Protein AF-0000000077859158 (afdb_homodimer)

Radius of gyration: 26.86 Å; Cα contacts (8 Å, |Δi|>4): 654; chains: 2; bounding box: 73×71×52 Å

Nearest PDB structures (foldseek):
  1o5h-assembly1_B  TM=2.920E-01  e=1.720E+00  Thermotoga maritima
  7pru-assembly1_B  TM=1.601E-01  e=2.212E+00  Thermochaetoides thermophila DSM 1495
  4ayx-assembly1_A  TM=2.121E-01  e=9.199E+00  Homo sapiens
  1o5h-assembly1_B  TM=2.923E-01  e=1.020E+00  Thermotoga maritima
  7pru-assembly1_B  TM=1.600E-01  e=1.614E+00  Thermochaetoides thermophila DSM 1495

Sequence (574 aa):
MGLIQRHIHHGLQNLPQEPISKLAPFSALIISIVLVILFLTRFFLLEGYLIQRLYGKTYLDLSELNKRGFINHHIAGFTKIVILITAAYPFIAIIAGRGTYQTPYAHGSVVRLGDILIVAAQMLVAMYVFELIYRSKLSPIAVMHHIGTIIIGQTAIAINIGHGREPDANIEFILCCVWGAFDIVSEFLPHVAIILYRVFPSRHHFLSGVFLIACITTATGTTCETIVAMWLFGGLWNRWRLAFKIVTPILHVAFSATQIHGSIVFWKMYQRQRRLMLRKREEQMGLMGLIQRHIHHGLQNLPQEPISKLAPFSALIISIVLVILFLTRFFLLEGYLIQRLYGKTYLDLSELNKRGFINHHIAGFTKIVILITAAYPFIAIIAGRGTYQTPYAHGSVVRLGDILIVAAQMLVAMYVFELIYRSKLSPIAVMHHIGTIIIGQTAIAINIGHGREPDANIEFILCCVWGAFDIVSEFLPHVAIILYRVFPSRHHFLSGVFLIACITTATGTTCETIVAMWLFGGLWNRWRLAFKIVTPILHVAFSATQIHGSIVFWKMYQRQRRLMLRKREEQMGL

Secondary structure (DSSP, 8-state):
-HHHHHHHHHHHHT-----S-TTGGGHHHHHHHHHHHHHHIIIIIIIIIIHHHHHTHHHHTS-HHHHHHHHHHHHHHHHHHHHHHHHHHHHHHHHTTS--TTSBSSTT-S-BHHHHHHHHHHHHHHHHHHHHHH-S---HHHHHHHHHHHHHHHHHHHTTSSTTS-TTHHHHHHHHHHHHHHHHHHHHHHHHHHHHHHH-TT-HHHHHHHHHHHHHHHHHHHHHHHHHHHHHHHHTTTTS-HHHHHHHHHHHHHHHHHHHHHHHHHHHHHHHHHHHHHHHHHHHHT-/-HHHHHHHHHHHHT-----S-TTGGGHHHHHHHHHHHHHHIIIIIIIIIIHHHHHTHHHHTS-HHHHHHHHHHHHHHHHHHHHHHHHHHHHHHHHTTS--TTSBSSTT-S-BHHHHHHHHHHHHHHHHHHHHHH-S---HHHHHHHHHHHHHHHHHHHTTSSTTS-TTHHHHHHHHHHHHHHHHHHHHHHHHHHHHHHH-TT-HHHHHHHHHHHHHHHHHHHHHHHHHHHHHHHHTTTTS-HHHHHHHHHHHHHHHHHHHHHHHHHHHHHHHHHHHHHHHHHHHHT-

Organism: Aspergillus terreus (NCBI:txid33178)

Structure (mmCIF, N/CA/C/O backbone):
data_AF-0000000077859158-model_v1
#
loop_
_entity.id
_entity.type
_entity.pdbx_description
1 polymer 'Uncharacterized protein'
#
loop_
_atom_site.group_PDB
_atom_site.id
_atom_site.type_symbol
_atom_site.label_atom_id
_atom_site.label_alt_id
_atom_site.label_comp_id
_atom_site.label_asym_id
_atom_site.label_entity_id
_atom_site.label_seq_id
_atom_site.pdbx_PDB_ins_code
_atom_site.Cartn_x
_atom_site.Cartn_y
_atom_site.Cartn_z
_atom_site.occupancy
_atom_site.B_iso_or_equiv
_atom_site.auth_seq_id
_atom_site.auth_comp_id
_atom_site.auth_asym_id
_atom_site.auth_atom_id
_atom_site.pdbx_PDB_model_num
ATOM 1 N N . MET A 1 1 ? -15.727 32.625 21 1 45.44 1 MET A N 1
ATOM 2 C CA . MET A 1 1 ? -15.188 31.281 21.25 1 45.44 1 MET A CA 1
ATOM 3 C C . MET A 1 1 ? -16.266 30.359 21.828 1 45.44 1 MET A C 1
ATOM 5 O O . MET A 1 1 ? -16.406 29.219 21.375 1 45.44 1 MET A O 1
ATOM 9 N N . GLY A 1 2 ? -17.016 30.969 22.672 1 51.81 2 GLY A N 1
ATOM 10 C CA . GLY A 1 2 ? -18.078 30.203 23.312 1 51.81 2 GLY A CA 1
ATOM 11 C C . GLY A 1 2 ? -19.203 29.812 22.375 1 51.81 2 GLY A C 1
ATOM 12 O O . GLY A 1 2 ? -19.719 28.703 22.438 1 51.81 2 GLY A O 1
ATOM 13 N N . LEU A 1 3 ? -19.5 30.703 21.484 1 50.5 3 LEU A N 1
ATOM 14 C CA . LEU A 1 3 ? -20.609 30.453 20.562 1 50.5 3 LEU A CA 1
ATOM 15 C C . LEU A 1 3 ? -20.234 29.391 19.531 1 50.5 3 LEU A C 1
ATOM 17 O O . LEU A 1 3 ? -21.031 28.5 19.234 1 50.5 3 LEU A O 1
ATOM 21 N N . ILE A 1 4 ? -19.078 29.531 18.984 1 54.22 4 ILE A N 1
ATOM 22 C CA . ILE A 1 4 ? -18.609 28.547 18.016 1 54.22 4 ILE A CA 1
ATOM 23 C C . ILE A 1 4 ? -18.5 27.172 18.672 1 54.22 4 ILE A C 1
ATOM 25 O O . ILE A 1 4 ? -18.875 26.172 18.062 1 54.22 4 ILE A O 1
ATOM 29 N N . GLN A 1 5 ? -18.141 27.297 19.828 1 64 5 GLN A N 1
ATOM 30 C CA . GLN A 1 5 ? -18.016 26.062 20.609 1 64 5 GLN A CA 1
ATOM 31 C C . GLN A 1 5 ? -19.375 25.391 20.797 1 64 5 GLN A C 1
ATOM 33 O O . GLN A 1 5 ? -19.484 24.172 20.641 1 64 5 GLN A O 1
ATOM 38 N N . ARG A 1 6 ? -20.328 26.281 21.141 1 63.28 6 ARG A N 1
ATOM 39 C CA . ARG A 1 6 ? -21.688 25.75 21.344 1 63.28 6 ARG A CA 1
ATOM 40 C C . ARG A 1 6 ? -22.266 25.219 20.031 1 63.28 6 ARG A C 1
ATOM 42 O O . ARG A 1 6 ? -22.938 24.188 20.031 1 63.28 6 ARG A O 1
ATOM 49 N N . HIS A 1 7 ? -21.906 25.875 19.031 1 65.44 7 HIS A N 1
ATOM 50 C CA . HIS A 1 7 ? -22.438 25.484 17.734 1 65.44 7 HIS A CA 1
ATOM 51 C C . HIS A 1 7 ? -21.828 24.172 17.25 1 65.44 7 HIS A C 1
ATOM 53 O O . HIS A 1 7 ? -22.531 23.297 16.75 1 65.44 7 HIS A O 1
ATOM 59 N N . ILE A 1 8 ? -20.547 24.078 17.484 1 68.69 8 ILE A N 1
ATOM 60 C CA . ILE A 1 8 ? -19.844 22.859 17.078 1 68.69 8 ILE A CA 1
ATOM 61 C C . ILE A 1 8 ? -20.344 21.688 17.922 1 68.69 8 ILE A C 1
ATOM 63 O O . ILE A 1 8 ? -20.672 20.625 17.391 1 68.69 8 ILE A O 1
ATOM 67 N N . HIS A 1 9 ? -20.391 22.016 19.125 1 70.81 9 HIS A N 1
ATOM 68 C CA . HIS A 1 9 ? -20.859 20.969 20.031 1 70.81 9 HIS A CA 1
ATOM 69 C C . HIS A 1 9 ? -22.281 20.531 19.703 1 70.81 9 HIS A C 1
ATOM 71 O O . HIS A 1 9 ? -22.562 19.328 19.641 1 70.81 9 HIS A O 1
ATOM 77 N N . HIS A 1 10 ? -23.062 21.547 19.484 1 69.56 10 HIS A N 1
ATOM 78 C CA . HIS A 1 10 ? -24.453 21.234 19.188 1 69.56 10 HIS A CA 1
ATOM 79 C C . HIS A 1 10 ? -24.578 20.547 17.828 1 69.56 10 HIS A C 1
ATOM 81 O O . HIS A 1 10 ? -25.375 19.609 17.672 1 69.56 10 HIS A O 1
ATOM 87 N N . GLY A 1 11 ? -23.844 20.969 16.922 1 69.44 11 GLY A N 1
ATOM 88 C CA . GLY A 1 11 ? -23.859 20.359 15.594 1 69.44 11 GLY A CA 1
ATOM 89 C C . GLY A 1 11 ? -23.438 18.906 15.586 1 69.44 11 GLY A C 1
ATOM 90 O O . GLY A 1 11 ? -24.094 18.062 14.992 1 69.44 11 GLY A O 1
ATOM 91 N N . LEU A 1 12 ? -22.453 18.656 16.312 1 73.38 12 LEU A N 1
ATOM 92 C CA . LEU A 1 12 ? -21.922 17.297 16.344 1 73.38 12 LEU A CA 1
ATOM 93 C C . LEU A 1 12 ? -22.812 16.406 17.203 1 73.38 12 LEU A C 1
ATOM 95 O O . LEU A 1 12 ? -22.969 15.211 16.906 1 73.38 12 LEU A O 1
ATOM 99 N N . GLN A 1 13 ? -23.312 16.969 18.219 1 71 13 GLN A N 1
ATOM 100 C CA . GLN A 1 13 ? -24.234 16.203 19.078 1 71 13 GLN A CA 1
ATOM 101 C C . GLN A 1 13 ? -25.484 15.805 18.312 1 71 13 GLN A C 1
ATOM 103 O O . GLN A 1 13 ? -26.062 14.75 18.578 1 71 13 GLN A O 1
ATOM 108 N N . ASN A 1 14 ? -25.781 16.641 17.344 1 71.19 14 ASN A N 1
ATOM 109 C CA . ASN A 1 14 ? -27.016 16.375 16.609 1 71.19 14 ASN A CA 1
ATOM 110 C C . ASN A 1 14 ? -26.75 15.805 15.227 1 71.19 14 ASN A C 1
ATOM 112 O O . ASN A 1 14 ? -27.609 15.867 14.344 1 71.19 14 ASN A O 1
ATOM 116 N N . LEU A 1 15 ? -25.562 15.422 15.102 1 74.5 15 LEU A N 1
ATOM 117 C CA . LEU A 1 15 ? -25.281 14.789 13.82 1 74.5 15 LEU A CA 1
ATOM 118 C C . LEU A 1 15 ? -26.141 13.562 13.609 1 74.5 15 LEU A C 1
ATOM 120 O O . LEU A 1 15 ? -26.156 12.648 14.438 1 74.5 15 LEU A O 1
ATOM 124 N N . PRO A 1 16 ? -26.922 13.664 12.539 1 74.88 16 PRO A N 1
ATOM 125 C CA . PRO A 1 16 ? -27.812 12.516 12.312 1 74.88 16 PRO A CA 1
ATOM 126 C C . PRO A 1 16 ? -27.031 11.219 12.094 1 74.88 16 PRO A C 1
ATOM 128 O O . PRO A 1 16 ? -25.922 11.234 11.57 1 74.88 16 PRO A O 1
ATOM 131 N N . GLN A 1 17 ? -27.641 10.148 12.578 1 79.19 17 GLN A N 1
ATOM 132 C CA . GLN A 1 17 ? -27.062 8.828 12.336 1 79.19 17 GLN A CA 1
ATOM 133 C C . GLN A 1 17 ? -27.328 8.375 10.906 1 79.19 17 GLN A C 1
ATOM 135 O O . GLN A 1 17 ? -28.375 7.801 10.609 1 79.19 17 GLN A O 1
ATOM 140 N N . GLU A 1 18 ? -26.453 8.758 10.055 1 84.62 18 GLU A N 1
ATOM 141 C CA . GLU A 1 18 ? -26.531 8.414 8.641 1 84.62 18 GLU A CA 1
ATOM 142 C C . GLU A 1 18 ? -25.203 7.836 8.148 1 84.62 18 GLU A C 1
ATOM 144 O O . GLU A 1 18 ? -24.156 8.055 8.75 1 84.62 18 GLU A O 1
ATOM 149 N N . PRO A 1 19 ? -25.328 7.098 7.109 1 87.94 19 PRO A N 1
ATOM 150 C CA . PRO A 1 19 ? -24.078 6.609 6.535 1 87.94 19 PRO A CA 1
ATOM 151 C C . PRO A 1 19 ? -23.156 7.738 6.078 1 87.94 19 PRO A C 1
ATOM 153 O O . PRO A 1 19 ? -23.641 8.758 5.574 1 87.94 19 PRO A O 1
ATOM 156 N N . ILE A 1 20 ? -21.906 7.543 6.25 1 93.06 20 ILE A N 1
ATOM 157 C CA . ILE A 1 20 ? -20.938 8.555 5.871 1 93.06 20 ILE A CA 1
ATOM 158 C C . ILE A 1 20 ? -20.953 8.758 4.355 1 93.06 20 ILE A C 1
ATOM 160 O O . ILE A 1 20 ? -20.859 9.883 3.873 1 93.06 20 ILE A O 1
ATOM 164 N N . SER A 1 21 ? -20.969 7.621 3.65 1 94.69 21 SER A N 1
ATOM 165 C CA . SER A 1 21 ? -20.906 7.676 2.193 1 94.69 21 SER A CA 1
ATOM 166 C C . SER A 1 21 ? -21.25 6.328 1.572 1 94.69 21 SER A C 1
ATOM 168 O O . SER A 1 21 ? -20.953 5.277 2.141 1 94.69 21 SER A O 1
ATOM 170 N N . LYS A 1 22 ? -21.859 6.387 0.446 1 93.31 22 LYS A N 1
ATOM 171 C CA . LYS A 1 22 ? -22.094 5.172 -0.327 1 93.31 22 LYS A CA 1
ATOM 172 C C . LYS A 1 22 ? -20.781 4.582 -0.843 1 93.31 22 LYS A C 1
ATOM 174 O O . LYS A 1 22 ? -20.75 3.424 -1.269 1 93.31 22 LYS A O 1
ATOM 179 N N . LEU A 1 23 ? -19.688 5.32 -0.762 1 96 23 LEU A N 1
ATOM 180 C CA . LEU A 1 23 ? -18.391 4.887 -1.253 1 96 23 LEU A CA 1
ATOM 181 C C . LEU A 1 23 ? -17.641 4.086 -0.189 1 96 23 LEU A C 1
ATOM 183 O O . LEU A 1 23 ? -16.641 3.424 -0.488 1 96 23 LEU A O 1
ATOM 187 N N . ALA A 1 24 ? -18.156 4.105 0.995 1 96.25 24 ALA A N 1
ATOM 188 C CA . ALA A 1 24 ? -17.438 3.521 2.125 1 96.25 24 ALA A CA 1
ATOM 189 C C . ALA A 1 24 ? -17.109 2.051 1.872 1 96.25 24 ALA A C 1
ATOM 191 O O . ALA A 1 24 ? -15.977 1.616 2.053 1 96.25 24 ALA A O 1
ATOM 192 N N . PRO A 1 25 ? -18.062 1.291 1.32 1 95.81 25 PRO A N 1
ATOM 193 C CA . PRO A 1 25 ? -17.766 -0.122 1.085 1 95.81 25 PRO A CA 1
ATOM 194 C C . PRO A 1 25 ? -16.766 -0.329 -0.05 1 95.81 25 PRO A C 1
ATOM 196 O O . PRO A 1 25 ? -16.203 -1.419 -0.195 1 95.81 25 PRO A O 1
ATOM 199 N N . PHE A 1 26 ? -16.453 0.63 -0.855 1 97.19 26 PHE A N 1
ATOM 200 C CA . PHE A 1 26 ? -15.57 0.524 -2.016 1 97.19 26 PHE A CA 1
ATOM 201 C C . PHE A 1 26 ? -14.188 1.087 -1.701 1 97.19 26 PHE A C 1
ATOM 203 O O . PHE A 1 26 ? -13.406 1.366 -2.609 1 97.19 26 PHE A O 1
ATOM 210 N N . SER A 1 27 ? -13.883 1.205 -0.428 1 98.25 27 SER A N 1
ATOM 211 C CA . SER A 1 27 ? -12.664 1.858 0.025 1 98.25 27 SER A CA 1
ATOM 212 C C . SER A 1 27 ? -11.422 1.078 -0.408 1 98.25 27 SER A C 1
ATOM 214 O O . SER A 1 27 ? -10.352 1.658 -0.598 1 98.25 27 SER A O 1
ATOM 216 N N . ALA A 1 28 ? -11.57 -0.203 -0.586 1 98.62 28 ALA A N 1
ATOM 217 C CA . ALA A 1 28 ? -10.406 -0.981 -1.021 1 98.62 28 ALA A CA 1
ATOM 218 C C . ALA A 1 28 ? -9.992 -0.601 -2.439 1 98.62 28 ALA A C 1
ATOM 220 O O . ALA A 1 28 ? -8.805 -0.488 -2.732 1 98.62 28 ALA A O 1
ATOM 221 N N . LEU A 1 29 ? -10.969 -0.488 -3.285 1 98.5 29 LEU A N 1
ATOM 222 C CA . LEU A 1 29 ? -10.68 -0.031 -4.641 1 98.5 29 LEU A CA 1
ATOM 223 C C . LEU A 1 29 ? -10.094 1.379 -4.625 1 98.5 29 LEU A C 1
ATOM 225 O O . LEU A 1 29 ? -9.125 1.66 -5.328 1 98.5 29 LEU A O 1
ATOM 229 N N . ILE A 1 30 ? -10.594 2.242 -3.807 1 98.75 30 ILE A N 1
ATOM 230 C CA . ILE A 1 30 ? -10.164 3.633 -3.732 1 98.75 30 ILE A CA 1
ATOM 231 C C . ILE A 1 30 ? -8.711 3.701 -3.254 1 98.75 30 ILE A C 1
ATOM 233 O O . ILE A 1 30 ? -7.875 4.352 -3.883 1 98.75 30 ILE A O 1
ATOM 237 N N . ILE A 1 31 ? -8.422 3.029 -2.17 1 98.88 31 ILE A N 1
ATOM 238 C CA . ILE A 1 31 ? -7.074 3.125 -1.633 1 98.88 31 ILE A CA 1
ATOM 239 C C . ILE A 1 31 ? -6.082 2.494 -2.609 1 98.88 31 ILE A C 1
ATOM 241 O O . ILE A 1 31 ? -4.949 2.963 -2.742 1 98.88 31 ILE A O 1
ATOM 245 N N . SER A 1 32 ? -6.461 1.45 -3.348 1 98.81 32 SER A N 1
ATOM 246 C CA . SER A 1 32 ? -5.582 0.829 -4.332 1 98.81 32 SER A CA 1
ATOM 247 C C . SER A 1 32 ? -5.273 1.784 -5.48 1 98.81 32 SER A C 1
ATOM 249 O O . SER A 1 32 ? -4.129 1.878 -5.926 1 98.81 32 SER A O 1
ATOM 251 N N . ILE A 1 33 ? -6.27 2.441 -5.914 1 98.75 33 ILE A N 1
ATOM 252 C CA . ILE A 1 33 ? -6.07 3.418 -6.98 1 98.75 33 ILE A CA 1
ATOM 253 C C . ILE A 1 33 ? -5.129 4.52 -6.5 1 98.75 33 ILE A C 1
ATOM 255 O O . ILE A 1 33 ? -4.219 4.926 -7.227 1 98.75 33 ILE A O 1
ATOM 259 N N . VAL A 1 34 ? -5.336 4.988 -5.293 1 98.81 34 VAL A N 1
ATOM 260 C CA . VAL A 1 34 ? -4.488 6.039 -4.738 1 98.81 34 VAL A CA 1
ATOM 261 C C . VAL A 1 34 ? -3.047 5.543 -4.645 1 98.81 34 VAL A C 1
ATOM 263 O O . VAL A 1 34 ? -2.111 6.266 -5 1 98.81 34 VAL A O 1
ATOM 266 N N . LEU A 1 35 ? -2.84 4.336 -4.203 1 98.88 35 LEU A N 1
ATOM 267 C CA . LEU A 1 35 ? -1.496 3.783 -4.082 1 98.88 35 LEU A CA 1
ATOM 268 C C . LEU A 1 35 ? -0.831 3.666 -5.449 1 98.88 35 LEU A C 1
ATOM 270 O O . LEU A 1 35 ? 0.366 3.928 -5.586 1 98.88 35 LEU A O 1
ATOM 274 N N . VAL A 1 36 ? -1.6 3.289 -6.449 1 98.69 36 VAL A N 1
ATOM 275 C CA . VAL A 1 36 ? -1.074 3.203 -7.809 1 98.69 36 VAL A CA 1
ATOM 276 C C . VAL A 1 36 ? -0.675 4.594 -8.297 1 98.69 36 VAL A C 1
ATOM 278 O O . VAL A 1 36 ? 0.381 4.766 -8.914 1 98.69 36 VAL A O 1
ATOM 281 N N . ILE A 1 37 ? -1.453 5.57 -8.016 1 98.69 37 ILE A N 1
ATOM 282 C CA . ILE A 1 37 ? -1.154 6.941 -8.414 1 98.69 37 ILE A CA 1
ATOM 283 C C . ILE A 1 37 ? 0.114 7.418 -7.715 1 98.69 37 ILE A C 1
ATOM 285 O O . ILE A 1 37 ? 0.968 8.062 -8.328 1 98.69 37 ILE A O 1
ATOM 289 N N . LEU A 1 38 ? 0.225 7.125 -6.422 1 98.75 38 LEU A N 1
ATOM 290 C CA . LEU A 1 38 ? 1.432 7.504 -5.695 1 98.75 38 LEU A CA 1
ATOM 291 C C . LEU A 1 38 ? 2.662 6.832 -6.297 1 98.75 38 LEU A C 1
ATOM 293 O O . LEU A 1 38 ? 3.713 7.461 -6.438 1 98.75 38 LEU A O 1
ATOM 297 N N . PHE A 1 39 ? 2.553 5.582 -6.684 1 98.56 39 PHE A N 1
ATOM 298 C CA . PHE A 1 39 ? 3.65 4.879 -7.336 1 98.56 39 PHE A CA 1
ATOM 299 C C . PHE A 1 39 ? 4.008 5.543 -8.656 1 98.56 39 PHE A C 1
ATOM 301 O O . PHE A 1 39 ? 5.184 5.781 -8.938 1 98.56 39 PHE A O 1
ATOM 308 N N . LEU A 1 40 ? 2.951 5.832 -9.438 1 98.12 40 LEU A N 1
ATOM 309 C CA . LEU A 1 40 ? 3.199 6.438 -10.742 1 98.12 40 LEU A CA 1
ATOM 310 C C . LEU A 1 40 ? 3.85 7.809 -10.586 1 98.12 40 LEU A C 1
ATOM 312 O O . LEU A 1 40 ? 4.723 8.18 -11.375 1 98.12 40 LEU A O 1
ATOM 316 N N . THR A 1 41 ? 3.436 8.547 -9.602 1 97.75 41 THR A N 1
ATOM 317 C CA . THR A 1 41 ? 4.016 9.852 -9.312 1 97.75 41 THR A CA 1
ATOM 318 C C . THR A 1 41 ? 5.48 9.719 -8.906 1 97.75 41 THR A C 1
ATOM 320 O O . THR A 1 41 ? 6.344 10.43 -9.422 1 97.75 41 THR A O 1
ATOM 323 N N . ARG A 1 42 ? 5.754 8.781 -8.07 1 97.25 42 ARG A N 1
ATOM 324 C CA . ARG A 1 42 ? 7.121 8.555 -7.613 1 97.25 42 ARG A CA 1
ATOM 325 C C . ARG A 1 42 ? 8.008 8.07 -8.758 1 97.25 42 ARG A C 1
ATOM 327 O O . ARG A 1 42 ? 9.07 8.641 -9.008 1 97.25 42 ARG A O 1
ATOM 334 N N . PHE A 1 43 ? 7.555 7.074 -9.469 1 96.5 43 PHE A N 1
ATOM 335 C CA . PHE A 1 43 ? 8.359 6.301 -10.406 1 96.5 43 PHE A CA 1
ATOM 336 C C . PHE A 1 43 ? 8.562 7.062 -11.711 1 96.5 43 PHE A C 1
ATOM 338 O O . PHE A 1 43 ? 9.688 7.238 -12.164 1 96.5 43 PHE A O 1
ATOM 345 N N . PHE A 1 44 ? 7.574 7.633 -12.25 1 95.56 44 PHE A N 1
ATOM 346 C CA . PHE A 1 44 ? 7.664 8.227 -13.578 1 95.56 44 PHE A CA 1
ATOM 347 C C . PHE A 1 44 ? 7.793 9.742 -13.484 1 95.56 44 PHE A C 1
ATOM 349 O O . PHE A 1 44 ? 8.57 10.352 -14.219 1 95.56 44 PHE A O 1
ATOM 356 N N . LEU A 1 45 ? 7.125 10.336 -12.578 1 95.75 45 LEU A N 1
ATOM 357 C CA . LEU A 1 45 ? 7.094 11.789 -12.539 1 95.75 45 LEU A CA 1
ATOM 358 C C . LEU A 1 45 ? 8.273 12.336 -11.742 1 95.75 45 LEU A C 1
ATOM 360 O O . LEU A 1 45 ? 9.055 13.141 -12.25 1 95.75 45 LEU A O 1
ATOM 364 N N . LEU A 1 46 ? 8.438 11.883 -10.523 1 96.25 46 LEU A N 1
ATOM 365 C CA . LEU A 1 46 ? 9.477 12.453 -9.664 1 96.25 46 LEU A CA 1
ATOM 366 C C . LEU A 1 46 ? 10.844 11.891 -10.016 1 96.25 46 LEU A C 1
ATOM 368 O O . LEU A 1 46 ? 11.711 12.609 -10.516 1 96.25 46 LEU A O 1
ATOM 372 N N . GLU A 1 47 ? 11.039 10.625 -9.875 1 94 47 GLU A N 1
ATOM 373 C CA . GLU A 1 47 ? 12.336 10 -10.109 1 94 47 GLU A CA 1
ATOM 374 C C . GLU A 1 47 ? 12.695 10.008 -11.594 1 94 47 GLU A C 1
ATOM 376 O O . GLU A 1 47 ? 13.867 10.164 -11.961 1 94 47 GLU A O 1
ATOM 381 N N . GLY A 1 48 ? 11.719 9.867 -12.414 1 90.75 48 GLY A N 1
ATOM 382 C CA . GLY A 1 48 ? 11.977 9.734 -13.844 1 90.75 48 GLY A CA 1
ATOM 383 C C . GLY A 1 48 ? 12.172 11.07 -14.539 1 90.75 48 GLY A C 1
ATOM 384 O O . GLY A 1 48 ? 12.789 11.133 -15.602 1 90.75 48 GLY A O 1
ATOM 385 N N . TYR A 1 49 ? 11.633 12.133 -13.891 1 93.19 49 TYR A N 1
ATOM 386 C CA . TYR A 1 49 ? 11.625 13.352 -14.695 1 93.19 49 TYR A CA 1
ATOM 387 C C . TYR A 1 49 ? 11.898 14.57 -13.828 1 93.19 49 TYR A C 1
ATOM 389 O O . TYR A 1 49 ? 12.945 15.219 -13.969 1 93.19 49 TYR A O 1
ATOM 397 N N . LEU A 1 50 ? 11.195 14.906 -12.82 1 94.25 50 LEU A N 1
ATOM 398 C CA . LEU A 1 50 ? 11.094 16.219 -12.188 1 94.25 50 LEU A CA 1
ATOM 399 C C . LEU A 1 50 ? 12.25 16.438 -11.219 1 94.25 50 LEU A C 1
ATOM 401 O O . LEU A 1 50 ? 12.812 17.547 -11.156 1 94.25 50 LEU A O 1
ATOM 405 N N . ILE A 1 51 ? 12.617 15.469 -10.453 1 94.81 51 ILE A N 1
ATOM 406 C CA . ILE A 1 51 ? 13.547 15.672 -9.344 1 94.81 51 ILE A CA 1
ATOM 407 C C . ILE A 1 51 ? 14.93 16.016 -9.898 1 94.81 51 ILE A C 1
ATOM 409 O O . ILE A 1 51 ? 15.594 16.922 -9.398 1 94.81 51 ILE A O 1
ATOM 413 N N . GLN A 1 52 ? 15.344 15.297 -10.875 1 92.62 52 GLN A N 1
ATOM 414 C CA . GLN A 1 52 ? 16.656 15.578 -11.453 1 92.62 52 GLN A CA 1
ATOM 415 C C . GLN A 1 52 ? 16.656 16.922 -12.172 1 92.62 52 GLN A C 1
ATOM 417 O O . GLN A 1 52 ? 17.672 17.625 -12.18 1 92.62 52 GLN A O 1
ATOM 422 N N . ARG A 1 53 ? 15.586 17.328 -12.805 1 95.12 53 ARG A N 1
ATOM 423 C CA . ARG A 1 53 ? 15.477 18.594 -13.508 1 95.12 53 ARG A CA 1
ATOM 424 C C . ARG A 1 53 ? 15.484 19.766 -12.516 1 95.12 53 ARG A C 1
ATOM 426 O O . ARG A 1 53 ? 16.078 20.797 -12.781 1 95.12 53 ARG A O 1
ATOM 433 N N . LEU A 1 54 ? 14.867 19.547 -11.43 1 95 54 LEU A N 1
ATOM 434 C CA . LEU A 1 54 ? 14.695 20.625 -10.461 1 95 54 LEU A CA 1
ATOM 435 C C . LEU A 1 54 ? 15.945 20.766 -9.586 1 95 54 LEU A C 1
ATOM 437 O O . LEU A 1 54 ? 16.312 21.875 -9.211 1 95 54 LEU A O 1
ATOM 441 N N . TYR A 1 55 ? 16.562 19.609 -9.25 1 95.5 55 TYR A N 1
ATOM 442 C CA . TYR A 1 55 ? 17.609 19.688 -8.234 1 95.5 55 TYR A CA 1
ATOM 443 C C . TYR A 1 55 ? 18.953 19.266 -8.805 1 95.5 55 TYR A C 1
ATOM 445 O O . TYR A 1 55 ? 20 19.484 -8.172 1 95.5 55 TYR A O 1
ATOM 453 N N . GLY A 1 56 ? 19.062 18.562 -9.961 1 93.56 56 GLY A N 1
ATOM 454 C CA . GLY A 1 56 ? 20.281 18.203 -10.664 1 93.56 56 GLY A CA 1
ATOM 455 C C . GLY A 1 56 ? 21.281 17.484 -9.789 1 93.56 56 GLY A C 1
ATOM 456 O O . GLY A 1 56 ? 20.953 16.453 -9.18 1 93.56 56 GLY A O 1
ATOM 457 N N . LYS A 1 57 ? 22.406 18.094 -9.586 1 92.31 57 LYS A N 1
ATOM 458 C CA . LYS A 1 57 ? 23.531 17.484 -8.898 1 92.31 57 LYS A CA 1
ATOM 459 C C . LYS A 1 57 ? 23.266 17.328 -7.41 1 92.31 57 LYS A C 1
ATOM 461 O O . LYS A 1 57 ? 23.734 16.375 -6.781 1 92.31 57 LYS A O 1
ATOM 466 N N . THR A 1 58 ? 22.5 18.188 -6.891 1 93.88 58 THR A N 1
ATOM 467 C CA . THR A 1 58 ? 22.156 18.125 -5.477 1 93.88 58 THR A CA 1
ATOM 468 C C . THR A 1 58 ? 21.484 16.781 -5.152 1 93.88 58 THR A C 1
ATOM 470 O O . THR A 1 58 ? 21.797 16.156 -4.137 1 93.88 58 THR A O 1
ATOM 473 N N . TYR A 1 59 ? 20.625 16.344 -5.992 1 93.62 59 TYR A N 1
ATOM 474 C CA . TYR A 1 59 ? 19.938 15.078 -5.809 1 93.62 59 TYR A CA 1
ATOM 475 C C . TYR A 1 59 ? 20.844 13.906 -6.105 1 93.62 59 TYR A C 1
ATOM 477 O O . TYR A 1 59 ? 20.859 12.922 -5.363 1 93.62 59 TYR A O 1
ATOM 485 N N . LEU A 1 60 ? 21.609 14.016 -7.148 1 92.88 60 LEU A N 1
ATOM 486 C CA . LEU A 1 60 ? 22.469 12.914 -7.594 1 92.88 60 LEU A CA 1
ATOM 487 C C . LEU A 1 60 ? 23.547 12.609 -6.57 1 92.88 60 LEU A C 1
ATOM 489 O O . LEU A 1 60 ? 24.031 11.477 -6.477 1 92.88 60 LEU A O 1
ATOM 493 N N . ASP A 1 61 ? 23.859 13.578 -5.719 1 93.88 61 ASP A N 1
ATOM 494 C CA . ASP A 1 61 ? 24.938 13.43 -4.742 1 93.88 61 ASP A CA 1
ATOM 495 C C . ASP A 1 61 ? 24.406 12.82 -3.439 1 93.88 61 ASP A C 1
ATOM 497 O O . ASP A 1 61 ? 25.203 12.461 -2.561 1 93.88 61 ASP A O 1
ATOM 501 N N . LEU A 1 62 ? 23.156 12.688 -3.385 1 93.88 62 LEU A N 1
ATOM 502 C CA . LEU A 1 62 ? 22.578 12.102 -2.178 1 93.88 62 LEU A CA 1
ATOM 503 C C . LEU A 1 62 ? 22.828 10.594 -2.141 1 93.88 62 LEU A C 1
ATOM 505 O O . LEU A 1 62 ? 22.922 9.953 -3.188 1 93.88 62 LEU A O 1
ATOM 509 N N . SER A 1 63 ? 22.984 10.109 -0.928 1 92.5 63 SER A N 1
ATOM 510 C CA . SER A 1 63 ? 23 8.656 -0.757 1 92.5 63 SER A CA 1
ATOM 511 C C . SER A 1 63 ? 21.656 8.039 -1.145 1 92.5 63 SER A C 1
ATOM 513 O O . SER A 1 63 ? 20.641 8.727 -1.179 1 92.5 63 SER A O 1
ATOM 515 N N . GLU A 1 64 ? 21.594 6.777 -1.419 1 90.56 64 GLU A N 1
ATOM 516 C CA . GLU A 1 64 ? 20.359 6.098 -1.778 1 90.56 64 GLU A CA 1
ATOM 517 C C . GLU A 1 64 ? 19.312 6.219 -0.666 1 90.56 64 GLU A C 1
ATOM 519 O O . GLU A 1 64 ? 18.125 6.387 -0.936 1 90.56 64 GLU A O 1
ATOM 524 N N . LEU A 1 65 ? 19.797 6.133 0.519 1 91.31 65 LEU A N 1
ATOM 525 C CA . LEU A 1 65 ? 18.922 6.301 1.674 1 91.31 65 LEU A CA 1
ATOM 526 C C . LEU A 1 65 ? 18.281 7.684 1.67 1 91.31 65 LEU A C 1
ATOM 528 O O . LEU A 1 65 ? 17.062 7.809 1.828 1 91.31 65 LEU A O 1
ATOM 532 N N . ASN A 1 66 ? 19.062 8.68 1.415 1 93.69 66 ASN A N 1
ATOM 533 C CA . ASN A 1 66 ? 18.578 10.055 1.448 1 93.69 66 ASN A CA 1
ATOM 534 C C . ASN A 1 66 ? 17.734 10.383 0.214 1 93.69 66 ASN A C 1
ATOM 536 O O . ASN A 1 66 ? 16.828 11.203 0.281 1 93.69 66 ASN A O 1
ATOM 540 N N . LYS A 1 67 ? 18.047 9.711 -0.86 1 95 67 LYS A N 1
ATOM 541 C CA . LYS A 1 67 ? 17.234 9.898 -2.051 1 95 67 LYS A CA 1
ATOM 542 C C . LYS A 1 67 ? 15.789 9.453 -1.801 1 95 67 LYS A C 1
ATOM 544 O O . LYS A 1 67 ? 14.852 10.172 -2.139 1 95 67 LYS A O 1
ATOM 549 N N . ARG A 1 68 ? 15.617 8.375 -1.216 1 95.69 68 ARG A N 1
ATOM 550 C CA . ARG A 1 68 ? 14.281 7.852 -0.952 1 95.69 68 ARG A CA 1
ATOM 551 C C . ARG A 1 68 ? 13.539 8.727 0.051 1 95.69 68 ARG A C 1
ATOM 553 O O . ARG A 1 68 ? 12.336 8.961 -0.091 1 95.69 68 ARG A O 1
ATOM 560 N N . GLY A 1 69 ? 14.297 9.164 1.064 1 95.94 69 GLY A N 1
ATOM 561 C CA . GLY A 1 69 ? 13.688 10.109 1.983 1 95.94 69 GLY A CA 1
ATOM 562 C C . GLY A 1 69 ? 13.266 11.406 1.312 1 95.94 69 GLY A C 1
ATOM 563 O O . GLY A 1 69 ? 12.164 11.906 1.565 1 95.94 69 GLY A O 1
ATOM 564 N N . PHE A 1 70 ? 14.18 11.836 0.476 1 96.75 70 PHE A N 1
ATOM 565 C CA . PHE A 1 70 ? 13.945 13.078 -0.253 1 96.75 70 PHE A CA 1
ATOM 566 C C . PHE A 1 70 ? 12.703 12.969 -1.128 1 96.75 70 PHE A C 1
ATOM 568 O O . PHE A 1 70 ? 11.852 13.859 -1.11 1 96.75 70 PHE A O 1
ATOM 575 N N . ILE A 1 71 ? 12.555 11.93 -1.816 1 97.25 71 ILE A N 1
ATOM 576 C CA . ILE A 1 71 ? 11.414 11.688 -2.691 1 97.25 71 ILE A CA 1
ATOM 577 C C . ILE A 1 71 ? 10.148 11.531 -1.855 1 97.25 71 ILE A C 1
ATOM 579 O O . ILE A 1 71 ? 9.102 12.102 -2.189 1 97.25 71 ILE A O 1
ATOM 583 N N . ASN A 1 72 ? 10.211 10.828 -0.772 1 97.5 72 ASN A N 1
ATOM 584 C CA . ASN A 1 72 ? 9.062 10.617 0.103 1 97.5 72 ASN A CA 1
ATOM 585 C C . ASN A 1 72 ? 8.508 11.938 0.628 1 97.5 72 ASN A C 1
ATOM 587 O O . ASN A 1 72 ? 7.293 12.109 0.721 1 97.5 72 ASN A O 1
ATOM 591 N N . HIS A 1 73 ? 9.406 12.828 1.005 1 97.38 73 HIS A N 1
ATOM 592 C CA . HIS A 1 73 ? 8.953 14.109 1.525 1 97.38 73 HIS A CA 1
ATOM 593 C C . HIS A 1 73 ? 8.195 14.898 0.464 1 97.38 73 HIS A C 1
ATOM 595 O O . HIS A 1 73 ? 7.254 15.633 0.783 1 97.38 73 HIS A O 1
ATOM 601 N N . HIS A 1 74 ? 8.586 14.781 -0.801 1 97.56 74 HIS A N 1
ATOM 602 C CA . HIS A 1 74 ? 7.832 15.414 -1.883 1 97.56 74 HIS A CA 1
ATOM 603 C C . HIS A 1 74 ? 6.453 14.789 -2.035 1 97.56 74 HIS A C 1
ATOM 605 O O . HIS A 1 74 ? 5.453 15.492 -2.178 1 97.56 74 HIS A O 1
ATOM 611 N N . ILE A 1 75 ? 6.387 13.508 -1.982 1 97.94 75 ILE A N 1
ATOM 612 C CA . ILE A 1 75 ? 5.129 12.781 -2.141 1 97.94 75 ILE A CA 1
ATOM 613 C C . ILE A 1 75 ? 4.199 13.109 -0.973 1 97.94 75 ILE A C 1
ATOM 615 O O . ILE A 1 75 ? 3.029 13.445 -1.178 1 97.94 75 ILE A O 1
ATOM 619 N N . ALA A 1 76 ? 4.695 12.992 0.215 1 97.69 76 ALA A N 1
ATOM 620 C CA . ALA A 1 76 ? 3.902 13.242 1.415 1 97.69 76 ALA A CA 1
ATOM 621 C C . ALA A 1 76 ? 3.418 14.688 1.458 1 97.69 76 ALA A C 1
ATOM 623 O O . ALA A 1 76 ? 2.236 14.945 1.699 1 97.69 76 ALA A O 1
ATOM 624 N N . GLY A 1 77 ? 4.367 15.641 1.192 1 96.31 77 GLY A N 1
ATOM 625 C CA . GLY A 1 77 ? 3.988 17.047 1.178 1 96.31 77 GLY A CA 1
ATOM 626 C C . GLY A 1 77 ? 2.918 17.359 0.152 1 96.31 77 GLY A C 1
ATOM 627 O O . GLY A 1 77 ? 1.924 18.031 0.468 1 96.31 77 GLY A O 1
ATOM 628 N N . PHE A 1 78 ? 3.105 16.875 -1.028 1 96.44 78 PHE A N 1
ATOM 629 C CA . PHE A 1 78 ? 2.162 17.141 -2.105 1 96.44 78 PHE A CA 1
ATOM 630 C C . PHE A 1 78 ? 0.811 16.5 -1.816 1 96.44 78 PHE A C 1
ATOM 632 O O . PHE A 1 78 ? -0.235 17.109 -2.059 1 96.44 78 PHE A O 1
ATOM 639 N N . THR A 1 79 ? 0.791 15.312 -1.37 1 98.12 79 THR A N 1
ATOM 640 C CA . THR A 1 79 ? -0.447 14.625 -1.032 1 98.12 79 THR A CA 1
ATOM 641 C C . THR A 1 79 ? -1.224 15.391 0.033 1 98.12 79 THR A C 1
ATOM 643 O O . THR A 1 79 ? -2.443 15.547 -0.067 1 98.12 79 THR A O 1
ATOM 646 N N . LYS A 1 80 ? -0.562 15.914 1.018 1 97.38 80 LYS A N 1
ATOM 647 C CA . LYS A 1 80 ? -1.19 16.688 2.088 1 97.38 80 LYS A CA 1
ATOM 648 C C . LYS A 1 80 ? -1.822 17.969 1.546 1 97.38 80 LYS A C 1
ATOM 650 O O . LYS A 1 80 ? -2.914 18.344 1.97 1 97.38 80 LYS A O 1
ATOM 655 N N . ILE A 1 81 ? -1.142 18.594 0.623 1 97 81 ILE A N 1
ATOM 656 C CA . ILE A 1 81 ? -1.689 19.781 0.002 1 97 81 ILE A CA 1
ATOM 657 C C . ILE A 1 81 ? -2.982 19.438 -0.735 1 97 81 ILE A C 1
ATOM 659 O O . ILE A 1 81 ? -3.986 20.156 -0.604 1 97 81 ILE A O 1
ATOM 663 N N . VAL A 1 82 ? -2.965 18.375 -1.475 1 98 82 VAL A N 1
ATOM 664 C CA . VAL A 1 82 ? -4.141 17.953 -2.232 1 98 82 VAL A CA 1
ATOM 665 C C . VAL A 1 82 ? -5.297 17.656 -1.278 1 98 82 VAL A C 1
ATOM 667 O O . VAL A 1 82 ? -6.434 18.062 -1.527 1 98 82 VAL A O 1
ATOM 670 N N . ILE A 1 83 ? -5.043 17 -0.208 1 98.12 83 ILE A N 1
ATOM 671 C CA . ILE A 1 83 ? -6.074 16.672 0.77 1 98.12 83 ILE A CA 1
ATOM 672 C C . ILE A 1 83 ? -6.641 17.953 1.378 1 98.12 83 ILE A C 1
ATOM 674 O O . ILE A 1 83 ? -7.859 18.094 1.503 1 98.12 83 ILE A O 1
ATOM 678 N N . LEU A 1 84 ? -5.754 18.875 1.754 1 95.5 84 LEU A N 1
ATOM 679 C CA . LEU A 1 84 ? -6.195 20.109 2.371 1 95.5 84 LEU A CA 1
ATOM 680 C C . LEU A 1 84 ? -7.086 20.906 1.422 1 95.5 84 LEU A C 1
ATOM 682 O O . LEU A 1 84 ? -8.125 21.422 1.831 1 95.5 84 LEU A O 1
ATOM 686 N N . ILE A 1 85 ? -6.758 20.922 0.189 1 96.06 85 ILE A N 1
ATOM 687 C CA . ILE A 1 85 ? -7.508 21.688 -0.8 1 96.06 85 ILE A CA 1
ATOM 688 C C . ILE A 1 85 ? -8.867 21.047 -1.036 1 96.06 85 ILE A C 1
ATOM 690 O O . ILE A 1 85 ? -9.891 21.734 -1.12 1 96.06 85 ILE A O 1
ATOM 694 N N . THR A 1 86 ? -8.938 19.781 -1.066 1 96.75 86 THR A N 1
ATOM 695 C CA . THR A 1 86 ? -10.156 19.094 -1.479 1 96.75 86 THR A CA 1
ATOM 696 C C . THR A 1 86 ? -11.078 18.844 -0.285 1 96.75 86 THR A C 1
ATOM 698 O O . THR A 1 86 ? -12.297 18.875 -0.422 1 96.75 86 THR A O 1
ATOM 701 N N . ALA A 1 87 ? -10.508 18.672 0.893 1 97.38 87 ALA A N 1
ATOM 702 C CA . ALA A 1 87 ? -11.312 18.172 2.004 1 97.38 87 ALA A CA 1
ATOM 703 C C . ALA A 1 87 ? -11.586 19.281 3.023 1 97.38 87 ALA A C 1
ATOM 705 O O . ALA A 1 87 ? -12.375 19.094 3.953 1 97.38 87 ALA A O 1
ATOM 706 N N . ALA A 1 88 ? -10.984 20.469 2.893 1 96.12 88 ALA A N 1
ATOM 707 C CA . ALA A 1 88 ? -11.172 21.547 3.863 1 96.12 88 ALA A CA 1
ATOM 708 C C . ALA A 1 88 ? -12.641 21.953 3.965 1 96.12 88 ALA A C 1
ATOM 710 O O . ALA A 1 88 ? -13.195 22.016 5.062 1 96.12 88 ALA A O 1
ATOM 711 N N . TYR A 1 89 ? -13.281 22.141 2.875 1 96.25 89 TYR A N 1
ATOM 712 C CA . TYR A 1 89 ? -14.664 22.609 2.881 1 96.25 89 TYR A CA 1
ATOM 713 C C . TYR A 1 89 ? -15.586 21.562 3.484 1 96.25 89 TYR A C 1
ATOM 715 O O . TYR A 1 89 ? -16.328 21.844 4.438 1 96.25 89 TYR A O 1
ATOM 723 N N . PRO A 1 90 ? -15.586 20.344 2.922 1 96.94 90 PRO A N 1
ATOM 724 C CA . PRO A 1 90 ? -16.453 19.328 3.535 1 96.94 90 PRO A CA 1
ATOM 725 C C . PRO A 1 90 ? -16.219 19.188 5.039 1 96.94 90 PRO A C 1
ATOM 727 O O . PRO A 1 90 ? -17.172 19.062 5.809 1 96.94 90 PRO A O 1
ATOM 730 N N . PHE A 1 91 ? -15 19.234 5.441 1 95 91 PHE A N 1
ATOM 731 C CA . PHE A 1 91 ? -14.625 19.078 6.84 1 95 91 PHE A CA 1
ATOM 732 C C . PHE A 1 91 ? -15.195 20.203 7.691 1 95 91 PHE A C 1
ATOM 734 O O . PHE A 1 91 ? -15.883 19.953 8.68 1 95 91 PHE A O 1
ATOM 741 N N . ILE A 1 92 ? -14.984 21.406 7.32 1 93.5 92 ILE A N 1
ATOM 742 C CA . ILE A 1 92 ? -15.422 22.578 8.07 1 93.5 92 ILE A CA 1
ATOM 743 C C . ILE A 1 92 ? -16.938 22.641 8.07 1 93.5 92 ILE A C 1
ATOM 745 O O . ILE A 1 92 ? -17.562 22.969 9.094 1 93.5 92 ILE A O 1
ATOM 749 N N . ALA A 1 93 ? -17.562 22.328 6.965 1 94 93 ALA A N 1
ATOM 750 C CA . ALA A 1 93 ? -19.031 22.375 6.859 1 94 93 ALA A CA 1
ATOM 751 C C . ALA A 1 93 ? -19.672 21.422 7.844 1 94 93 ALA A C 1
ATOM 753 O O . ALA A 1 93 ? -20.672 21.766 8.492 1 94 93 ALA A O 1
ATOM 754 N N . ILE A 1 94 ? -19.109 20.297 8 1 92.06 94 ILE A N 1
ATOM 755 C CA . ILE A 1 94 ? -19.703 19.281 8.852 1 92.06 94 ILE A CA 1
ATOM 756 C C . ILE A 1 94 ? -19.438 19.625 10.32 1 92.06 94 ILE A C 1
ATOM 758 O O . ILE A 1 94 ? -20.344 19.578 11.148 1 92.06 94 ILE A O 1
ATOM 762 N N . ILE A 1 95 ? -18.234 19.984 10.672 1 87.12 95 ILE A N 1
ATOM 763 C CA . ILE A 1 95 ? -17.891 20.234 12.062 1 87.12 95 ILE A CA 1
ATOM 764 C C . ILE A 1 95 ? -18.594 21.484 12.562 1 87.12 95 ILE A C 1
ATOM 766 O O . ILE A 1 95 ? -18.953 21.578 13.742 1 87.12 95 ILE A O 1
ATOM 770 N N . ALA A 1 96 ? -18.906 22.406 11.633 1 87.12 96 ALA A N 1
ATOM 771 C CA . ALA A 1 96 ? -19.594 23.641 11.992 1 87.12 96 ALA A CA 1
ATOM 772 C C . ALA A 1 96 ? -21.094 23.438 12.039 1 87.12 96 ALA A C 1
ATOM 774 O O . ALA A 1 96 ? -21.844 24.344 12.398 1 87.12 96 ALA A O 1
ATOM 775 N N . GLY A 1 97 ? -21.594 22.297 11.586 1 87.56 97 GLY A N 1
ATOM 776 C CA . GLY A 1 97 ? -23.016 22.031 11.617 1 87.56 97 GLY A CA 1
ATOM 777 C C . GLY A 1 97 ? -23.766 22.641 10.453 1 87.56 97 GLY A C 1
ATOM 778 O O . GLY A 1 97 ? -24.984 22.828 10.523 1 87.56 97 GLY A O 1
ATOM 779 N N . ARG A 1 98 ? -23.156 23.016 9.445 1 91.38 98 ARG A N 1
ATOM 780 C CA . ARG A 1 98 ? -23.781 23.641 8.289 1 91.38 98 ARG A CA 1
ATOM 781 C C . ARG A 1 98 ? -24.094 22.609 7.207 1 91.38 98 ARG A C 1
ATOM 783 O O . ARG A 1 98 ? -24.734 22.938 6.207 1 91.38 98 ARG A O 1
ATOM 790 N N . GLY A 1 99 ? -23.547 21.469 7.438 1 92.44 99 GLY A N 1
ATOM 791 C CA . GLY A 1 99 ? -23.781 20.375 6.508 1 92.44 99 GLY A CA 1
ATOM 792 C C . GLY A 1 99 ? -23.672 19.016 7.156 1 92.44 99 GLY A C 1
ATOM 793 O O . GLY A 1 99 ? -23.234 18.891 8.297 1 92.44 99 GLY A O 1
ATOM 794 N N . THR A 1 100 ? -24.188 18.078 6.484 1 93.38 100 THR A N 1
ATOM 795 C CA . THR A 1 100 ? -24.078 16.672 6.891 1 93.38 100 THR A CA 1
ATOM 796 C C . THR A 1 100 ? -23.281 15.875 5.863 1 93.38 100 THR A C 1
ATOM 798 O O . THR A 1 100 ? -22.859 16.422 4.836 1 93.38 100 THR A O 1
ATOM 801 N N . TYR A 1 101 ? -23.078 14.617 6.129 1 94.81 101 TYR A N 1
ATOM 802 C CA . TYR A 1 101 ? -22.344 13.758 5.203 1 94.81 101 TYR A CA 1
ATOM 803 C C . TYR A 1 101 ? -23.078 13.641 3.871 1 94.81 101 TYR A C 1
ATOM 805 O O . TYR A 1 101 ? -22.453 13.438 2.828 1 94.81 101 TYR A O 1
ATOM 813 N N . GLN A 1 102 ? -24.438 13.844 3.91 1 95 102 GLN A N 1
ATOM 814 C CA . GLN A 1 102 ? -25.266 13.633 2.727 1 95 102 GLN A CA 1
ATOM 815 C C . GLN A 1 102 ? -25.5 14.938 1.971 1 95 102 GLN A C 1
ATOM 817 O O . GLN A 1 102 ? -26.125 14.945 0.911 1 95 102 GLN A O 1
ATOM 822 N N . THR A 1 103 ? -24.938 16.031 2.49 1 96 103 THR A N 1
ATOM 823 C CA . THR A 1 103 ? -25.047 17.312 1.809 1 96 103 THR A CA 1
ATOM 824 C C . THR A 1 103 ? -24.266 17.297 0.502 1 96 103 THR A C 1
ATOM 826 O O . THR A 1 103 ? -23.125 16.844 0.462 1 96 103 THR A O 1
ATOM 829 N N . PRO A 1 104 ? -24.906 17.797 -0.6 1 97 104 PRO A N 1
ATOM 830 C CA . PRO A 1 104 ? -24.172 17.859 -1.869 1 97 104 PRO A CA 1
ATOM 831 C C . PRO A 1 104 ? -22.922 18.734 -1.791 1 97 104 PRO A C 1
ATOM 833 O O . PRO A 1 104 ? -22.938 19.781 -1.13 1 97 104 PRO A O 1
ATOM 836 N N . TYR A 1 105 ? -21.891 18.266 -2.379 1 96.75 105 TYR A N 1
ATOM 837 C CA . TYR A 1 105 ? -20.625 18.984 -2.387 1 96.75 105 TYR A CA 1
ATOM 838 C C . TYR A 1 105 ? -20.75 20.328 -3.09 1 96.75 105 TYR A C 1
ATOM 840 O O . TYR A 1 105 ? -20.125 21.312 -2.689 1 96.75 105 TYR A O 1
ATOM 848 N N . ALA A 1 106 ? -21.484 20.359 -4.176 1 94.44 106 ALA A N 1
ATOM 849 C CA . ALA A 1 106 ? -21.844 21.547 -4.938 1 94.44 106 ALA A CA 1
ATOM 850 C C . ALA A 1 106 ? -23.297 21.516 -5.375 1 94.44 106 ALA A C 1
ATOM 852 O O . ALA A 1 106 ? -23.953 20.469 -5.312 1 94.44 106 ALA A O 1
ATOM 853 N N . HIS A 1 107 ? -23.812 22.656 -5.707 1 92.31 107 HIS A N 1
ATOM 854 C CA . HIS A 1 107 ? -25.203 22.719 -6.129 1 92.31 107 HIS A CA 1
ATOM 855 C C . HIS A 1 107 ? -25.469 21.766 -7.289 1 92.31 107 HIS A C 1
ATOM 857 O O . HIS A 1 107 ? -24.781 21.812 -8.312 1 92.31 107 HIS A O 1
ATOM 863 N N . GLY A 1 108 ? -26.375 20.859 -7.043 1 93.56 108 GLY A N 1
ATOM 864 C CA . GLY A 1 108 ? -26.781 19.938 -8.094 1 93.56 108 GLY A CA 1
ATOM 865 C C . GLY A 1 108 ? -25.859 18.734 -8.227 1 93.56 108 GLY A C 1
ATOM 866 O O . GLY A 1 108 ? -26.062 17.875 -9.07 1 93.56 108 GLY A O 1
ATOM 867 N N . SER A 1 109 ? -24.875 18.688 -7.379 1 95.12 109 SER A N 1
ATOM 868 C CA . SER A 1 109 ? -23.875 17.625 -7.496 1 95.12 109 SER A CA 1
ATOM 869 C C . SER A 1 109 ? -24.391 16.328 -6.879 1 95.12 109 SER A C 1
ATOM 871 O O . SER A 1 109 ? -25.062 16.344 -5.852 1 95.12 109 SER A O 1
ATOM 873 N N . VAL A 1 110 ? -24.031 15.227 -7.48 1 96.75 110 VAL A N 1
ATOM 874 C CA . VAL A 1 110 ? -24.328 13.914 -6.93 1 96.75 110 VAL A CA 1
ATOM 875 C C . VAL A 1 110 ? -23.297 13.547 -5.867 1 96.75 110 VAL A C 1
ATOM 877 O O . VAL A 1 110 ? -23.531 12.656 -5.047 1 96.75 110 VAL A O 1
ATOM 880 N N . VAL A 1 111 ? -22.125 14.148 -5.973 1 97.56 111 VAL A N 1
ATOM 881 C CA . VAL A 1 111 ? -21.062 13.938 -4.988 1 97.56 111 VAL A CA 1
ATOM 882 C C . VAL A 1 111 ? -21.438 14.625 -3.678 1 97.56 111 VAL A C 1
ATOM 884 O O . VAL A 1 111 ? -21.844 15.781 -3.672 1 97.56 111 VAL A O 1
ATOM 887 N N . ARG A 1 112 ? -21.312 13.922 -2.576 1 97.94 112 ARG A N 1
ATOM 888 C CA . ARG A 1 112 ? -21.672 14.438 -1.258 1 97.94 112 ARG A CA 1
ATOM 889 C C . ARG A 1 112 ? -20.422 14.766 -0.445 1 97.94 112 ARG A C 1
ATOM 891 O O . ARG A 1 112 ? -19.312 14.344 -0.801 1 97.94 112 ARG A O 1
ATOM 898 N N . LEU A 1 113 ? -20.594 15.484 0.656 1 97.75 113 LEU A N 1
ATOM 899 C CA . LEU A 1 113 ? -19.484 15.859 1.508 1 97.75 113 LEU A CA 1
ATOM 900 C C . LEU A 1 113 ? -18.781 14.625 2.074 1 97.75 113 LEU A C 1
ATOM 902 O O . LEU A 1 113 ? -17.547 14.57 2.117 1 97.75 113 LEU A O 1
ATOM 906 N N . GLY A 1 114 ? -19.562 13.633 2.438 1 97.25 114 GLY A N 1
ATOM 907 C CA . GLY A 1 114 ? -19.016 12.398 2.969 1 97.25 114 GLY A CA 1
ATOM 908 C C . GLY A 1 114 ? -18.156 11.641 1.962 1 97.25 114 GLY A C 1
ATOM 909 O O . GLY A 1 114 ? -17.203 10.977 2.332 1 97.25 114 GLY A O 1
ATOM 910 N N . ASP A 1 115 ? -18.516 11.719 0.674 1 98.25 115 ASP A N 1
ATOM 911 C CA . ASP A 1 115 ? -17.75 11.07 -0.381 1 98.25 115 ASP A CA 1
ATOM 912 C C . ASP A 1 115 ? -16.328 11.625 -0.444 1 98.25 115 ASP A C 1
ATOM 914 O O . ASP A 1 115 ? -15.359 10.867 -0.54 1 98.25 115 ASP A O 1
ATOM 918 N N . ILE A 1 116 ? -16.234 12.906 -0.342 1 98.5 116 ILE A N 1
ATOM 919 C CA . ILE A 1 116 ? -14.945 13.578 -0.424 1 98.5 116 ILE A CA 1
ATOM 920 C C . ILE A 1 116 ? -14.094 13.203 0.789 1 98.5 116 ILE A C 1
ATOM 922 O O . ILE A 1 116 ? -12.891 12.969 0.66 1 98.5 116 ILE A O 1
ATOM 926 N N . LEU A 1 117 ? -14.695 13.125 1.882 1 98.19 117 LEU A N 1
ATOM 927 C CA . LEU A 1 117 ? -13.953 12.82 3.1 1 98.19 117 LEU A CA 1
ATOM 928 C C . LEU A 1 117 ? -13.453 11.383 3.082 1 98.19 117 LEU A C 1
ATOM 930 O O . LEU A 1 117 ? -12.367 11.094 3.59 1 98.19 117 LEU A O 1
ATOM 934 N N . ILE A 1 118 ? -14.195 10.508 2.486 1 98.25 118 ILE A N 1
ATOM 935 C CA . ILE A 1 118 ? -13.758 9.117 2.365 1 98.25 118 ILE A CA 1
ATOM 936 C C . ILE A 1 118 ? -12.523 9.047 1.463 1 98.25 118 ILE A C 1
ATOM 938 O O . ILE A 1 118 ? -11.539 8.383 1.798 1 98.25 118 ILE A O 1
ATOM 942 N N . VAL A 1 119 ? -12.57 9.695 0.387 1 98.62 119 VAL A N 1
ATOM 943 C CA . VAL A 1 119 ? -11.445 9.688 -0.545 1 98.62 119 VAL A CA 1
ATOM 944 C C . VAL A 1 119 ? -10.227 10.328 0.111 1 98.62 119 VAL A C 1
ATOM 946 O O . VAL A 1 119 ? -9.109 9.805 0.003 1 98.62 119 VAL A O 1
ATOM 949 N N . ALA A 1 120 ? -10.469 11.414 0.805 1 98.44 120 ALA A N 1
ATOM 950 C CA . ALA A 1 120 ? -9.375 12.086 1.499 1 98.44 120 ALA A CA 1
ATOM 951 C C . ALA A 1 120 ? -8.766 11.188 2.57 1 98.44 120 ALA A C 1
ATOM 953 O O . ALA A 1 120 ? -7.543 11.156 2.738 1 98.44 120 ALA A O 1
ATOM 954 N N . ALA A 1 121 ? -9.609 10.523 3.287 1 98.12 121 ALA A N 1
ATOM 955 C CA . ALA A 1 121 ? -9.125 9.602 4.305 1 98.12 121 ALA A CA 1
ATOM 956 C C . ALA A 1 121 ? -8.273 8.492 3.682 1 98.12 121 ALA A C 1
ATOM 958 O O . ALA A 1 121 ? -7.227 8.133 4.219 1 98.12 121 ALA A O 1
ATOM 959 N N . GLN A 1 122 ? -8.688 7.984 2.574 1 98.75 122 GLN A N 1
ATOM 960 C CA . GLN A 1 122 ? -7.922 6.945 1.893 1 98.75 122 GLN A CA 1
ATOM 961 C C . GLN A 1 122 ? -6.602 7.496 1.367 1 98.75 122 GLN A C 1
ATOM 963 O O . GLN A 1 122 ? -5.594 6.785 1.337 1 98.75 122 GLN A O 1
ATOM 968 N N . MET A 1 123 ? -6.609 8.719 0.915 1 98.75 123 MET A N 1
ATOM 969 C CA . MET A 1 123 ? -5.367 9.352 0.477 1 98.75 123 MET A CA 1
ATOM 970 C C . MET A 1 123 ? -4.367 9.438 1.625 1 98.75 123 MET A C 1
ATOM 972 O O . MET A 1 123 ? -3.18 9.156 1.443 1 98.75 123 MET A O 1
ATOM 976 N N . LEU A 1 124 ? -4.836 9.828 2.748 1 98.31 124 LEU A N 1
ATOM 977 C CA . LEU A 1 124 ? -3.955 9.945 3.904 1 98.31 124 LEU A CA 1
ATOM 978 C C . LEU A 1 124 ? -3.408 8.586 4.316 1 98.31 124 LEU A C 1
ATOM 980 O O . LEU A 1 124 ? -2.205 8.438 4.535 1 98.31 124 LEU A O 1
ATOM 984 N N . VAL A 1 125 ? -4.289 7.633 4.406 1 98.5 125 VAL A N 1
ATOM 985 C CA . VAL A 1 125 ? -3.881 6.281 4.781 1 98.5 125 VAL A CA 1
ATOM 986 C C . VAL A 1 125 ? -2.891 5.738 3.756 1 98.5 125 VAL A C 1
ATOM 988 O O . VAL A 1 125 ? -1.858 5.172 4.121 1 98.5 125 VAL A O 1
ATOM 991 N N . ALA A 1 126 ? -3.223 5.914 2.486 1 98.81 126 ALA A N 1
ATOM 992 C CA . ALA A 1 126 ? -2.342 5.449 1.417 1 98.81 126 ALA A CA 1
ATOM 993 C C . ALA A 1 126 ? -0.966 6.102 1.517 1 98.81 126 ALA A C 1
ATOM 995 O O . ALA A 1 126 ? 0.054 5.453 1.269 1 98.81 126 ALA A O 1
ATOM 996 N N . MET A 1 127 ? -0.921 7.344 1.823 1 98.5 127 MET A N 1
ATOM 997 C CA . MET A 1 127 ? 0.338 8.07 1.964 1 98.5 127 MET A CA 1
ATOM 998 C C . MET A 1 127 ? 1.199 7.457 3.062 1 98.5 127 MET A C 1
ATOM 1000 O O . MET A 1 127 ? 2.406 7.285 2.889 1 98.5 127 MET A O 1
ATOM 1004 N N . TYR A 1 128 ? 0.609 7.094 4.156 1 97.75 128 TYR A N 1
ATOM 1005 C CA . TYR A 1 128 ? 1.355 6.5 5.262 1 97.75 128 TYR A CA 1
ATOM 1006 C C . TYR A 1 128 ? 1.805 5.086 4.914 1 97.75 128 TYR A C 1
ATOM 1008 O O . TYR A 1 128 ? 2.902 4.664 5.289 1 97.75 128 TYR A O 1
ATOM 1016 N N . VAL A 1 129 ? 0.932 4.375 4.246 1 98.69 129 VAL A N 1
ATOM 1017 C CA . VAL A 1 129 ? 1.323 3.053 3.77 1 98.69 129 VAL A CA 1
ATOM 1018 C C . VAL A 1 129 ? 2.52 3.176 2.828 1 98.69 129 VAL A C 1
ATOM 1020 O O . VAL A 1 129 ? 3.488 2.42 2.943 1 98.69 129 VAL A O 1
ATOM 1023 N N . PHE A 1 130 ? 2.439 4.098 1.907 1 98.75 130 PHE A N 1
ATOM 1024 C CA . PHE A 1 130 ? 3.506 4.348 0.945 1 98.75 130 PHE A CA 1
ATOM 1025 C C . PHE A 1 130 ? 4.82 4.641 1.658 1 98.75 130 PHE A C 1
ATOM 1027 O O . PHE A 1 130 ? 5.863 4.078 1.311 1 98.75 130 PHE A O 1
ATOM 1034 N N . GLU A 1 131 ? 4.75 5.441 2.631 1 97.94 131 GLU A N 1
ATOM 1035 C CA . GLU A 1 131 ? 5.945 5.82 3.375 1 97.94 131 GLU A CA 1
ATOM 1036 C C . GLU A 1 131 ? 6.543 4.621 4.105 1 97.94 131 GLU A C 1
ATOM 1038 O O . GLU A 1 131 ? 7.762 4.426 4.094 1 97.94 131 GLU A O 1
ATOM 1043 N N . LEU A 1 132 ? 5.73 3.828 4.727 1 98 132 LEU A N 1
ATOM 1044 C CA . LEU A 1 132 ? 6.199 2.641 5.43 1 98 132 LEU A CA 1
ATOM 1045 C C . LEU A 1 132 ? 6.977 1.723 4.492 1 98 132 LEU A C 1
ATOM 1047 O O . LEU A 1 132 ? 8.039 1.216 4.855 1 98 132 LEU A O 1
ATOM 1051 N N . ILE A 1 133 ? 6.484 1.595 3.311 1 98.38 133 ILE A N 1
ATOM 1052 C CA . ILE A 1 133 ? 7.031 0.604 2.389 1 98.38 133 ILE A CA 1
ATOM 1053 C C . ILE A 1 133 ? 8.227 1.195 1.646 1 98.38 133 ILE A C 1
ATOM 1055 O O . ILE A 1 133 ? 9.227 0.506 1.415 1 98.38 133 ILE A O 1
ATOM 1059 N N . TYR A 1 134 ? 8.172 2.445 1.306 1 97.69 134 TYR A N 1
ATOM 1060 C CA . TYR A 1 134 ? 9.125 3.068 0.389 1 97.69 134 TYR A CA 1
ATOM 1061 C C . TYR A 1 134 ? 10.406 3.453 1.112 1 97.69 134 TYR A C 1
ATOM 1063 O O . TYR A 1 134 ? 11.5 3.277 0.578 1 97.69 134 TYR A O 1
ATOM 1071 N N . ARG A 1 135 ? 10.266 3.941 2.328 1 96.31 135 ARG A N 1
ATOM 1072 C CA . ARG A 1 135 ? 11.445 4.43 3.039 1 96.31 135 ARG A CA 1
ATOM 1073 C C . ARG A 1 135 ? 12.305 3.273 3.535 1 96.31 135 ARG A C 1
ATOM 1075 O O . ARG A 1 135 ? 11.781 2.219 3.9 1 96.31 135 ARG A O 1
ATOM 1082 N N . SER A 1 136 ? 13.586 3.566 3.586 1 93.56 136 SER A N 1
ATOM 1083 C CA . SER A 1 136 ? 14.539 2.531 3.977 1 93.56 136 SER A CA 1
ATOM 1084 C C . SER A 1 136 ? 14.703 2.471 5.492 1 93.56 136 SER A C 1
ATOM 1086 O O . SER A 1 136 ? 14.922 1.396 6.055 1 93.56 136 SER A O 1
ATOM 1088 N N . LYS A 1 137 ? 14.641 3.617 6.086 1 92.38 137 LYS A N 1
ATOM 1089 C CA . LYS A 1 137 ? 14.797 3.699 7.535 1 92.38 137 LYS A CA 1
ATOM 1090 C C . LYS A 1 137 ? 13.68 4.527 8.164 1 92.38 137 LYS A C 1
ATOM 1092 O O . LYS A 1 137 ? 13.32 5.586 7.648 1 92.38 137 LYS A O 1
ATOM 1097 N N . LEU A 1 138 ? 13.172 4.012 9.219 1 93.62 138 LEU A N 1
ATOM 1098 C CA . LEU A 1 138 ? 12.133 4.672 10 1 93.62 138 LEU A CA 1
ATOM 1099 C C . LEU A 1 138 ? 12.375 4.488 11.5 1 93.62 138 LEU A C 1
ATOM 1101 O O . LEU A 1 138 ? 12.773 3.406 11.938 1 93.62 138 LEU A O 1
ATOM 1105 N N . SER A 1 139 ? 12.195 5.582 12.25 1 90.12 139 SER A N 1
ATOM 1106 C CA . SER A 1 139 ? 12.266 5.445 13.703 1 90.12 139 SER A CA 1
ATOM 1107 C C . SER A 1 139 ? 11.102 4.613 14.234 1 90.12 139 SER A C 1
ATOM 1109 O O . SER A 1 139 ? 10.031 4.582 13.641 1 90.12 139 SER A O 1
ATOM 1111 N N . PRO A 1 140 ? 11.289 3.9 15.383 1 90.25 140 PRO A N 1
ATOM 1112 C CA . PRO A 1 140 ? 10.195 3.121 15.969 1 90.25 140 PRO A CA 1
ATOM 1113 C C . PRO A 1 140 ? 8.953 3.967 16.266 1 90.25 140 PRO A C 1
ATOM 1115 O O . PRO A 1 140 ? 7.828 3.492 16.109 1 90.25 140 PRO A O 1
ATOM 1118 N N . ILE A 1 141 ? 9.203 5.191 16.594 1 89.56 141 ILE A N 1
ATOM 1119 C CA . ILE A 1 141 ? 8.094 6.09 16.906 1 89.56 141 ILE A CA 1
ATOM 1120 C C . ILE A 1 141 ? 7.324 6.414 15.633 1 89.56 141 ILE A C 1
ATOM 1122 O O . ILE A 1 141 ? 6.09 6.445 15.641 1 89.56 141 ILE A O 1
ATOM 1126 N N . ALA A 1 142 ? 8.008 6.621 14.594 1 89.75 142 ALA A N 1
ATOM 1127 C CA . ALA A 1 142 ? 7.371 6.895 13.312 1 89.75 142 ALA A CA 1
ATOM 1128 C C . ALA A 1 142 ? 6.582 5.684 12.82 1 89.75 142 ALA A C 1
ATOM 1130 O O . ALA A 1 142 ? 5.465 5.824 12.32 1 89.75 142 ALA A O 1
ATOM 1131 N N . VAL A 1 143 ? 7.152 4.504 12.992 1 94 143 VAL A N 1
ATOM 1132 C CA . VAL A 1 143 ? 6.492 3.266 12.594 1 94 143 VAL A CA 1
ATOM 1133 C C . VAL A 1 143 ? 5.172 3.113 13.344 1 94 143 VAL A C 1
ATOM 1135 O O . VAL A 1 143 ? 4.129 2.852 12.742 1 94 143 VAL A O 1
ATOM 1138 N N . MET A 1 144 ? 5.223 3.328 14.633 1 91.56 144 MET A N 1
ATOM 1139 C CA . MET A 1 144 ? 4.027 3.195 15.461 1 91.56 144 MET A CA 1
ATOM 1140 C C . MET A 1 144 ? 2.969 4.219 15.055 1 91.56 144 MET A C 1
ATOM 1142 O O . MET A 1 144 ? 1.782 3.895 14.977 1 91.56 144 MET A O 1
ATOM 1146 N N . HIS A 1 145 ? 3.406 5.406 14.812 1 90.31 145 HIS A N 1
ATOM 1147 C CA . HIS A 1 145 ? 2.494 6.469 14.398 1 90.31 145 HIS A CA 1
ATOM 1148 C C . HIS A 1 145 ? 1.813 6.125 13.078 1 90.31 145 HIS A C 1
ATOM 1150 O O . HIS A 1 145 ? 0.596 6.27 12.945 1 90.31 145 HIS A O 1
ATOM 1156 N N . HIS A 1 146 ? 2.586 5.641 12.109 1 94.69 146 HIS A N 1
ATOM 1157 C CA . HIS A 1 146 ? 2.037 5.305 10.797 1 94.69 146 HIS A CA 1
ATOM 1158 C C . HIS A 1 146 ? 1.068 4.129 10.891 1 94.69 146 HIS A C 1
ATOM 1160 O O . HIS A 1 146 ? -0.046 4.195 10.367 1 94.69 146 HIS A O 1
ATOM 1166 N N . ILE A 1 147 ? 1.442 3.086 11.555 1 95.12 147 ILE A N 1
ATOM 1167 C CA . ILE A 1 147 ? 0.588 1.911 11.695 1 95.12 147 ILE A CA 1
ATOM 1168 C C . ILE A 1 147 ? -0.692 2.287 12.438 1 95.12 147 ILE A C 1
ATOM 1170 O O . ILE A 1 147 ? -1.789 1.893 12.031 1 95.12 147 ILE A O 1
ATOM 1174 N N . GLY A 1 148 ? -0.507 3.055 13.539 1 92.12 148 GLY A N 1
ATOM 1175 C CA . GLY A 1 148 ? -1.673 3.518 14.273 1 92.12 148 GLY A CA 1
ATOM 1176 C C . GLY A 1 148 ? -2.639 4.316 13.414 1 92.12 148 GLY A C 1
ATOM 1177 O O . GLY A 1 148 ? -3.85 4.086 13.461 1 92.12 148 GLY A O 1
ATOM 1178 N N . THR A 1 149 ? -2.143 5.211 12.641 1 93.62 149 THR A N 1
ATOM 1179 C CA . THR A 1 149 ? -2.971 6.047 11.773 1 93.62 149 THR A CA 1
ATOM 1180 C C . THR A 1 149 ? -3.688 5.199 10.727 1 93.62 149 THR A C 1
ATOM 1182 O O . THR A 1 149 ? -4.879 5.395 10.477 1 93.62 149 THR A O 1
ATOM 1185 N N . ILE A 1 150 ? -3.018 4.246 10.148 1 96.88 150 ILE A N 1
ATOM 1186 C CA . ILE A 1 150 ? -3.57 3.379 9.117 1 96.88 150 ILE A CA 1
ATOM 1187 C C . ILE A 1 150 ? -4.723 2.561 9.695 1 96.88 150 ILE A C 1
ATOM 1189 O O . ILE A 1 150 ? -5.82 2.535 9.125 1 96.88 150 ILE A O 1
ATOM 1193 N N . ILE A 1 151 ? -4.504 1.984 10.836 1 94.81 151 ILE A N 1
ATOM 1194 C CA . ILE A 1 151 ? -5.477 1.07 11.422 1 94.81 151 ILE A CA 1
ATOM 1195 C C . ILE A 1 151 ? -6.684 1.857 11.93 1 94.81 151 ILE A C 1
ATOM 1197 O O . ILE A 1 151 ? -7.832 1.479 11.68 1 94.81 151 ILE A O 1
ATOM 1201 N N . ILE A 1 152 ? -6.422 2.951 12.562 1 92.44 152 ILE A N 1
ATOM 1202 C CA . ILE A 1 152 ? -7.516 3.74 13.117 1 92.44 152 ILE A CA 1
ATOM 1203 C C . ILE A 1 152 ? -8.336 4.355 11.984 1 92.44 152 ILE A C 1
ATOM 1205 O O . ILE A 1 152 ? -9.562 4.395 12.047 1 92.44 152 ILE A O 1
ATOM 1209 N N . GLY A 1 153 ? -7.66 4.863 10.992 1 94.31 153 GLY A N 1
ATOM 1210 C CA . GLY A 1 153 ? -8.359 5.434 9.852 1 94.31 153 GLY A CA 1
ATOM 1211 C C . GLY A 1 153 ? -9.273 4.441 9.156 1 94.31 153 GLY A C 1
ATOM 1212 O O . GLY A 1 153 ? -10.438 4.738 8.906 1 94.31 153 GLY A O 1
ATOM 1213 N N . GLN A 1 154 ? -8.789 3.268 8.914 1 97.5 154 GLN A N 1
ATOM 1214 C CA . GLN A 1 154 ? -9.586 2.248 8.234 1 97.5 154 GLN A CA 1
ATOM 1215 C C . GLN A 1 154 ? -10.695 1.732 9.141 1 97.5 154 GLN A C 1
ATOM 1217 O O . GLN A 1 154 ? -11.805 1.449 8.68 1 97.5 154 GLN A O 1
ATOM 1222 N N . THR A 1 155 ? -10.438 1.61 10.406 1 94.12 155 THR A N 1
ATOM 1223 C CA . THR A 1 155 ? -11.445 1.13 11.344 1 94.12 155 THR A CA 1
ATOM 1224 C C . THR A 1 155 ? -12.594 2.121 11.453 1 94.12 155 THR A C 1
ATOM 1226 O O . THR A 1 155 ? -13.758 1.723 11.523 1 94.12 155 THR A O 1
ATOM 1229 N N . ALA A 1 156 ? -12.266 3.389 11.492 1 93.06 156 ALA A N 1
ATOM 1230 C CA . ALA A 1 156 ? -13.297 4.418 11.57 1 93.06 156 ALA A CA 1
ATOM 1231 C C . ALA A 1 156 ? -14.25 4.32 10.383 1 93.06 156 ALA A C 1
ATOM 1233 O O . ALA A 1 156 ? -15.453 4.586 10.523 1 93.06 156 ALA A O 1
ATOM 1234 N N . ILE A 1 157 ? -13.727 3.973 9.234 1 95.56 157 ILE A N 1
ATOM 1235 C CA . ILE A 1 157 ? -14.562 3.807 8.055 1 95.56 157 ILE A CA 1
ATOM 1236 C C . ILE A 1 157 ? -15.328 2.484 8.141 1 95.56 157 ILE A C 1
ATOM 1238 O O . ILE A 1 157 ? -16.531 2.434 7.875 1 95.56 157 ILE A O 1
ATOM 1242 N N . ALA A 1 158 ? -14.68 1.473 8.602 1 94.5 158 ALA A N 1
ATOM 1243 C CA . ALA A 1 158 ? -15.242 0.127 8.648 1 94.5 158 ALA A CA 1
ATOM 1244 C C . ALA A 1 158 ? -16.453 0.077 9.578 1 94.5 158 ALA A C 1
ATOM 1246 O O . ALA A 1 158 ? -17.469 -0.551 9.258 1 94.5 158 ALA A O 1
ATOM 1247 N N . ILE A 1 159 ? -16.391 0.717 10.68 1 91.31 159 ILE A N 1
ATOM 1248 C CA . ILE A 1 159 ? -17.469 0.618 11.656 1 91.31 159 ILE A CA 1
ATOM 1249 C C . ILE A 1 159 ? -18.688 1.393 11.156 1 91.31 159 ILE A C 1
ATOM 1251 O O . ILE A 1 159 ? -19.781 1.25 11.703 1 91.31 159 ILE A O 1
ATOM 1255 N N . ASN A 1 160 ? -18.5 2.158 10.172 1 91.31 160 ASN A N 1
ATOM 1256 C CA . ASN A 1 160 ? -19.609 2.914 9.586 1 91.31 160 ASN A CA 1
ATOM 1257 C C . ASN A 1 160 ? -20.297 2.131 8.477 1 91.31 160 ASN A C 1
ATOM 1259 O O . ASN A 1 160 ? -21.328 2.561 7.957 1 91.31 160 ASN A O 1
ATOM 1263 N N . ILE A 1 161 ? -19.594 0.91 8.188 1 89.38 161 ILE A N 1
ATOM 1264 C CA . ILE A 1 161 ? -20.188 0.083 7.141 1 89.38 161 ILE A CA 1
ATOM 1265 C C . ILE A 1 161 ? -21.344 -0.73 7.715 1 89.38 161 ILE A C 1
ATOM 1267 O O . ILE A 1 161 ? -21.172 -1.463 8.695 1 89.38 161 ILE A O 1
ATOM 1271 N N . GLY A 1 162 ? -22.578 -0.714 7.207 1 73.12 162 GLY A N 1
ATOM 1272 C CA . GLY A 1 162 ? -23.766 -1.409 7.648 1 73.12 162 GLY A CA 1
ATOM 1273 C C . GLY A 1 162 ? -24.594 -0.605 8.633 1 73.12 162 GLY A C 1
ATOM 1274 O O . GLY A 1 162 ? -24.516 -0.814 9.844 1 73.12 162 GLY A O 1
ATOM 1275 N N . HIS A 1 163 ? -25.078 0.411 8.383 1 61.97 163 HIS A N 1
ATOM 1276 C CA . HIS A 1 163 ? -25.859 1.422 9.086 1 61.97 163 HIS A CA 1
ATOM 1277 C C . HIS A 1 163 ? -26.641 0.809 10.242 1 61.97 163 HIS A C 1
ATOM 1279 O O . HIS A 1 163 ? -27.203 -0.282 10.117 1 61.97 163 HIS A O 1
ATOM 1285 N N . GLY A 1 164 ? -26.531 1.374 11.547 1 59.66 164 GLY A N 1
ATOM 1286 C CA . GLY A 1 164 ? -27.469 1.159 12.633 1 59.66 164 GLY A CA 1
ATOM 1287 C C . GLY A 1 164 ? -26.891 0.379 13.789 1 59.66 164 GLY A C 1
ATOM 1288 O O . GLY A 1 164 ? -27.484 0.335 14.875 1 59.66 164 GLY A O 1
ATOM 1289 N N . ARG A 1 165 ? -25.609 -0.069 13.539 1 61.59 165 ARG A N 1
ATOM 1290 C CA . ARG A 1 165 ? -25.172 -0.928 14.633 1 61.59 165 ARG A CA 1
ATOM 1291 C C . ARG A 1 165 ? -24.344 -0.145 15.648 1 61.59 165 ARG A C 1
ATOM 1293 O O . ARG A 1 165 ? -24.359 -0.455 16.844 1 61.59 165 ARG A O 1
ATOM 1300 N N . GLU A 1 166 ? -23.734 0.927 15.109 1 72.62 166 GLU A N 1
ATOM 1301 C CA . GLU A 1 166 ? -22.875 1.677 16.016 1 72.62 166 GLU A CA 1
ATOM 1302 C C . GLU A 1 166 ? -23.281 3.148 16.062 1 72.62 166 GLU A C 1
ATOM 1304 O O . GLU A 1 166 ? -22.906 3.924 15.18 1 72.62 166 GLU A O 1
ATOM 1309 N N . PRO A 1 167 ? -23.953 3.512 17.109 1 71.69 167 PRO A N 1
ATOM 1310 C CA . PRO A 1 167 ? -24.469 4.879 17.188 1 71.69 167 PRO A CA 1
ATOM 1311 C C . PRO A 1 167 ? -23.359 5.93 17.141 1 71.69 167 PRO A C 1
ATOM 1313 O O . PRO A 1 167 ? -23.594 7.062 16.703 1 71.69 167 PRO A O 1
ATOM 1316 N N . ASP A 1 168 ? -22.141 5.527 17.469 1 81.75 168 ASP A N 1
ATOM 1317 C CA . ASP A 1 168 ? -21.062 6.504 17.594 1 81.75 168 ASP A CA 1
ATOM 1318 C C . ASP A 1 168 ? -20.156 6.469 16.375 1 81.75 168 ASP A C 1
ATOM 1320 O O . ASP A 1 168 ? -19.141 7.168 16.328 1 81.75 168 ASP A O 1
ATOM 1324 N N . ALA A 1 169 ? -20.562 5.781 15.391 1 86.31 169 ALA A N 1
ATOM 1325 C CA . ALA A 1 169 ? -19.672 5.582 14.25 1 86.31 169 ALA A CA 1
ATOM 1326 C C . ALA A 1 169 ? -19.438 6.891 13.5 1 86.31 169 ALA A C 1
ATOM 1328 O O . ALA A 1 169 ? -18.312 7.207 13.117 1 86.31 169 ALA A O 1
ATOM 1329 N N . ASN A 1 170 ? -20.469 7.652 13.438 1 87.56 170 ASN A N 1
ATOM 1330 C CA . ASN A 1 170 ? -20.375 8.914 12.703 1 87.56 170 ASN A CA 1
ATOM 1331 C C . ASN A 1 170 ? -19.484 9.922 13.43 1 87.56 170 ASN A C 1
ATOM 1333 O O . ASN A 1 170 ? -18.688 10.625 12.797 1 87.56 170 ASN A O 1
ATOM 1337 N N . ILE A 1 171 ? -19.578 9.938 14.633 1 86.5 171 ILE A N 1
ATOM 1338 C CA . ILE A 1 171 ? -18.812 10.906 15.406 1 86.5 171 ILE A CA 1
ATOM 1339 C C . ILE A 1 171 ? -17.359 10.461 15.5 1 86.5 171 ILE A C 1
ATOM 1341 O O . ILE A 1 171 ? -16.438 11.289 15.5 1 86.5 171 ILE A O 1
ATOM 1345 N N . GLU A 1 172 ? -17.141 9.203 15.57 1 87.31 172 GLU A N 1
ATOM 1346 C CA . GLU A 1 172 ? -15.766 8.703 15.57 1 87.31 172 GLU A CA 1
ATOM 1347 C C . GLU A 1 172 ? -15.055 9.055 14.273 1 87.31 172 GLU A C 1
ATOM 1349 O O . GLU A 1 172 ? -13.867 9.398 14.281 1 87.31 172 GLU A O 1
ATOM 1354 N N . PHE A 1 173 ? -15.781 8.969 13.227 1 92.19 173 PHE A N 1
ATOM 1355 C CA . PHE A 1 173 ? -15.18 9.289 11.938 1 92.19 173 PHE A CA 1
ATOM 1356 C C . PHE A 1 173 ? -14.773 10.758 11.875 1 92.19 173 PHE A C 1
ATOM 1358 O O . PHE A 1 173 ? -13.688 11.086 11.406 1 92.19 173 PHE A O 1
ATOM 1365 N N . ILE A 1 174 ? -15.594 11.555 12.32 1 89.19 174 ILE A N 1
ATOM 1366 C CA . ILE A 1 174 ? -15.281 12.984 12.258 1 89.19 174 ILE A CA 1
ATOM 1367 C C . ILE A 1 174 ? -14.133 13.305 13.211 1 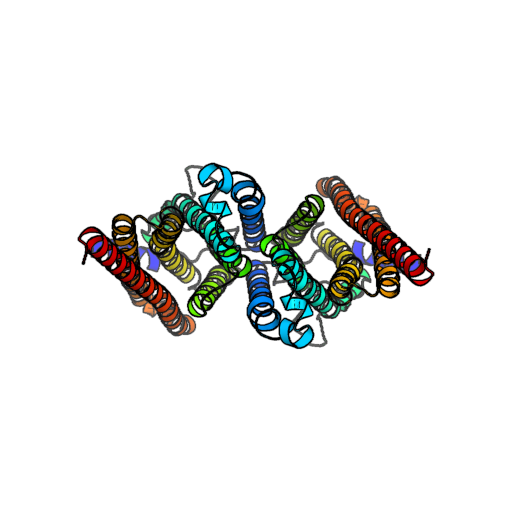89.19 174 ILE A C 1
ATOM 1369 O O . ILE A 1 174 ? -13.305 14.164 12.922 1 89.19 174 ILE A O 1
ATOM 1373 N N . LEU A 1 175 ? -14.062 12.656 14.344 1 89 175 LEU A N 1
ATOM 1374 C CA . LEU A 1 175 ? -12.93 12.836 15.25 1 89 175 LEU A CA 1
ATOM 1375 C C . LEU A 1 175 ? -11.625 12.422 14.57 1 89 175 LEU A C 1
ATOM 1377 O O . LEU A 1 175 ? -10.602 13.094 14.727 1 89 175 LEU A O 1
ATOM 1381 N N . CYS A 1 176 ? -11.625 11.383 13.852 1 90.88 176 CYS A N 1
ATOM 1382 C CA . CYS A 1 176 ? -10.461 10.938 13.094 1 90.88 176 CYS A CA 1
ATOM 1383 C C . CYS A 1 176 ? -10.07 11.977 12.039 1 90.88 176 CYS A C 1
ATOM 1385 O O . CYS A 1 176 ? -8.883 12.211 11.812 1 90.88 176 CYS A O 1
ATOM 1387 N N . CYS A 1 177 ? -11.055 12.57 11.469 1 93.19 177 CYS A N 1
ATOM 1388 C CA . CYS A 1 177 ? -10.781 13.617 10.492 1 93.19 177 CYS A CA 1
ATOM 1389 C C . CYS A 1 177 ? -10.133 14.828 11.156 1 93.19 177 CYS A C 1
ATOM 1391 O O . CYS A 1 177 ? -9.25 15.461 10.578 1 93.19 177 CYS A O 1
ATOM 1393 N N . VAL A 1 178 ? -10.562 15.133 12.32 1 90 178 VAL A N 1
ATOM 1394 C CA . VAL A 1 178 ? -9.969 16.234 13.07 1 90 178 VAL A CA 1
ATOM 1395 C C . VAL A 1 178 ? -8.5 15.938 13.344 1 90 178 VAL A C 1
ATOM 1397 O O . VAL A 1 178 ? -7.633 16.766 13.07 1 90 178 VAL A O 1
ATOM 1400 N N . TRP A 1 179 ? -8.242 14.758 13.781 1 90.44 179 TRP A N 1
ATOM 1401 C CA . TRP A 1 179 ? -6.863 14.352 14.023 1 90.44 179 TRP A CA 1
ATOM 1402 C C . TRP A 1 179 ? -6.047 14.414 12.742 1 90.44 179 TRP A C 1
ATOM 1404 O O . TRP A 1 179 ? -4.914 14.906 12.742 1 90.44 179 TRP A O 1
ATOM 1414 N N . GLY A 1 180 ? -6.625 13.891 11.703 1 91.38 180 GLY A N 1
ATOM 1415 C CA . GLY A 1 180 ? -5.953 13.898 10.414 1 91.38 180 GLY A CA 1
ATOM 1416 C C . GLY A 1 180 ? -5.648 15.297 9.906 1 91.38 180 GLY A C 1
ATOM 1417 O O . GLY A 1 180 ? -4.574 15.547 9.352 1 91.38 180 GLY A O 1
ATOM 1418 N N . ALA A 1 181 ? -6.59 16.203 10.109 1 92.31 181 ALA A N 1
ATOM 1419 C CA . ALA A 1 181 ? -6.402 17.578 9.664 1 92.31 181 ALA A CA 1
ATOM 1420 C C . ALA A 1 181 ? -5.238 18.234 10.398 1 92.31 181 ALA A C 1
ATOM 1422 O O . ALA A 1 181 ? -4.402 18.906 9.781 1 92.31 181 ALA A O 1
ATOM 1423 N N . PHE A 1 182 ? -5.121 18.062 11.609 1 89.56 182 PHE A N 1
ATOM 1424 C CA . PHE A 1 182 ? -4.035 18.641 12.391 1 89.56 182 PHE A CA 1
ATOM 1425 C C . PHE A 1 182 ? -2.703 18 12.031 1 89.56 182 PHE A C 1
ATOM 1427 O O . PHE A 1 182 ? -1.673 18.672 11.992 1 89.56 182 PHE A O 1
ATOM 1434 N N . ASP A 1 183 ? -2.744 16.688 11.789 1 89.31 183 ASP A N 1
ATOM 1435 C CA . ASP A 1 183 ? -1.541 15.977 11.359 1 89.31 183 ASP A CA 1
ATOM 1436 C C . ASP A 1 183 ? -1.01 16.547 10.047 1 89.31 183 ASP A C 1
ATOM 1438 O O . ASP A 1 183 ? 0.194 16.781 9.906 1 89.31 183 ASP A O 1
ATOM 1442 N N . ILE A 1 184 ? -1.923 16.797 9.195 1 92.69 184 ILE A N 1
ATOM 1443 C CA . ILE A 1 184 ? -1.548 17.328 7.887 1 92.69 184 ILE A CA 1
ATOM 1444 C C . ILE A 1 184 ? -0.902 18.703 8.055 1 92.69 184 ILE A C 1
ATOM 1446 O O . ILE A 1 184 ? 0.171 18.953 7.504 1 92.69 184 ILE A O 1
ATOM 1450 N N . VAL A 1 185 ? -1.432 19.516 8.836 1 88.12 185 VAL A N 1
ATOM 1451 C CA . VAL A 1 185 ? -0.952 20.891 9 1 88.12 185 VAL A CA 1
ATOM 1452 C C . VAL A 1 185 ? 0.363 20.875 9.773 1 88.12 185 VAL A C 1
ATOM 1454 O O . VAL A 1 185 ? 1.322 21.547 9.383 1 88.12 185 VAL A O 1
ATOM 1457 N N . SER A 1 186 ? 0.458 20.078 10.773 1 87 186 SER A N 1
ATOM 1458 C CA . SER A 1 186 ? 1.618 20.078 11.656 1 87 186 SER A CA 1
ATOM 1459 C C . SER A 1 186 ? 2.814 19.406 10.992 1 87 186 SER A C 1
ATOM 1461 O O . SER A 1 186 ? 3.965 19.719 11.297 1 87 186 SER A O 1
ATOM 1463 N N . GLU A 1 187 ? 2.525 18.5 10.109 1 88.69 187 GLU A N 1
ATOM 1464 C CA . GLU A 1 187 ? 3.623 17.719 9.531 1 88.69 187 GLU A CA 1
ATOM 1465 C C . GLU A 1 187 ? 4 18.25 8.148 1 88.69 187 GLU A C 1
ATOM 1467 O O . GLU A 1 187 ? 4.941 17.75 7.527 1 88.69 187 GLU A O 1
ATOM 1472 N N . PHE A 1 188 ? 3.328 19.25 7.762 1 92.12 188 PHE A N 1
ATOM 1473 C CA . PHE A 1 188 ? 3.633 19.766 6.43 1 92.12 188 PHE A CA 1
ATOM 1474 C C . PHE A 1 188 ? 4.988 20.453 6.418 1 92.12 188 PHE A C 1
ATOM 1476 O O . PHE A 1 188 ? 5.84 20.141 5.578 1 92.12 188 PHE A O 1
ATOM 1483 N N . LEU A 1 189 ? 5.254 21.359 7.316 1 91.81 189 LEU A N 1
ATOM 1484 C CA . LEU A 1 189 ? 6.484 22.141 7.332 1 91.81 189 LEU A CA 1
ATOM 1485 C C . LEU A 1 189 ? 7.695 21.25 7.57 1 91.81 189 LEU A C 1
ATOM 1487 O O . LEU A 1 189 ? 8.773 21.484 7.02 1 91.81 189 LEU A O 1
ATOM 1491 N N . PRO A 1 190 ? 7.578 20.234 8.406 1 93.31 190 PRO A N 1
ATOM 1492 C CA . PRO A 1 190 ? 8.68 19.281 8.539 1 93.31 190 PRO A CA 1
ATOM 1493 C C . PRO A 1 190 ? 9.125 18.688 7.203 1 93.31 190 PRO A C 1
ATOM 1495 O O . PRO A 1 190 ? 10.32 18.516 6.965 1 93.31 190 PRO A O 1
ATOM 1498 N N . HIS A 1 191 ? 8.227 18.406 6.336 1 95.25 191 HIS A N 1
ATOM 1499 C CA . HIS A 1 191 ? 8.594 17.906 5.012 1 95.25 191 HIS A CA 1
ATOM 1500 C C . HIS A 1 191 ? 9.375 18.953 4.23 1 95.25 191 HIS A C 1
ATOM 1502 O O . HIS A 1 191 ? 10.406 18.641 3.631 1 95.25 191 HIS A O 1
ATOM 1508 N N . VAL A 1 192 ? 8.961 20.156 4.309 1 96.12 192 VAL A N 1
ATOM 1509 C CA . VAL A 1 192 ? 9.617 21.25 3.602 1 96.12 192 VAL A CA 1
ATOM 1510 C C . VAL A 1 192 ? 11 21.5 4.203 1 96.12 192 VAL A C 1
ATOM 1512 O O . VAL A 1 192 ? 11.977 21.688 3.473 1 96.12 192 VAL A O 1
ATOM 1515 N N . ALA A 1 193 ? 11.062 21.453 5.438 1 96.62 193 ALA A N 1
ATOM 1516 C CA . ALA A 1 193 ? 12.312 21.719 6.148 1 96.62 193 ALA A CA 1
ATOM 1517 C C . ALA A 1 193 ? 13.391 20.719 5.75 1 96.62 193 ALA A C 1
ATOM 1519 O O . ALA A 1 193 ? 14.531 21.094 5.496 1 96.62 193 ALA A O 1
ATOM 1520 N N . ILE A 1 194 ? 13.039 19.469 5.637 1 94.94 194 ILE A N 1
ATOM 1521 C CA . ILE A 1 194 ? 14.023 18.453 5.316 1 94.94 194 ILE A CA 1
ATOM 1522 C C . ILE A 1 194 ? 14.43 18.562 3.85 1 94.94 194 ILE A C 1
ATOM 1524 O O . ILE A 1 194 ? 15.594 18.344 3.502 1 94.94 194 ILE A O 1
ATOM 1528 N N . ILE A 1 195 ? 13.508 18.922 3.018 1 96.75 195 ILE A N 1
ATOM 1529 C CA . ILE A 1 195 ? 13.852 19.156 1.618 1 96.75 195 ILE A CA 1
ATOM 1530 C C . ILE A 1 195 ? 14.852 20.297 1.517 1 96.75 195 ILE A C 1
ATOM 1532 O O . ILE A 1 195 ? 15.883 20.172 0.855 1 96.75 195 ILE A O 1
ATOM 1536 N N . LEU A 1 196 ? 14.609 21.359 2.211 1 96.88 196 LEU A N 1
ATOM 1537 C CA . LEU A 1 196 ? 15.484 22.531 2.176 1 96.88 196 LEU A CA 1
ATOM 1538 C C . LEU A 1 196 ? 16.844 22.203 2.809 1 96.88 196 LEU A C 1
ATOM 1540 O O . LEU A 1 196 ? 17.875 22.719 2.369 1 96.88 196 LEU A O 1
ATOM 1544 N N . TYR A 1 197 ? 16.812 21.375 3.789 1 95.88 197 TYR A N 1
ATOM 1545 C CA . TYR A 1 197 ? 18.031 20.938 4.438 1 95.88 197 TYR A CA 1
ATOM 1546 C C . TYR A 1 197 ? 18.953 20.234 3.443 1 95.88 197 TYR A C 1
ATOM 1548 O O . TYR A 1 197 ? 20.172 20.438 3.473 1 95.88 197 TYR A O 1
ATOM 1556 N N . ARG A 1 198 ? 18.359 19.469 2.518 1 95.44 198 ARG A N 1
ATOM 1557 C CA . ARG A 1 198 ? 19.141 18.719 1.539 1 95.44 198 ARG A CA 1
ATOM 1558 C C . ARG A 1 198 ? 19.562 19.609 0.374 1 95.44 198 ARG A C 1
ATOM 1560 O O . ARG A 1 198 ? 20.609 19.406 -0.227 1 95.44 198 ARG A O 1
ATOM 1567 N N . VAL A 1 199 ? 18.781 20.594 0.116 1 95.31 199 VAL A N 1
ATOM 1568 C CA . VAL A 1 199 ? 19.031 21.453 -1.031 1 95.31 199 VAL A CA 1
ATOM 1569 C C . VAL A 1 199 ? 20.078 22.516 -0.662 1 95.31 199 VAL A C 1
ATOM 1571 O O . VAL A 1 199 ? 20.938 22.859 -1.478 1 95.31 199 VAL A O 1
ATOM 1574 N N . PHE A 1 200 ? 20.016 23.031 0.591 1 94.88 200 PHE A N 1
ATOM 1575 C CA . PHE A 1 200 ? 20.891 24.109 1.029 1 94.88 200 PHE A CA 1
ATOM 1576 C C . PHE A 1 200 ? 21.656 23.703 2.287 1 94.88 200 PHE A C 1
ATOM 1578 O O . PHE A 1 200 ? 21.547 24.375 3.32 1 94.88 200 PHE A O 1
ATOM 1585 N N . PRO A 1 201 ? 22.516 22.781 2.125 1 92.25 201 PRO A N 1
ATOM 1586 C CA . PRO A 1 201 ? 23.141 22.234 3.324 1 92.25 201 PRO A CA 1
ATOM 1587 C C . PRO A 1 201 ? 24.141 23.203 3.965 1 92.25 201 PRO A C 1
ATOM 1589 O O . PRO A 1 201 ? 24.469 23.062 5.145 1 92.25 201 PRO A O 1
ATOM 1592 N N . SER A 1 202 ? 24.625 24.234 3.273 1 93.62 202 SER A N 1
ATOM 1593 C CA . SER A 1 202 ? 25.656 25.125 3.805 1 93.62 202 SER A CA 1
ATOM 1594 C C . SER A 1 202 ? 25.062 26.453 4.262 1 93.62 202 SER A C 1
ATOM 1596 O O . SER A 1 202 ? 25.766 27.297 4.801 1 93.62 202 SER A O 1
ATOM 1598 N N . ARG A 1 203 ? 23.797 26.641 4.074 1 96 203 ARG A N 1
ATOM 1599 C CA . ARG A 1 203 ? 23.156 27.875 4.496 1 96 203 ARG A CA 1
ATOM 1600 C C . ARG A 1 203 ? 22.625 27.766 5.922 1 96 203 ARG A C 1
ATOM 1602 O O . ARG A 1 203 ? 21.406 27.766 6.148 1 96 203 ARG A O 1
ATOM 1609 N N . HIS A 1 204 ? 23.516 27.828 6.793 1 96.69 204 HIS A N 1
ATOM 1610 C CA . HIS A 1 204 ? 23.234 27.5 8.188 1 96.69 204 HIS A CA 1
ATOM 1611 C C . HIS A 1 204 ? 22.281 28.516 8.812 1 96.69 204 HIS A C 1
ATOM 1613 O O . HIS A 1 204 ? 21.406 28.156 9.586 1 96.69 204 HIS A O 1
ATOM 1619 N N . HIS A 1 205 ? 22.438 29.719 8.531 1 96.25 205 HIS A N 1
ATOM 1620 C CA . HIS A 1 205 ? 21.547 30.75 9.062 1 96.25 205 HIS A CA 1
ATOM 1621 C C . HIS A 1 205 ? 20.109 30.516 8.594 1 96.25 205 HIS A C 1
ATOM 1623 O O . HIS A 1 205 ? 19.172 30.562 9.391 1 96.25 205 HIS A O 1
ATOM 1629 N N . PHE A 1 206 ? 20 30.266 7.367 1 97.38 206 PHE A N 1
ATOM 1630 C CA . PHE A 1 206 ? 18.703 30 6.77 1 97.38 206 PHE A CA 1
ATOM 1631 C C . PHE A 1 206 ? 18.078 28.734 7.379 1 97.38 206 PHE A C 1
ATOM 1633 O O . PHE A 1 206 ? 16.922 28.75 7.793 1 97.38 206 PHE A O 1
ATOM 1640 N N . LEU A 1 207 ? 18.812 27.734 7.496 1 97.94 207 LEU A N 1
ATOM 1641 C CA . LEU A 1 207 ? 18.312 26.453 7.996 1 97.94 207 LEU A CA 1
ATOM 1642 C C . LEU A 1 207 ? 17.953 26.562 9.477 1 97.94 207 LEU A C 1
ATOM 1644 O O . LEU A 1 207 ? 17.016 25.906 9.93 1 97.94 207 LEU A O 1
ATOM 1648 N N . SER A 1 208 ? 18.734 27.281 10.18 1 97.88 208 SER A N 1
ATOM 1649 C CA . SER A 1 208 ? 18.406 27.484 11.586 1 97.88 208 SER A CA 1
ATOM 1650 C C . SER A 1 208 ? 17 28.047 11.75 1 97.88 208 SER A C 1
ATOM 1652 O O . SER A 1 208 ? 16.219 27.562 12.57 1 97.88 208 SER A O 1
ATOM 1654 N N . GLY A 1 209 ? 16.688 29.016 10.969 1 97.88 209 GLY A N 1
ATOM 1655 C CA . GLY A 1 209 ? 15.352 29.578 10.992 1 97.88 209 GLY A CA 1
ATOM 1656 C C . GLY A 1 209 ? 14.281 28.578 10.586 1 97.88 209 GLY A C 1
ATOM 1657 O O . GLY A 1 209 ? 13.234 28.484 11.227 1 97.88 209 GLY A O 1
ATOM 1658 N N . VAL A 1 210 ? 14.555 27.875 9.562 1 97.62 210 VAL A N 1
ATOM 1659 C CA . VAL A 1 210 ? 13.617 26.875 9.031 1 97.62 210 VAL A CA 1
ATOM 1660 C C . VAL A 1 210 ? 13.312 25.844 10.109 1 97.62 210 VAL A C 1
ATOM 1662 O O . VAL A 1 210 ? 12.148 25.516 10.352 1 97.62 210 VAL A O 1
ATOM 1665 N N . PHE A 1 211 ? 14.281 25.328 10.766 1 98.06 211 PHE A N 1
ATOM 1666 C CA . PHE A 1 211 ? 14.102 24.281 11.773 1 98.06 211 PHE A CA 1
ATOM 1667 C C . PHE A 1 211 ? 13.383 24.844 13 1 98.06 211 PHE A C 1
ATOM 1669 O O . PHE A 1 211 ? 12.586 24.141 13.625 1 98.06 211 PHE A O 1
ATOM 1676 N N . LEU A 1 212 ? 13.688 26.047 13.328 1 97.75 212 LEU A N 1
ATOM 1677 C CA . LEU A 1 212 ? 13.008 26.656 14.461 1 97.75 212 LEU A CA 1
ATOM 1678 C C . LEU A 1 212 ? 11.516 26.812 14.18 1 97.75 212 LEU A C 1
ATOM 1680 O O . LEU A 1 212 ? 10.688 26.5 15.031 1 97.75 212 LEU A O 1
ATOM 1684 N N . ILE A 1 213 ? 11.203 27.328 13.062 1 96.88 213 ILE A N 1
ATOM 1685 C CA . ILE A 1 213 ? 9.805 27.484 12.68 1 96.88 213 ILE A CA 1
ATOM 1686 C C . ILE A 1 213 ? 9.109 26.125 12.664 1 96.88 213 ILE A C 1
ATOM 1688 O O . ILE A 1 213 ? 7.98 26 13.148 1 96.88 213 ILE A O 1
ATOM 1692 N N . ALA A 1 214 ? 9.766 25.109 12.094 1 96.19 214 ALA A N 1
ATOM 1693 C CA . ALA A 1 214 ? 9.195 23.766 12.07 1 96.19 214 ALA A CA 1
ATOM 1694 C C . ALA A 1 214 ? 8.953 23.266 13.484 1 96.19 214 ALA A C 1
ATOM 1696 O O . ALA A 1 214 ? 7.918 22.656 13.766 1 96.19 214 ALA A O 1
ATOM 1697 N N . CYS A 1 215 ? 9.93 23.484 14.336 1 96.38 215 CYS A N 1
ATOM 1698 C CA . CYS A 1 215 ? 9.797 23.078 15.734 1 96.38 215 CYS A CA 1
ATOM 1699 C C . CYS A 1 215 ? 8.594 23.734 16.391 1 96.38 215 CYS A C 1
ATOM 1701 O O . CYS A 1 215 ? 7.746 23.062 16.969 1 96.38 215 CYS A O 1
ATOM 1703 N N . ILE A 1 216 ? 8.43 25.016 16.234 1 95.19 216 ILE A N 1
ATOM 1704 C CA . ILE A 1 216 ? 7.383 25.812 16.875 1 95.19 216 ILE A CA 1
ATOM 1705 C C . ILE A 1 216 ? 6.023 25.422 16.297 1 95.19 216 ILE A C 1
ATOM 1707 O O . ILE A 1 216 ? 5.062 25.219 17.047 1 95.19 216 ILE A O 1
ATOM 1711 N N . THR A 1 217 ? 5.969 25.312 15.055 1 92.81 217 THR A N 1
ATOM 1712 C CA . THR A 1 217 ? 4.695 25 14.422 1 92.81 217 THR A CA 1
ATOM 1713 C C . THR A 1 217 ? 4.242 23.594 14.773 1 92.81 217 THR A C 1
ATOM 1715 O O . THR A 1 217 ? 3.055 23.359 15 1 92.81 217 THR A O 1
ATOM 1718 N N . THR A 1 218 ? 5.148 22.656 14.812 1 93.69 218 THR A N 1
ATOM 1719 C CA . THR A 1 218 ? 4.789 21.297 15.203 1 93.69 218 THR A CA 1
ATOM 1720 C C . THR A 1 218 ? 4.309 21.266 16.656 1 93.69 218 THR A C 1
ATOM 1722 O O . THR A 1 218 ? 3.289 20.641 16.953 1 93.69 218 THR A O 1
ATOM 1725 N N . ALA A 1 219 ? 4.992 21.938 17.516 1 93.88 219 ALA A N 1
ATOM 1726 C CA . ALA A 1 219 ? 4.621 21.969 18.922 1 93.88 219 ALA A CA 1
ATOM 1727 C C . ALA A 1 219 ? 3.273 22.656 19.109 1 93.88 219 ALA A C 1
ATOM 1729 O O . ALA A 1 219 ? 2.414 22.156 19.844 1 93.88 219 ALA A O 1
ATOM 1730 N N . THR A 1 220 ? 3.115 23.766 18.484 1 93.19 220 THR A N 1
ATOM 1731 C CA . THR A 1 220 ? 1.864 24.516 18.594 1 93.19 220 THR A CA 1
ATOM 1732 C C . THR A 1 220 ? 0.712 23.703 17.984 1 93.19 220 THR A C 1
ATOM 1734 O O . THR A 1 220 ? -0.383 23.672 18.547 1 93.19 220 THR A O 1
ATOM 1737 N N . GLY A 1 221 ? 1 23.125 16.859 1 91.31 221 GLY A N 1
ATOM 1738 C CA . GLY A 1 221 ? -0.017 22.297 16.234 1 91.31 221 GLY A CA 1
ATOM 1739 C C . GLY A 1 221 ? -0.472 21.141 17.109 1 91.31 221 GLY A C 1
ATOM 1740 O O . GLY A 1 221 ? -1.67 20.875 17.219 1 91.31 221 GLY A O 1
ATOM 1741 N N . THR A 1 222 ? 0.462 20.5 17.719 1 91.5 222 THR A N 1
ATOM 1742 C CA . THR A 1 222 ? 0.15 19.375 18.594 1 91.5 222 THR A CA 1
ATOM 1743 C C . THR A 1 222 ? -0.659 19.844 19.797 1 91.5 222 THR A C 1
ATOM 1745 O O . THR A 1 222 ? -1.609 19.188 20.219 1 91.5 222 THR A O 1
ATOM 1748 N N . THR A 1 223 ? -0.243 20.922 20.312 1 92.81 223 THR A N 1
ATOM 1749 C CA . THR A 1 223 ? -0.959 21.469 21.453 1 92.81 223 THR A CA 1
ATOM 1750 C C . THR A 1 223 ? -2.395 21.828 21.078 1 92.81 223 THR A C 1
ATOM 1752 O O . THR A 1 223 ? -3.336 21.469 21.781 1 92.81 223 THR A O 1
ATOM 1755 N N . CYS A 1 224 ? -2.561 22.484 19.969 1 91.56 224 CYS A N 1
ATOM 1756 C CA . CYS A 1 224 ? -3.891 22.828 19.484 1 91.56 224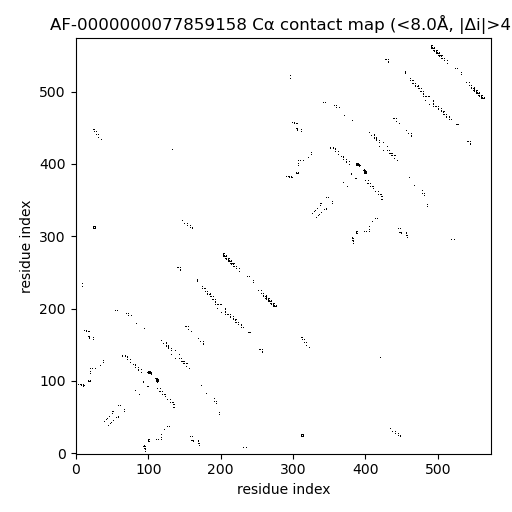 CYS A CA 1
ATOM 1757 C C . CYS A 1 224 ? -4.727 21.594 19.219 1 91.56 224 CYS A C 1
ATOM 1759 O O . CYS A 1 224 ? -5.895 21.531 19.609 1 91.56 224 CYS A O 1
ATOM 1761 N N . GLU A 1 225 ? -4.129 20.641 18.578 1 90.38 225 GLU A N 1
ATOM 1762 C CA . GLU A 1 225 ? -4.805 19.375 18.328 1 90.38 225 GLU A CA 1
ATOM 1763 C C . GLU A 1 225 ? -5.301 18.75 19.625 1 90.38 225 GLU A C 1
ATOM 1765 O O . GLU A 1 225 ? -6.449 18.297 19.703 1 90.38 225 GLU A O 1
ATOM 1770 N N . THR A 1 226 ? -4.43 18.734 20.562 1 89.88 226 THR A N 1
ATOM 1771 C CA . THR A 1 226 ? -4.777 18.125 21.844 1 89.88 226 THR A CA 1
ATOM 1772 C C . THR A 1 226 ? -5.949 18.859 22.484 1 89.88 226 THR A C 1
ATOM 1774 O O . THR A 1 226 ? -6.902 18.234 22.953 1 89.88 226 THR A O 1
ATOM 1777 N N . ILE A 1 227 ? -5.926 20.109 22.438 1 91.06 227 ILE A N 1
ATOM 1778 C CA . ILE A 1 227 ? -6.984 20.906 23.031 1 91.06 227 ILE A CA 1
ATOM 1779 C C . ILE A 1 227 ? -8.305 20.641 22.312 1 91.06 227 ILE A C 1
ATOM 1781 O O . ILE A 1 227 ? -9.312 20.344 22.969 1 91.06 227 ILE A O 1
ATOM 1785 N N . VAL A 1 228 ? -8.25 20.672 21.047 1 86.94 228 VAL A N 1
ATOM 1786 C CA . VAL A 1 228 ? -9.469 20.484 20.266 1 86.94 228 VAL A CA 1
ATOM 1787 C C . VAL A 1 228 ? -9.984 19.062 20.438 1 86.94 228 VAL A C 1
ATOM 1789 O O . VAL A 1 228 ? -11.18 18.859 20.656 1 86.94 228 VAL A O 1
ATOM 1792 N N . ALA A 1 229 ? -9.117 18.141 20.312 1 85.31 229 ALA A N 1
ATOM 1793 C CA . ALA A 1 229 ? -9.508 16.734 20.422 1 85.31 229 ALA A CA 1
ATOM 1794 C C . ALA A 1 229 ? -10.102 16.422 21.797 1 85.31 229 ALA A C 1
ATOM 1796 O O . ALA A 1 229 ? -11.125 15.758 21.906 1 85.31 229 ALA A O 1
ATOM 1797 N N . MET A 1 230 ? -9.492 16.938 22.828 1 87.5 230 MET A N 1
ATOM 1798 C CA . MET A 1 230 ? -9.977 16.672 24.188 1 87.5 230 MET A CA 1
ATOM 1799 C C . MET A 1 230 ? -11.258 17.438 24.469 1 87.5 230 MET A C 1
ATOM 1801 O O . MET A 1 230 ? -12.125 16.969 25.203 1 87.5 230 MET A O 1
ATOM 1805 N N . TRP A 1 231 ? -11.281 18.547 23.875 1 88.06 231 TRP A N 1
ATOM 1806 C CA . TRP A 1 231 ? -12.531 19.297 23.984 1 88.06 231 TRP A CA 1
ATOM 1807 C C . TRP A 1 231 ? -13.68 18.547 23.328 1 88.06 231 TRP A C 1
ATOM 1809 O O . TRP A 1 231 ? -14.758 18.391 23.922 1 88.06 231 TRP A O 1
ATOM 1819 N N . LEU A 1 232 ? -13.5 18.094 22.172 1 84.06 232 LEU A N 1
ATOM 1820 C CA . LEU A 1 232 ? -14.523 17.312 21.469 1 84.06 232 LEU A CA 1
ATOM 1821 C C . LEU A 1 232 ? -14.82 16.016 22.203 1 84.06 232 LEU A C 1
ATOM 1823 O O . LEU A 1 232 ? -15.984 15.648 22.375 1 84.06 232 LEU A O 1
ATOM 1827 N N . PHE A 1 233 ? -13.797 15.414 22.625 1 86.81 233 PHE A N 1
ATOM 1828 C CA . PHE A 1 233 ? -13.93 14.156 23.344 1 86.81 233 PHE A CA 1
ATOM 1829 C C . PHE A 1 233 ? -14.734 14.344 24.625 1 86.81 233 PHE A C 1
ATOM 1831 O O . PHE A 1 233 ? -15.664 13.578 24.906 1 86.81 233 PHE A O 1
ATOM 1838 N N . GLY A 1 234 ? -14.469 15.32 25.391 1 86.75 234 GLY A N 1
ATOM 1839 C CA . GLY A 1 234 ? -15.195 15.617 26.625 1 86.75 234 GLY A CA 1
ATOM 1840 C C . GLY A 1 234 ? -16.625 16.062 26.375 1 86.75 234 GLY A C 1
ATOM 1841 O O . GLY A 1 234 ? -17.531 15.68 27.109 1 86.75 234 GLY A O 1
ATOM 1842 N N . GLY A 1 235 ? -16.797 16.812 25.344 1 85.56 235 GLY A N 1
ATOM 1843 C CA . GLY A 1 235 ? -18.141 17.297 25.016 1 85.56 235 GLY A CA 1
ATOM 1844 C C . GLY A 1 235 ? -19.078 16.188 24.594 1 85.56 235 GLY A C 1
ATOM 1845 O O . GLY A 1 235 ? -20.297 16.328 24.734 1 85.56 235 GLY A O 1
ATOM 1846 N N . LEU A 1 236 ? -18.562 15.148 24.125 1 84.31 236 LEU A N 1
ATOM 1847 C CA . LEU A 1 236 ? -19.375 14.031 23.656 1 84.31 236 LEU A CA 1
ATOM 1848 C C . LEU A 1 236 ? -19.266 12.844 24.609 1 84.31 236 LEU A C 1
ATOM 1850 O O . LEU A 1 236 ? -19.547 11.703 24.219 1 84.31 236 LEU A O 1
ATOM 1854 N N . TRP A 1 237 ? -18.922 13.086 25.797 1 87.38 237 TRP A N 1
ATOM 1855 C CA . TRP A 1 237 ? -18.578 12.039 26.766 1 87.38 237 TRP A CA 1
ATOM 1856 C C . TRP A 1 237 ? -19.75 11.062 26.938 1 87.38 237 TRP A C 1
ATOM 1858 O O . TRP A 1 237 ? -19.547 9.852 26.969 1 87.38 237 TRP A O 1
ATOM 1868 N N . ASN A 1 238 ? -20.922 11.547 26.906 1 86.06 238 ASN A N 1
ATOM 1869 C CA . ASN A 1 238 ? -22.078 10.711 27.203 1 86.06 238 ASN A CA 1
ATOM 1870 C C . ASN A 1 238 ? -22.469 9.859 26 1 86.06 238 ASN A C 1
ATOM 1872 O O . ASN A 1 238 ? -23.188 8.859 26.141 1 86.06 238 ASN A O 1
ATOM 1876 N N . ARG A 1 239 ? -21.984 10.25 24.906 1 82.25 239 ARG A N 1
ATOM 1877 C CA . ARG A 1 239 ? -22.359 9.531 23.688 1 82.25 239 ARG A CA 1
ATOM 1878 C C . ARG A 1 239 ? -21.406 8.359 23.453 1 82.25 239 ARG A C 1
ATOM 1880 O O . ARG A 1 239 ? -21.781 7.367 22.828 1 82.25 239 ARG A O 1
ATOM 1887 N N . TRP A 1 240 ? -20.234 8.445 23.969 1 87.44 240 TRP A N 1
ATOM 1888 C CA . TRP A 1 240 ? -19.188 7.465 23.656 1 87.44 240 TRP A CA 1
ATOM 1889 C C . TRP A 1 240 ? -19.469 6.137 24.359 1 87.44 240 TRP A C 1
ATOM 1891 O O . TRP A 1 240 ? -19.828 6.113 25.547 1 87.44 240 TRP A O 1
ATOM 1901 N N . ARG A 1 241 ? -19.312 5.16 23.609 1 86.38 241 ARG A N 1
ATOM 1902 C CA . ARG A 1 241 ? -19.25 3.832 24.219 1 86.38 241 ARG A CA 1
ATOM 1903 C C . ARG A 1 241 ? -17.953 3.646 25 1 86.38 241 ARG A C 1
ATOM 1905 O O . ARG A 1 241 ? -16.969 4.34 24.766 1 86.38 241 ARG A O 1
ATOM 1912 N N . LEU A 1 242 ? -17.938 2.717 25.844 1 89.12 242 LEU A N 1
ATOM 1913 C CA . LEU A 1 242 ? -16.828 2.479 26.766 1 89.12 242 LEU A CA 1
ATOM 1914 C C . LEU A 1 242 ? -15.547 2.207 25.984 1 89.12 242 LEU A C 1
ATOM 1916 O O . LEU A 1 242 ? -14.477 2.713 26.344 1 89.12 242 LEU A O 1
ATOM 1920 N N . ALA A 1 243 ? -15.602 1.419 24.984 1 84.62 243 ALA A N 1
ATOM 1921 C CA . ALA A 1 243 ? -14.422 1.106 24.188 1 84.62 243 ALA A CA 1
ATOM 1922 C C . ALA A 1 243 ? -13.742 2.379 23.688 1 84.62 243 ALA A C 1
ATOM 1924 O O . ALA A 1 243 ? -12.516 2.506 23.75 1 84.62 243 ALA A O 1
ATOM 1925 N N . PHE A 1 244 ? -14.484 3.336 23.297 1 87 244 PHE A N 1
ATOM 1926 C CA . PHE A 1 244 ? -13.938 4.578 22.766 1 87 244 PHE A CA 1
ATOM 1927 C C . PHE A 1 244 ? -13.438 5.477 23.891 1 87 244 PHE A C 1
ATOM 1929 O O . PHE A 1 244 ? -12.469 6.223 23.703 1 87 244 PHE A O 1
ATOM 1936 N N . LYS A 1 245 ? -14.047 5.391 25.062 1 90.25 245 LYS A N 1
ATOM 1937 C CA . LYS A 1 245 ? -13.594 6.145 26.219 1 90.25 245 LYS A CA 1
ATOM 1938 C C . LYS A 1 245 ? -12.203 5.699 26.656 1 90.25 245 LYS A C 1
ATOM 1940 O O . LYS A 1 245 ? -11.438 6.496 27.203 1 90.25 245 LYS A O 1
ATOM 1945 N N . ILE A 1 246 ? -11.875 4.566 26.297 1 90.56 246 ILE A N 1
ATOM 1946 C CA . ILE A 1 246 ? -10.594 4.012 26.719 1 90.56 246 ILE A CA 1
ATOM 1947 C C . ILE A 1 246 ? -9.578 4.133 25.578 1 90.56 246 ILE A C 1
ATOM 1949 O O . ILE A 1 246 ? -8.484 4.672 25.766 1 90.56 246 ILE A O 1
ATOM 1953 N N . VAL A 1 247 ? -9.938 3.807 24.391 1 86.19 247 VAL A N 1
ATOM 1954 C CA . VAL A 1 247 ? -9.008 3.68 23.266 1 86.19 247 VAL A CA 1
ATOM 1955 C C . VAL A 1 247 ? -8.617 5.066 22.766 1 86.19 247 VAL A C 1
ATOM 1957 O O . VAL A 1 247 ? -7.457 5.297 22.406 1 86.19 247 VAL A O 1
ATOM 1960 N N . THR A 1 248 ? -9.492 5.949 22.766 1 87.69 248 THR A N 1
ATOM 1961 C CA . THR A 1 248 ? -9.25 7.254 22.156 1 87.69 248 THR A CA 1
ATOM 1962 C C . THR A 1 248 ? -8.148 8 22.906 1 87.69 248 THR A C 1
ATOM 1964 O O . THR A 1 248 ? -7.184 8.461 22.281 1 87.69 248 THR A O 1
ATOM 1967 N N . PRO A 1 249 ? -8.172 8.086 24.219 1 88.06 249 PRO A N 1
ATOM 1968 C CA . PRO A 1 249 ? -7.074 8.766 24.922 1 88.06 249 PRO A CA 1
ATOM 1969 C C . PRO A 1 249 ? -5.738 8.047 24.75 1 88.06 249 PRO A C 1
ATOM 1971 O O . PRO A 1 249 ? -4.691 8.695 24.672 1 88.06 249 PRO A O 1
ATOM 1974 N N . ILE A 1 250 ? -5.742 6.812 24.703 1 87.06 250 ILE A N 1
ATOM 1975 C CA . ILE A 1 250 ? -4.508 6.051 24.547 1 87.06 250 ILE A CA 1
ATOM 1976 C C . ILE A 1 250 ? -3.891 6.363 23.172 1 87.06 250 ILE A C 1
ATOM 1978 O O . ILE A 1 250 ? -2.693 6.645 23.078 1 87.06 250 ILE A O 1
ATOM 1982 N N . LEU A 1 251 ? -4.707 6.395 22.219 1 84.94 251 LEU A N 1
ATOM 1983 C CA . LEU A 1 251 ? -4.227 6.688 20.875 1 84.94 251 LEU A CA 1
ATOM 1984 C C . LEU A 1 251 ? -3.766 8.141 20.766 1 84.94 251 LEU A C 1
ATOM 1986 O O . LEU A 1 251 ? -2.764 8.43 20.109 1 84.94 251 LEU A O 1
ATOM 1990 N N . HIS A 1 252 ? -4.449 8.953 21.422 1 87.81 252 HIS A N 1
ATOM 1991 C CA . HIS A 1 252 ? -4.066 10.359 21.391 1 87.81 252 HIS A CA 1
ATOM 1992 C C . HIS A 1 252 ? -2.693 10.578 22.016 1 87.81 252 HIS A C 1
ATOM 1994 O O . HIS A 1 252 ? -1.883 11.344 21.5 1 87.81 252 HIS A O 1
ATOM 2000 N N . VAL A 1 253 ? -2.449 9.914 23.078 1 86.5 253 VAL A N 1
ATOM 2001 C CA . VAL A 1 253 ? -1.155 10.016 23.734 1 86.5 253 VAL A CA 1
ATOM 2002 C C . VAL A 1 253 ? -0.055 9.5 22.812 1 86.5 253 VAL A C 1
ATOM 2004 O O . VAL A 1 253 ? 1.006 10.117 22.688 1 86.5 253 VAL A O 1
ATOM 2007 N N . ALA A 1 254 ? -0.305 8.477 22.203 1 83.31 254 ALA A N 1
ATOM 2008 C CA . ALA A 1 254 ? 0.672 7.906 21.266 1 83.31 254 ALA A CA 1
ATOM 2009 C C . ALA A 1 254 ? 0.955 8.859 20.109 1 83.31 254 ALA A C 1
ATOM 2011 O O . ALA A 1 254 ? 2.113 9.07 19.75 1 83.31 254 ALA A O 1
ATOM 2012 N N . PHE A 1 255 ? -0.037 9.438 19.578 1 87.44 255 PHE A N 1
ATOM 2013 C CA . PHE A 1 255 ? 0.1 10.367 18.453 1 87.44 255 PHE A CA 1
ATOM 2014 C C . PHE A 1 255 ? 0.81 11.641 18.891 1 87.44 255 PHE A C 1
ATOM 2016 O O . PHE A 1 255 ? 1.697 12.133 18.203 1 87.44 255 PHE A O 1
ATOM 2023 N N . SER A 1 256 ? 0.462 12.086 20.062 1 88.19 256 SER A N 1
ATOM 2024 C CA . SER A 1 256 ? 1.089 13.297 20.578 1 88.19 256 SER A CA 1
ATOM 2025 C C . SER A 1 256 ? 2.568 13.07 20.875 1 88.19 256 SER A C 1
ATOM 2027 O O . SER A 1 256 ? 3.395 13.953 20.656 1 88.19 256 SER A O 1
ATOM 2029 N N . ALA A 1 257 ? 2.852 11.922 21.344 1 87.44 257 ALA A N 1
ATOM 2030 C CA . ALA A 1 257 ? 4.246 11.594 21.625 1 87.44 257 ALA A CA 1
ATOM 2031 C C . ALA A 1 257 ? 5.09 11.648 20.359 1 87.44 257 ALA A C 1
ATOM 2033 O O . ALA A 1 257 ? 6.227 12.125 20.375 1 87.44 257 ALA A O 1
ATOM 2034 N N . THR A 1 258 ? 4.551 11.211 19.266 1 88.19 258 THR A N 1
ATOM 2035 C CA . THR A 1 258 ? 5.266 11.242 18 1 88.19 258 THR A CA 1
ATOM 2036 C C . THR A 1 258 ? 5.496 12.68 17.547 1 88.19 258 THR A C 1
ATOM 2038 O O . THR A 1 258 ? 6.582 13.016 17.047 1 88.19 258 THR A O 1
ATOM 2041 N N . GLN A 1 259 ? 4.52 13.453 17.719 1 90 259 GLN A N 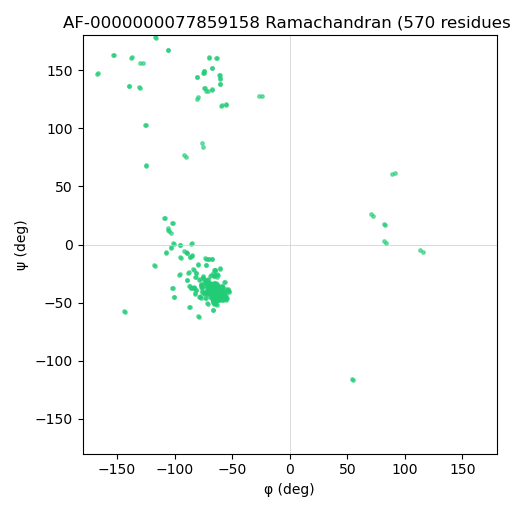1
ATOM 2042 C CA . GLN A 1 259 ? 4.641 14.844 17.297 1 90 259 GLN A CA 1
ATOM 2043 C C . GLN A 1 259 ? 5.637 15.602 18.172 1 90 259 GLN A C 1
ATOM 2045 O O . GLN A 1 259 ? 6.41 16.422 17.672 1 90 259 GLN A O 1
ATOM 2050 N N . ILE A 1 260 ? 5.586 15.281 19.422 1 90.75 260 ILE A N 1
ATOM 2051 C CA . ILE A 1 260 ? 6.531 15.906 20.344 1 90.75 260 ILE A CA 1
ATOM 2052 C C . ILE A 1 260 ? 7.953 15.461 20 1 90.75 260 ILE A C 1
ATOM 2054 O O . ILE A 1 260 ? 8.875 16.266 20 1 90.75 260 ILE A O 1
ATOM 2058 N N . HIS A 1 261 ? 8.102 14.234 19.75 1 90.94 261 HIS A N 1
ATOM 2059 C CA . HIS A 1 261 ? 9.398 13.742 19.312 1 90.94 261 HIS A CA 1
ATOM 2060 C C . HIS A 1 261 ? 9.883 14.492 18.078 1 90.94 261 HIS A C 1
ATOM 2062 O O . HIS A 1 261 ? 11.055 14.852 17.984 1 90.94 261 HIS A O 1
ATOM 2068 N N . GLY A 1 262 ? 9.031 14.688 17.188 1 90.94 262 GLY A N 1
ATOM 2069 C CA . GLY A 1 262 ? 9.375 15.469 16 1 90.94 262 GLY A CA 1
ATOM 2070 C C . GLY A 1 262 ? 9.844 16.875 16.344 1 90.94 262 GLY A C 1
ATOM 2071 O O . GLY A 1 262 ? 10.828 17.359 15.773 1 90.94 262 GLY A O 1
ATOM 2072 N N . SER A 1 263 ? 9.219 17.453 17.234 1 94.12 263 SER A N 1
ATOM 2073 C CA . SER A 1 263 ? 9.609 18.797 17.672 1 94.12 263 SER A CA 1
ATOM 2074 C C . SER A 1 263 ? 10.984 18.781 18.312 1 94.12 263 SER A C 1
ATOM 2076 O O . SER A 1 263 ? 11.789 19.688 18.094 1 94.12 263 SER A O 1
ATOM 2078 N N . ILE A 1 264 ? 11.219 17.797 19.047 1 95.25 264 ILE A N 1
ATOM 2079 C CA . ILE A 1 264 ? 12.508 17.672 19.719 1 95.25 264 ILE A CA 1
ATOM 2080 C C . ILE A 1 264 ? 13.617 17.5 18.688 1 95.25 264 ILE A C 1
ATOM 2082 O O . ILE A 1 264 ? 14.68 18.125 18.797 1 95.25 264 ILE A O 1
ATOM 2086 N N . VAL A 1 265 ? 13.344 16.734 17.719 1 94.38 265 VAL A N 1
ATOM 2087 C CA . VAL A 1 265 ? 14.312 16.516 16.656 1 94.38 265 VAL A CA 1
ATOM 2088 C C . VAL A 1 265 ? 14.609 17.844 15.945 1 94.38 265 VAL A C 1
ATOM 2090 O O . VAL A 1 265 ? 15.773 18.172 15.703 1 94.38 265 VAL A O 1
ATOM 2093 N N . PHE A 1 266 ? 13.648 18.609 15.68 1 96.75 266 PHE A N 1
ATOM 2094 C CA . PHE A 1 266 ? 13.852 19.859 14.977 1 96.75 266 PHE A CA 1
ATOM 2095 C C . PHE A 1 266 ? 14.547 20.875 15.875 1 96.75 266 PHE A C 1
ATOM 2097 O O . PHE A 1 266 ? 15.336 21.703 15.398 1 96.75 266 PHE A O 1
ATOM 2104 N N . TRP A 1 267 ? 14.273 20.812 17.094 1 97.44 267 TRP A N 1
ATOM 2105 C CA . TRP A 1 267 ? 14.992 21.656 18.047 1 97.44 267 TRP A CA 1
ATOM 2106 C C . TRP A 1 267 ? 16.484 21.328 18.031 1 97.44 267 TRP A C 1
ATOM 2108 O O . TRP A 1 267 ? 17.328 22.219 18 1 97.44 267 TRP A O 1
ATOM 2118 N N . LYS A 1 268 ? 16.797 20.078 18.016 1 97.69 268 LYS A N 1
ATOM 2119 C CA . LYS A 1 268 ? 18.188 19.641 17.984 1 97.69 268 LYS A CA 1
ATOM 2120 C C . LYS A 1 268 ? 18.859 20.062 16.672 1 97.69 268 LYS A C 1
ATOM 2122 O O . LYS A 1 268 ? 20.031 20.469 16.672 1 97.69 268 LYS A O 1
ATOM 2127 N N . MET A 1 269 ? 18.141 19.969 15.672 1 97 269 MET A N 1
ATOM 2128 C CA . MET A 1 269 ? 18.672 20.391 14.383 1 97 269 MET A CA 1
ATOM 2129 C C . MET A 1 269 ? 18.906 21.891 14.352 1 97 269 MET A C 1
ATOM 2131 O O . MET A 1 269 ? 19.891 22.359 13.781 1 97 269 MET A O 1
ATOM 2135 N N . TYR A 1 270 ? 18.016 22.594 14.953 1 97.62 270 TYR A N 1
ATOM 2136 C CA . TYR A 1 270 ? 18.172 24.031 15.102 1 97.62 270 TYR A CA 1
ATOM 2137 C C . TYR A 1 270 ? 19.453 24.359 15.867 1 97.62 270 TYR A C 1
ATOM 2139 O O . TYR A 1 270 ? 20.266 25.172 15.414 1 97.62 270 TYR A O 1
ATOM 2147 N N . GLN A 1 271 ? 19.656 23.688 16.906 1 98.12 271 GLN A N 1
ATOM 2148 C CA . GLN A 1 271 ? 20.844 23.906 17.734 1 98.12 271 GLN A CA 1
ATOM 2149 C C . GLN A 1 271 ? 22.109 23.547 16.969 1 98.12 271 GLN A C 1
ATOM 2151 O O . GLN A 1 271 ? 23.125 24.234 17.078 1 98.12 271 GLN A O 1
ATOM 2156 N N . ARG A 1 272 ? 22.031 22.531 16.266 1 97.31 272 ARG A N 1
ATOM 2157 C CA . ARG A 1 272 ? 23.188 22.094 15.477 1 97.31 272 ARG A CA 1
ATOM 2158 C C . ARG A 1 272 ? 23.562 23.156 14.445 1 97.31 272 ARG A C 1
ATOM 2160 O O . ARG A 1 272 ? 24.734 23.453 14.242 1 97.31 272 ARG A O 1
ATOM 2167 N N . GLN A 1 273 ? 22.562 23.703 13.844 1 96.88 273 GLN A N 1
ATOM 2168 C CA . GLN A 1 273 ? 22.828 24.75 12.859 1 96.88 273 GLN A CA 1
ATOM 2169 C C . GLN A 1 273 ? 23.453 25.969 13.508 1 96.88 273 GLN A C 1
ATOM 2171 O O . GLN A 1 273 ? 24.344 26.609 12.938 1 96.88 273 GLN A O 1
ATOM 2176 N N . ARG A 1 274 ? 23.047 26.25 14.641 1 96.62 274 ARG A N 1
ATOM 2177 C CA . ARG A 1 274 ? 23.594 27.391 15.375 1 96.62 274 ARG A CA 1
ATOM 2178 C C . ARG A 1 274 ? 25.062 27.172 15.719 1 96.62 274 ARG A C 1
ATOM 2180 O O . ARG A 1 274 ? 25.875 28.078 15.617 1 96.62 274 ARG A O 1
ATOM 2187 N N . ARG A 1 275 ? 25.375 26 16.062 1 96.62 275 ARG A N 1
ATOM 2188 C CA . ARG A 1 275 ? 26.75 25.656 16.375 1 96.62 275 ARG A CA 1
ATOM 2189 C C . ARG A 1 275 ? 27.641 25.734 15.133 1 96.62 275 ARG A C 1
ATOM 2191 O O . ARG A 1 275 ? 28.766 26.234 15.203 1 96.62 275 ARG A O 1
ATOM 2198 N N . LEU A 1 276 ? 27.094 25.312 14.102 1 95.69 276 LEU A N 1
ATOM 2199 C CA . LEU A 1 276 ? 27.844 25.359 12.852 1 95.69 276 LEU A CA 1
ATOM 2200 C C . LEU A 1 276 ? 28.062 26.797 12.391 1 95.69 276 LEU A C 1
ATOM 2202 O O . LEU A 1 276 ? 29.125 27.125 11.844 1 95.69 276 LEU A O 1
ATOM 2206 N N . MET A 1 277 ? 27.172 27.609 12.602 1 94.06 277 MET A N 1
ATOM 2207 C CA . MET A 1 277 ? 27.297 29.031 12.289 1 94.06 277 MET A CA 1
ATOM 2208 C C . MET A 1 277 ? 28.406 29.672 13.117 1 94.06 277 MET A C 1
ATOM 2210 O O . MET A 1 277 ? 29.203 30.453 12.594 1 94.06 277 MET A O 1
ATOM 2214 N N . LEU A 1 278 ? 28.375 29.344 14.312 1 92.69 278 LEU A N 1
ATOM 2215 C CA . LEU A 1 278 ? 29.375 29.906 15.219 1 92.69 278 LEU A CA 1
ATOM 2216 C C . LEU A 1 278 ? 30.781 29.438 14.836 1 92.69 278 LEU A C 1
ATOM 2218 O O . LEU A 1 278 ? 31.734 30.219 14.859 1 92.69 278 LEU A O 1
ATOM 2222 N N . ARG A 1 279 ? 30.906 28.25 14.516 1 92.44 279 ARG A N 1
ATOM 2223 C CA . ARG A 1 279 ? 32.188 27.703 14.109 1 92.44 279 ARG A CA 1
ATOM 2224 C C . ARG A 1 279 ? 32.688 28.391 12.828 1 92.44 279 ARG A C 1
ATOM 2226 O O . ARG A 1 279 ? 33.875 28.672 12.695 1 92.44 279 ARG A O 1
ATOM 2233 N N . LYS A 1 280 ? 31.828 28.594 11.977 1 90.69 280 LYS A N 1
ATOM 2234 C CA . LYS A 1 280 ? 32.219 29.266 10.734 1 90.69 280 LYS A CA 1
ATOM 2235 C C . LYS A 1 280 ? 32.656 30.688 10.984 1 90.69 280 LYS A C 1
ATOM 2237 O O . LYS A 1 280 ? 33.594 31.172 10.359 1 90.69 280 LYS A O 1
ATOM 2242 N N . ARG A 1 281 ? 32 31.312 11.852 1 89.12 281 ARG A N 1
ATOM 2243 C CA . ARG A 1 281 ? 32.375 32.688 12.219 1 89.12 281 ARG A CA 1
ATOM 2244 C C . ARG A 1 281 ? 33.75 32.719 12.875 1 89.12 281 ARG A C 1
ATOM 2246 O O . ARG A 1 281 ? 34.531 33.625 12.609 1 89.12 281 ARG A O 1
ATOM 2253 N N . GLU A 1 282 ? 34 31.75 13.727 1 90.44 282 GLU A N 1
ATOM 2254 C CA . GLU A 1 282 ? 35.281 31.656 14.391 1 90.44 282 GLU A CA 1
ATOM 2255 C C . GLU A 1 282 ? 36.406 31.375 13.383 1 90.44 282 GLU A C 1
ATOM 2257 O O . GLU A 1 282 ? 37.5 31.953 13.477 1 90.44 282 GLU A O 1
ATOM 2262 N N . GLU A 1 283 ? 36.156 30.547 12.508 1 89.44 283 GLU A N 1
ATOM 2263 C CA . GLU A 1 283 ? 37.125 30.25 11.469 1 89.44 283 GLU A CA 1
ATOM 2264 C C . GLU A 1 283 ? 37.406 31.484 10.602 1 89.44 283 GLU A C 1
ATOM 2266 O O . GLU A 1 283 ? 38.562 31.734 10.203 1 89.44 283 GLU A O 1
ATOM 2271 N N . GLN A 1 284 ? 36.469 32.25 10.352 1 88.81 284 GLN A N 1
ATOM 2272 C CA . GLN A 1 284 ? 36.594 33.438 9.539 1 88.81 284 GLN A CA 1
ATOM 2273 C C . GLN A 1 284 ? 37.344 34.531 10.297 1 88.81 284 GLN A C 1
ATOM 2275 O O . GLN A 1 284 ? 38.062 35.375 9.695 1 88.81 284 GLN A O 1
ATOM 2280 N N . MET A 1 285 ? 37.125 34.469 11.555 1 90 285 MET A N 1
ATOM 2281 C CA . MET A 1 285 ? 37.812 35.469 12.406 1 90 285 MET A CA 1
ATOM 2282 C C . MET A 1 285 ? 39.219 35 12.766 1 90 285 MET A C 1
ATOM 2284 O O . MET A 1 285 ? 40 35.781 13.312 1 90 285 MET A O 1
ATOM 2288 N N . GLY A 1 286 ? 39.719 33.938 12.367 1 79.56 286 GLY A N 1
ATOM 2289 C CA . GLY A 1 286 ? 41.031 33.438 12.68 1 79.56 286 GLY A CA 1
ATOM 2290 C C . GLY A 1 286 ? 41.156 32.938 14.117 1 79.56 286 GLY A C 1
ATOM 2291 O O . GLY A 1 286 ? 42.25 33.031 14.703 1 79.56 286 GLY A O 1
ATOM 2292 N N . LEU A 1 287 ? 40.125 32.562 14.703 1 76.19 287 LEU A N 1
ATOM 2293 C CA . LEU A 1 287 ? 40.188 32.062 16.062 1 76.19 287 LEU A CA 1
ATOM 2294 C C . LEU A 1 287 ? 40.219 30.547 16.078 1 76.19 287 LEU A C 1
ATOM 2296 O O . LEU A 1 287 ? 39.688 29.891 15.18 1 76.19 287 LEU A O 1
ATOM 2300 N N . MET B 1 1 ? -11.914 -36.125 -18.594 1 45.53 1 MET B N 1
ATOM 2301 C CA . MET B 1 1 ? -11.75 -34.688 -18.891 1 45.53 1 MET B CA 1
ATOM 2302 C C . MET B 1 1 ? -13.094 -34.062 -19.203 1 45.53 1 MET B C 1
ATOM 2304 O O . MET B 1 1 ? -13.406 -32.969 -18.703 1 45.53 1 MET B O 1
ATOM 2308 N N . GLY B 1 2 ? -13.859 -34.812 -19.906 1 52.06 2 GLY B N 1
ATOM 2309 C CA . GLY B 1 2 ? -15.172 -34.312 -20.297 1 52.06 2 GLY B CA 1
ATOM 2310 C C . GLY B 1 2 ? -16.125 -34.188 -19.141 1 52.06 2 GLY B C 1
ATOM 2311 O O . GLY B 1 2 ? -16.891 -33.219 -19.062 1 52.06 2 GLY B O 1
ATOM 2312 N N . LEU B 1 3 ? -16.031 -35.094 -18.234 1 50.91 3 LEU B N 1
ATOM 2313 C CA . LEU B 1 3 ? -16.969 -35.094 -17.094 1 50.91 3 LEU B CA 1
ATOM 2314 C C . LEU B 1 3 ? -16.625 -33.969 -16.141 1 50.91 3 LEU B C 1
ATOM 2316 O O . LEU B 1 3 ? -17.531 -33.25 -15.656 1 50.91 3 LEU B O 1
ATOM 2320 N N . ILE B 1 4 ? -15.398 -33.812 -15.82 1 54.25 4 ILE B N 1
ATOM 2321 C CA . ILE B 1 4 ? -14.961 -32.719 -14.938 1 54.25 4 ILE B CA 1
ATOM 2322 C C . ILE B 1 4 ? -15.305 -31.391 -15.562 1 54.25 4 ILE B C 1
ATOM 2324 O O . ILE B 1 4 ? -15.758 -30.469 -14.875 1 54.25 4 ILE B O 1
ATOM 2328 N N . GLN B 1 5 ? -15.156 -31.453 -16.781 1 64.38 5 GLN B N 1
ATOM 2329 C CA . GLN B 1 5 ? -15.469 -30.234 -17.547 1 64.38 5 GLN B CA 1
ATOM 2330 C C . GLN B 1 5 ? -16.953 -29.891 -17.422 1 64.38 5 GLN B C 1
ATOM 2332 O O . GLN B 1 5 ? -17.297 -28.719 -17.203 1 64.38 5 GLN B O 1
ATOM 2337 N N . ARG B 1 6 ? -17.734 -30.953 -17.594 1 63.88 6 ARG B N 1
ATOM 2338 C CA . ARG B 1 6 ? -19.172 -30.75 -17.5 1 63.88 6 ARG B CA 1
ATOM 2339 C C . ARG B 1 6 ? -19.594 -30.344 -16.094 1 63.88 6 ARG B C 1
ATOM 2341 O O . ARG B 1 6 ? -20.453 -29.5 -15.914 1 63.88 6 ARG B O 1
ATOM 2348 N N . HIS B 1 7 ? -18.891 -30.891 -15.203 1 65.88 7 HIS B N 1
ATOM 2349 C CA . HIS B 1 7 ? -19.234 -30.609 -13.812 1 65.88 7 HIS B CA 1
ATOM 2350 C C . HIS B 1 7 ? -18.844 -29.188 -13.422 1 65.88 7 HIS B C 1
ATOM 2352 O O . HIS B 1 7 ? -19.609 -28.484 -12.766 1 65.88 7 HIS B O 1
ATOM 2358 N N . ILE B 1 8 ? -17.688 -28.812 -13.891 1 68.94 8 ILE B N 1
ATOM 2359 C CA . ILE B 1 8 ? -17.219 -27.453 -13.602 1 68.94 8 ILE B CA 1
ATOM 2360 C C . ILE B 1 8 ? -18.109 -26.438 -14.297 1 68.94 8 ILE B C 1
ATOM 2362 O O . ILE B 1 8 ? -18.547 -25.469 -13.68 1 68.94 8 ILE B O 1
ATOM 2366 N N . HIS B 1 9 ? -18.344 -26.797 -15.469 1 71.44 9 HIS B N 1
ATOM 2367 C CA . HIS B 1 9 ? -19.188 -25.891 -16.234 1 71.44 9 HIS B CA 1
ATOM 2368 C C . HIS B 1 9 ? -20.578 -25.781 -15.625 1 71.44 9 HIS B C 1
ATOM 2370 O O . HIS B 1 9 ? -21.109 -24.672 -15.469 1 71.44 9 HIS B O 1
ATOM 2376 N N . HIS B 1 10 ? -21.062 -26.938 -15.305 1 69.81 10 HIS B N 1
ATOM 2377 C CA . HIS B 1 10 ? -22.406 -26.938 -14.719 1 69.81 10 HIS B CA 1
ATOM 2378 C C . HIS B 1 10 ? -22.406 -26.266 -13.352 1 69.81 10 HIS B C 1
ATOM 2380 O O . HIS B 1 10 ? -23.344 -25.531 -13.023 1 69.81 10 HIS B O 1
ATOM 2386 N N . GLY B 1 11 ? -21.422 -26.5 -12.617 1 69.69 11 GLY B N 1
ATOM 2387 C CA . GLY B 1 11 ? -21.328 -25.906 -11.297 1 69.69 11 GLY B CA 1
ATOM 2388 C C . GLY B 1 11 ? -21.234 -24.391 -11.336 1 69.69 11 GLY B C 1
ATOM 2389 O O . GLY B 1 11 ? -21.938 -23.688 -10.594 1 69.69 11 GLY B O 1
ATOM 2390 N N . LEU B 1 12 ? -20.484 -23.938 -12.227 1 73.81 12 LEU B N 1
ATOM 2391 C CA . LEU B 1 12 ? -20.297 -22.5 -12.328 1 73.81 12 LEU B CA 1
ATOM 2392 C C . LEU B 1 12 ? -21.5 -21.828 -12.977 1 73.81 12 LEU B C 1
ATOM 2394 O O . LEU B 1 12 ? -21.859 -20.703 -12.625 1 73.81 12 LEU B O 1
ATOM 2398 N N . GLN B 1 13 ? -22.062 -22.531 -13.891 1 71.5 13 GLN B N 1
ATOM 2399 C CA . GLN B 1 13 ? -23.266 -22 -14.531 1 71.5 13 GLN B CA 1
ATOM 2400 C C . GLN B 1 13 ? -24.406 -21.875 -13.531 1 71.5 13 GLN B C 1
ATOM 2402 O O . GLN B 1 13 ? -25.25 -20.969 -13.648 1 71.5 13 GLN B O 1
ATOM 2407 N N . ASN B 1 14 ? -24.297 -22.734 -12.531 1 71.44 14 ASN B N 1
ATOM 2408 C CA . ASN B 1 14 ? -25.391 -22.75 -11.562 1 71.44 14 ASN B CA 1
ATOM 2409 C C . ASN B 1 14 ? -24.984 -22.094 -10.242 1 71.44 14 ASN B C 1
ATOM 2411 O O . ASN B 1 14 ? -25.625 -22.328 -9.211 1 71.44 14 ASN B O 1
ATOM 2415 N N . LEU B 1 15 ? -23.922 -21.469 -10.344 1 74.06 15 LEU B N 1
ATOM 2416 C CA . LEU B 1 15 ? -23.531 -20.75 -9.125 1 74.06 15 LEU B CA 1
ATOM 2417 C C . LEU B 1 15 ? -24.594 -19.75 -8.719 1 74.06 15 LEU B C 1
ATOM 2419 O O . LEU B 1 15 ? -24.984 -18.891 -9.508 1 74.06 15 LEU B O 1
ATOM 2423 N N . PRO B 1 16 ? -25.094 -19.984 -7.504 1 74.94 16 PRO B N 1
ATOM 2424 C CA . PRO B 1 16 ? -26.141 -19.062 -7.078 1 74.94 16 PRO B CA 1
ATOM 2425 C C . PRO B 1 16 ? -25.656 -17.625 -6.996 1 74.94 16 PRO B C 1
ATOM 2427 O O . PRO B 1 16 ? -24.484 -17.375 -6.719 1 74.94 16 PRO B O 1
ATOM 2430 N N . GLN B 1 17 ? -26.562 -16.734 -7.316 1 79.38 17 GLN B N 1
ATOM 2431 C CA . GLN B 1 17 ? -26.281 -15.305 -7.172 1 79.38 17 GLN B CA 1
ATOM 2432 C C . GLN B 1 17 ? -26.328 -14.875 -5.711 1 79.38 17 GLN B C 1
ATOM 2434 O O . GLN B 1 17 ? -27.406 -14.523 -5.207 1 79.38 17 GLN B O 1
ATOM 2439 N N . GLU B 1 18 ? -25.25 -15.07 -5.062 1 84.62 18 GLU B N 1
ATOM 2440 C CA . GLU B 1 18 ? -25.109 -14.711 -3.652 1 84.62 18 GLU B CA 1
ATOM 2441 C C . GLU B 1 18 ? -23.875 -13.836 -3.422 1 84.62 18 GLU B C 1
ATOM 2443 O O . GLU B 1 18 ? -22.953 -13.828 -4.234 1 84.62 18 GLU B O 1
ATOM 2448 N N . PRO B 1 19 ? -23.953 -13.117 -2.369 1 88 19 PRO B N 1
ATOM 2449 C CA . PRO B 1 19 ? -22.766 -12.344 -2.049 1 88 19 PRO B CA 1
ATOM 2450 C C . PRO B 1 19 ? -21.531 -13.219 -1.813 1 88 19 PRO B C 1
ATOM 2452 O O . PRO B 1 19 ? -21.641 -14.305 -1.247 1 88 19 PRO B O 1
ATOM 2455 N N . ILE B 1 20 ? -20.422 -12.758 -2.242 1 93.06 20 ILE B N 1
ATOM 2456 C CA . ILE B 1 20 ? -19.188 -13.5 -2.094 1 93.06 20 ILE B CA 1
ATOM 2457 C C . ILE B 1 20 ? -18.859 -13.664 -0.611 1 93.06 20 ILE B C 1
ATOM 2459 O O . ILE B 1 20 ? -18.422 -14.734 -0.181 1 93.06 20 ILE B O 1
ATOM 2463 N N . SER B 1 21 ? -18.984 -12.547 0.114 1 94.69 21 SER B N 1
ATOM 2464 C CA . SER B 1 21 ? -18.625 -12.555 1.526 1 94.69 21 SER B CA 1
ATOM 2465 C C . SER B 1 21 ? -19.141 -11.305 2.236 1 94.69 21 SER B C 1
ATOM 2467 O O . SER B 1 21 ? -19.203 -10.227 1.642 1 94.69 21 SER B O 1
ATOM 2469 N N . LYS B 1 22 ? -19.469 -11.461 3.463 1 93.19 22 LYS B N 1
ATOM 2470 C CA . LYS B 1 22 ? -19.812 -10.32 4.297 1 93.19 22 LYS B CA 1
ATOM 2471 C C . LYS B 1 22 ? -18.594 -9.43 4.551 1 93.19 22 LYS B C 1
ATOM 2473 O O . LYS B 1 22 ? -18.734 -8.289 4.984 1 93.19 22 LYS B O 1
ATOM 2478 N N . LEU B 1 23 ? -17.406 -9.914 4.23 1 95.94 23 LEU B N 1
ATOM 2479 C CA . LEU B 1 23 ? -16.156 -9.188 4.457 1 95.94 23 LEU B CA 1
ATOM 2480 C C . LEU B 1 23 ? -15.844 -8.266 3.283 1 95.94 23 LEU B C 1
ATOM 2482 O O . LEU B 1 23 ? -14.984 -7.387 3.391 1 95.94 23 LEU B O 1
ATOM 2486 N N . ALA B 1 24 ? -16.562 -8.422 2.223 1 96.25 24 ALA B N 1
ATOM 2487 C CA . ALA B 1 24 ? -16.234 -7.711 0.985 1 96.25 24 ALA B CA 1
ATOM 2488 C C . ALA B 1 24 ? -16.203 -6.203 1.206 1 96.25 24 ALA B C 1
ATOM 2490 O O . ALA B 1 24 ? -15.25 -5.527 0.818 1 96.25 24 ALA B O 1
ATOM 2491 N N . PRO B 1 25 ? -17.188 -5.66 1.943 1 95.81 25 PRO B N 1
ATOM 2492 C CA . PRO B 1 25 ? -17.156 -4.211 2.148 1 95.81 25 PRO B CA 1
ATOM 2493 C C . PRO B 1 25 ? -16.031 -3.76 3.066 1 95.81 25 PRO B C 1
ATOM 2495 O O . PRO B 1 25 ? -15.711 -2.568 3.123 1 95.81 25 PRO B O 1
ATOM 2498 N N . PHE B 1 26 ? -15.359 -4.613 3.777 1 97.12 26 PHE B N 1
ATOM 2499 C CA . PHE B 1 26 ? -14.312 -4.285 4.742 1 97.12 26 PHE B CA 1
ATOM 2500 C C . PHE B 1 26 ? -12.93 -4.535 4.148 1 97.12 26 PHE B C 1
ATOM 2502 O O . PHE B 1 26 ? -11.938 -4.605 4.879 1 97.12 26 PHE B O 1
ATOM 2509 N N . SER B 1 27 ? -12.867 -4.609 2.842 1 98.25 27 SER B N 1
ATOM 2510 C CA . SER B 1 27 ? -11.641 -4.984 2.145 1 98.25 27 SER B CA 1
ATOM 2511 C C . SER B 1 27 ? -10.555 -3.934 2.334 1 98.25 27 SER B C 1
ATOM 2513 O O . SER B 1 27 ? -9.367 -4.25 2.291 1 98.25 27 SER B O 1
ATOM 2515 N N . ALA B 1 28 ? -10.945 -2.717 2.561 1 98.69 28 ALA B N 1
ATOM 2516 C CA . ALA B 1 28 ? -9.93 -1.686 2.773 1 98.69 28 ALA B CA 1
ATOM 2517 C C . ALA B 1 28 ? -9.164 -1.926 4.074 1 98.69 28 ALA B C 1
ATOM 2519 O O . ALA B 1 28 ? -7.949 -1.756 4.125 1 98.69 28 ALA B O 1
ATOM 2520 N N . LEU B 1 29 ? -9.906 -2.23 5.098 1 98.44 29 LEU B N 1
ATOM 2521 C CA . LEU B 1 29 ? -9.258 -2.576 6.359 1 98.44 29 LEU B CA 1
ATOM 2522 C C . LEU B 1 29 ? -8.383 -3.816 6.199 1 98.44 29 LEU B C 1
ATOM 2524 O O . LEU B 1 29 ? -7.254 -3.852 6.691 1 98.44 29 LEU B O 1
ATOM 2528 N N . ILE B 1 30 ? -8.82 -4.785 5.469 1 98.75 30 ILE B N 1
ATOM 2529 C CA . ILE B 1 30 ? -8.109 -6.047 5.281 1 98.75 30 ILE B CA 1
ATOM 2530 C C . ILE B 1 30 ? -6.809 -5.793 4.527 1 98.75 30 ILE B C 1
ATOM 2532 O O . ILE B 1 30 ? -5.738 -6.223 4.965 1 98.75 30 ILE B O 1
ATOM 2536 N N . ILE B 1 31 ? -6.902 -5.102 3.416 1 98.88 31 ILE B N 1
ATOM 2537 C CA . ILE B 1 31 ? -5.695 -4.898 2.621 1 98.88 31 ILE B CA 1
ATOM 2538 C C . ILE B 1 31 ? -4.703 -4.039 3.4 1 98.88 31 ILE B C 1
ATOM 2540 O O . ILE B 1 31 ? -3.49 -4.23 3.297 1 98.88 31 ILE B O 1
ATOM 2544 N N . SER B 1 32 ? -5.156 -3.092 4.223 1 98.81 32 SER B N 1
ATOM 2545 C CA . SER B 1 32 ? -4.266 -2.266 5.031 1 98.81 32 SER B CA 1
ATOM 2546 C C . SER B 1 32 ? -3.527 -3.102 6.07 1 98.81 32 SER B C 1
ATOM 2548 O O . SER B 1 32 ? -2.326 -2.924 6.281 1 98.81 32 SER B O 1
ATOM 2550 N N . ILE B 1 33 ? -4.238 -3.961 6.68 1 98.75 33 ILE B N 1
ATOM 2551 C CA . ILE B 1 33 ? -3.617 -4.844 7.66 1 98.75 33 ILE B CA 1
ATOM 2552 C C . ILE B 1 33 ? -2.566 -5.715 6.98 1 98.75 33 ILE B C 1
ATOM 2554 O O . ILE B 1 33 ? -1.461 -5.887 7.5 1 98.75 33 ILE B O 1
ATOM 2558 N N . VAL B 1 34 ? -2.893 -6.246 5.832 1 98.81 34 VAL B N 1
ATOM 2559 C CA . VAL B 1 34 ? -1.958 -7.086 5.094 1 98.81 34 VAL B CA 1
ATOM 2560 C C . VAL B 1 34 ? -0.713 -6.281 4.727 1 98.81 34 VAL B C 1
ATOM 2562 O O . VAL B 1 34 ? 0.412 -6.766 4.875 1 98.81 34 VAL B O 1
ATOM 2565 N N . LEU B 1 35 ? -0.875 -5.066 4.277 1 98.88 35 LEU B N 1
ATOM 2566 C CA . LEU B 1 35 ? 0.258 -4.223 3.906 1 98.88 35 LEU B CA 1
ATOM 2567 C C . LEU B 1 35 ? 1.137 -3.932 5.117 1 98.88 35 LEU B C 1
ATOM 2569 O O . LEU B 1 35 ? 2.365 -3.912 5.008 1 98.88 35 LEU B O 1
ATOM 2573 N N . VAL B 1 36 ? 0.516 -3.709 6.258 1 98.69 36 VAL B N 1
ATOM 2574 C CA . VAL B 1 36 ? 1.267 -3.477 7.488 1 98.69 36 VAL B CA 1
ATOM 2575 C C . VAL B 1 36 ? 2.057 -4.73 7.855 1 98.69 36 VAL B C 1
ATOM 2577 O O . VAL B 1 36 ? 3.225 -4.645 8.242 1 98.69 36 VAL B O 1
ATOM 2580 N N . ILE B 1 37 ? 1.476 -5.867 7.715 1 98.69 37 ILE B N 1
ATOM 2581 C CA . ILE B 1 37 ? 2.15 -7.125 8.016 1 98.69 37 ILE B CA 1
ATOM 2582 C C . ILE B 1 37 ? 3.33 -7.32 7.066 1 98.69 37 ILE B C 1
ATOM 2584 O O . ILE B 1 37 ? 4.41 -7.738 7.488 1 98.69 37 ILE B O 1
ATOM 2588 N N . LEU B 1 38 ? 3.119 -7.047 5.785 1 98.75 38 LEU B N 1
ATOM 2589 C CA . LEU B 1 38 ? 4.211 -7.16 4.824 1 98.75 38 LEU B CA 1
ATOM 2590 C C . LEU B 1 38 ? 5.352 -6.211 5.184 1 98.75 38 LEU B C 1
ATOM 2592 O O . LEU B 1 38 ? 6.523 -6.586 5.098 1 98.75 38 LEU B O 1
ATOM 2596 N N . PHE B 1 39 ? 5.043 -5 5.602 1 98.56 39 PHE B N 1
ATOM 2597 C CA . PHE B 1 39 ? 6.059 -4.051 6.035 1 98.56 39 PHE B CA 1
ATOM 2598 C C . PHE B 1 39 ? 6.816 -4.582 7.246 1 98.56 39 PHE B C 1
ATOM 2600 O O . PHE B 1 39 ? 8.047 -4.547 7.277 1 98.56 39 PHE B O 1
ATOM 2607 N N . LEU B 1 40 ? 6.031 -5.082 8.219 1 98.12 40 LEU B N 1
ATOM 2608 C CA . LEU B 1 40 ? 6.664 -5.582 9.438 1 98.12 40 LEU B CA 1
ATOM 2609 C C . LEU B 1 40 ? 7.562 -6.777 9.125 1 98.12 40 LEU B C 1
ATOM 2611 O O . LEU B 1 40 ? 8.641 -6.922 9.711 1 98.12 40 LEU B O 1
ATOM 2615 N N . THR B 1 41 ? 7.137 -7.613 8.227 1 97.69 41 THR B N 1
ATOM 2616 C CA . THR B 1 41 ? 7.93 -8.766 7.801 1 97.69 41 THR B CA 1
ATOM 2617 C C . THR B 1 41 ? 9.211 -8.312 7.109 1 97.69 41 THR B C 1
ATOM 2619 O O . THR B 1 41 ? 10.297 -8.797 7.426 1 97.69 41 THR B O 1
ATOM 2622 N N . ARG B 1 42 ? 9.094 -7.355 6.254 1 97.12 42 ARG B N 1
ATOM 2623 C CA . ARG B 1 42 ? 10.258 -6.84 5.531 1 97.12 42 ARG B CA 1
ATOM 2624 C C . ARG B 1 42 ? 11.219 -6.137 6.48 1 97.12 42 ARG B C 1
ATOM 2626 O O . ARG B 1 42 ? 12.414 -6.449 6.5 1 97.12 42 ARG B O 1
ATOM 2633 N N . PHE B 1 43 ? 10.695 -5.254 7.289 1 96.44 43 PHE B N 1
ATOM 2634 C CA . PHE B 1 43 ? 11.484 -4.297 8.055 1 96.44 43 PHE B CA 1
ATOM 2635 C C . PHE B 1 43 ? 12.102 -4.961 9.281 1 96.44 43 PHE B C 1
ATOM 2637 O O . PHE B 1 43 ? 13.312 -4.879 9.492 1 96.44 43 PHE B O 1
ATOM 2644 N N . PHE B 1 44 ? 11.398 -5.719 10.016 1 95.5 44 PHE B N 1
ATOM 2645 C CA . PHE B 1 44 ? 11.883 -6.242 11.289 1 95.5 44 PHE B CA 1
ATOM 2646 C C . PHE B 1 44 ? 12.336 -7.691 11.141 1 95.5 44 PHE B C 1
ATOM 2648 O O . PHE B 1 44 ? 13.359 -8.086 11.695 1 95.5 44 PHE B O 1
ATOM 2655 N N . LEU B 1 45 ? 11.656 -8.445 10.367 1 95.56 45 LEU B N 1
ATOM 2656 C CA . LEU B 1 45 ? 11.953 -9.875 10.305 1 95.56 45 LEU B CA 1
ATOM 2657 C C . LEU B 1 45 ? 13.039 -10.156 9.281 1 95.56 45 LEU B C 1
ATOM 2659 O O . LEU B 1 45 ? 14.07 -10.742 9.609 1 95.56 45 LEU B O 1
ATOM 2663 N N . LEU B 1 46 ? 12.844 -9.695 8.055 1 96.12 46 LEU B N 1
ATOM 2664 C CA . LEU B 1 46 ? 13.789 -10.047 6.992 1 96.12 46 LEU B CA 1
ATOM 2665 C C . LEU B 1 46 ? 15.039 -9.172 7.066 1 96.12 46 LEU B C 1
ATOM 2667 O O . LEU B 1 46 ? 16.125 -9.672 7.355 1 96.12 46 LEU B O 1
ATOM 2671 N N . GLU B 1 47 ? 14.914 -7.902 6.918 1 93.88 47 GLU B N 1
ATOM 2672 C CA . GLU B 1 47 ? 16.062 -6.996 6.895 1 93.88 47 GLU B CA 1
ATOM 2673 C C . GLU B 1 47 ? 16.688 -6.879 8.273 1 93.88 47 GLU B C 1
ATOM 2675 O O . GLU B 1 47 ? 17.922 -6.754 8.391 1 93.88 47 GLU B O 1
ATOM 2680 N N . GLY B 1 48 ? 15.891 -6.961 9.289 1 90.75 48 GLY B N 1
ATOM 2681 C CA . GLY B 1 48 ? 16.391 -6.73 10.633 1 90.75 48 GLY B CA 1
ATOM 2682 C C . GLY B 1 48 ? 17.016 -7.961 11.258 1 90.75 48 GLY B C 1
ATOM 2683 O O . GLY B 1 48 ? 17.844 -7.855 12.172 1 90.75 48 GLY B O 1
ATOM 2684 N N . TYR B 1 49 ? 16.625 -9.141 10.711 1 93.12 49 TYR B N 1
ATOM 2685 C CA . TYR B 1 49 ? 17.062 -10.305 11.477 1 93.12 49 TYR B CA 1
ATOM 2686 C C . TYR B 1 49 ? 17.422 -11.461 10.547 1 93.12 49 TYR B C 1
ATOM 2688 O O . TYR B 1 49 ? 18.578 -11.859 10.469 1 93.12 49 TYR B O 1
ATOM 2696 N N . LEU B 1 50 ? 16.609 -11.961 9.695 1 94.19 50 LEU B N 1
ATOM 2697 C CA . LEU B 1 50 ? 16.672 -13.281 9.07 1 94.19 50 LEU B CA 1
ATOM 2698 C C . LEU B 1 50 ? 17.641 -13.266 7.887 1 94.19 50 LEU B C 1
ATOM 2700 O O . LEU B 1 50 ? 18.406 -14.211 7.699 1 94.19 50 LEU B O 1
ATOM 2704 N N . ILE B 1 51 ? 17.625 -12.273 7.074 1 94.88 51 ILE B N 1
ATOM 2705 C CA . ILE B 1 51 ? 18.328 -12.289 5.805 1 94.88 51 ILE B CA 1
ATOM 2706 C C . ILE B 1 51 ? 19.844 -12.305 6.059 1 94.88 51 ILE B C 1
ATOM 2708 O O . ILE B 1 51 ? 20.578 -13.055 5.418 1 94.88 51 ILE B O 1
ATOM 2712 N N . GLN B 1 52 ? 20.266 -11.484 6.957 1 92.75 52 GLN B N 1
ATOM 2713 C CA . GLN B 1 52 ? 21.703 -11.453 7.254 1 92.75 52 GLN B CA 1
ATOM 2714 C C . GLN B 1 52 ? 22.156 -12.742 7.93 1 92.75 52 GLN B C 1
ATOM 2716 O O . GLN B 1 52 ? 23.281 -13.203 7.719 1 92.75 52 GLN B O 1
ATOM 2721 N N . ARG B 1 53 ? 21.344 -13.359 8.766 1 95.19 53 ARG B N 1
ATOM 2722 C CA . ARG B 1 53 ? 21.656 -14.609 9.438 1 95.19 53 ARG B CA 1
ATOM 2723 C C . ARG B 1 53 ? 21.719 -15.773 8.453 1 95.19 53 ARG B C 1
ATOM 2725 O O . ARG B 1 53 ? 22.562 -16.656 8.57 1 95.19 53 ARG B O 1
ATOM 2732 N N . LEU B 1 54 ? 20.859 -15.719 7.504 1 95.06 54 LEU B N 1
ATOM 2733 C CA . LEU B 1 54 ? 20.75 -16.828 6.562 1 95.06 54 LEU B CA 1
ATOM 2734 C C . LEU B 1 54 ? 21.797 -16.719 5.457 1 95.06 54 LEU B C 1
ATOM 2736 O O . LEU B 1 54 ? 22.328 -17.734 4.992 1 95.06 54 LEU B O 1
ATOM 2740 N N . TYR B 1 55 ? 22.062 -15.461 5.027 1 95.5 55 TYR B N 1
ATOM 2741 C CA . TYR B 1 55 ? 22.875 -15.32 3.818 1 95.5 55 TYR B CA 1
ATOM 2742 C C . TYR B 1 55 ? 24.188 -14.602 4.117 1 95.5 55 TYR B C 1
ATOM 2744 O O . TYR B 1 55 ? 25.094 -14.602 3.295 1 95.5 55 TYR B O 1
ATOM 2752 N N . GLY B 1 56 ? 24.344 -13.867 5.238 1 93.56 56 GLY B N 1
ATOM 2753 C CA . GLY B 1 56 ? 25.578 -13.242 5.695 1 93.56 56 GLY B CA 1
ATOM 2754 C C . GLY B 1 56 ? 26.203 -12.328 4.656 1 93.56 56 GLY B C 1
ATOM 2755 O O . GLY B 1 56 ? 25.531 -11.43 4.137 1 93.56 56 GLY B O 1
ATOM 2756 N N . LYS B 1 57 ? 27.359 -12.672 4.227 1 92.38 57 LYS B N 1
ATOM 2757 C CA . LYS B 1 57 ? 28.172 -11.844 3.344 1 92.38 57 LYS B CA 1
ATOM 2758 C C . LYS B 1 57 ? 27.578 -11.781 1.94 1 92.38 57 LYS B C 1
ATOM 2760 O O . LYS B 1 57 ? 27.703 -10.766 1.251 1 92.38 57 LYS B O 1
ATOM 2765 N N . THR B 1 58 ? 26.938 -12.812 1.562 1 93.81 58 THR B N 1
ATOM 2766 C CA . THR B 1 58 ? 26.312 -12.852 0.245 1 93.81 58 THR B CA 1
ATOM 2767 C C . THR B 1 58 ? 25.312 -11.711 0.09 1 93.81 58 THR B C 1
ATOM 2769 O O . THR B 1 58 ? 25.281 -11.047 -0.95 1 93.81 58 THR B O 1
ATOM 2772 N N . TYR B 1 59 ? 24.562 -11.445 1.09 1 93.69 59 TYR B N 1
ATOM 2773 C CA . TYR B 1 59 ? 23.578 -10.367 1.078 1 93.69 59 TYR B CA 1
ATOM 2774 C C . TYR B 1 59 ? 24.266 -9.008 1.203 1 93.69 59 TYR B C 1
ATOM 2776 O O . TYR B 1 59 ? 23.906 -8.062 0.495 1 93.69 59 TYR B O 1
ATOM 2784 N N . LEU B 1 60 ? 25.219 -8.922 2.066 1 93.06 60 LEU B N 1
ATOM 2785 C CA . LEU B 1 60 ? 25.875 -7.652 2.352 1 93.06 60 LEU B CA 1
ATOM 2786 C C . LEU B 1 60 ? 26.641 -7.148 1.131 1 93.06 60 LEU B C 1
ATOM 2788 O O . LEU B 1 60 ? 26.828 -5.941 0.962 1 93.06 60 LEU B O 1
ATOM 2792 N N . ASP B 1 61 ? 26.984 -8.047 0.217 1 93.88 61 ASP B N 1
ATOM 2793 C CA . ASP B 1 61 ? 27.781 -7.695 -0.954 1 93.88 61 ASP B CA 1
ATOM 2794 C C . ASP B 1 61 ? 26.891 -7.254 -2.111 1 93.88 61 ASP B C 1
ATOM 2796 O O . ASP B 1 61 ? 27.375 -6.754 -3.125 1 93.88 61 ASP B O 1
ATOM 2800 N N . LEU B 1 62 ? 25.641 -7.402 -1.91 1 93.94 62 LEU B N 1
ATOM 2801 C CA . LEU B 1 62 ? 24.734 -6.992 -2.967 1 93.94 62 LEU B CA 1
ATOM 2802 C C . LEU B 1 62 ? 24.609 -5.473 -3.027 1 93.94 62 LEU B C 1
ATOM 2804 O O . LEU B 1 62 ? 24.766 -4.793 -2.008 1 93.94 62 LEU B O 1
ATOM 2808 N N . SER B 1 63 ? 24.406 -4.988 -4.234 1 92.56 63 SER B N 1
ATOM 2809 C CA . SER B 1 63 ? 24.062 -3.576 -4.383 1 92.56 63 SER B CA 1
ATOM 2810 C C . SER B 1 63 ? 22.734 -3.258 -3.723 1 92.56 63 SER B C 1
ATOM 2812 O O . SER B 1 63 ? 21.922 -4.152 -3.496 1 92.56 63 SER B O 1
ATOM 2814 N N . GLU B 1 64 ? 22.438 -2.045 -3.418 1 90.88 64 GLU B N 1
ATOM 2815 C CA . GLU B 1 64 ? 21.172 -1.651 -2.807 1 90.88 64 GLU B CA 1
ATOM 2816 C C . GLU B 1 64 ? 19.984 -2.035 -3.691 1 90.88 64 GLU B C 1
ATOM 2818 O O . GLU B 1 64 ? 18.938 -2.463 -3.191 1 90.88 64 GLU B O 1
ATOM 2823 N N . LEU B 1 65 ? 20.188 -1.873 -4.941 1 91.31 65 LEU B N 1
ATOM 2824 C CA . LEU B 1 65 ? 19.156 -2.268 -5.898 1 91.31 65 LEU B CA 1
ATOM 2825 C C . LEU B 1 65 ? 18.859 -3.758 -5.789 1 91.31 65 LEU B C 1
ATOM 2827 O O . LEU B 1 65 ? 17.688 -4.156 -5.703 1 91.31 65 LEU B O 1
ATOM 2831 N N . ASN B 1 66 ? 19.875 -4.547 -5.719 1 93.75 66 ASN B N 1
ATOM 2832 C CA . ASN B 1 66 ? 19.719 -5.996 -5.676 1 93.75 66 ASN B CA 1
ATOM 2833 C C . ASN B 1 66 ? 19.234 -6.469 -4.309 1 93.75 66 ASN B C 1
ATOM 2835 O O . ASN B 1 66 ? 18.531 -7.473 -4.203 1 93.75 66 ASN B O 1
ATOM 2839 N N . LYS B 1 67 ? 19.609 -5.711 -3.299 1 95.06 67 LYS B N 1
ATOM 2840 C CA . LYS B 1 67 ? 19.094 -6.043 -1.97 1 95.06 67 LYS B CA 1
ATOM 2841 C C . LYS B 1 67 ? 17.578 -5.934 -1.92 1 95.06 67 LYS B C 1
ATOM 2843 O O . LYS B 1 67 ? 16.906 -6.828 -1.41 1 95.06 67 LYS B O 1
ATOM 2848 N N . ARG B 1 68 ? 17.062 -4.941 -2.449 1 95.69 68 ARG B N 1
ATOM 2849 C CA . ARG B 1 68 ? 15.625 -4.727 -2.43 1 95.69 68 ARG B CA 1
ATOM 2850 C C . ARG B 1 68 ? 14.898 -5.773 -3.271 1 95.69 68 ARG B C 1
ATOM 2852 O O . ARG B 1 68 ? 13.836 -6.258 -2.889 1 95.69 68 ARG B O 1
ATOM 2859 N N . GLY B 1 69 ? 15.5 -6.047 -4.434 1 95.81 69 GLY B N 1
ATOM 2860 C CA . GLY B 1 69 ? 14.945 -7.133 -5.223 1 95.81 69 GLY B CA 1
ATOM 2861 C C . GLY B 1 69 ? 14.961 -8.469 -4.504 1 95.81 69 GLY B C 1
ATOM 2862 O O . GLY B 1 69 ? 13.977 -9.211 -4.539 1 95.81 69 GLY B O 1
ATOM 2863 N N . PHE B 1 70 ? 16.094 -8.664 -3.885 1 96.69 70 PHE B N 1
ATOM 2864 C CA . PHE B 1 70 ? 16.297 -9.898 -3.146 1 96.69 70 PHE B CA 1
ATOM 2865 C C . PHE B 1 70 ? 15.266 -10.047 -2.037 1 96.69 70 PHE B C 1
ATOM 2867 O O . PHE B 1 70 ? 14.641 -11.102 -1.898 1 96.69 70 PHE B O 1
ATOM 2874 N N . ILE B 1 71 ? 15.039 -9.047 -1.305 1 97.19 71 ILE B N 1
ATOM 2875 C CA . ILE B 1 71 ? 14.07 -9.039 -0.213 1 97.19 71 ILE B CA 1
ATOM 2876 C C . ILE B 1 71 ? 12.656 -9.195 -0.774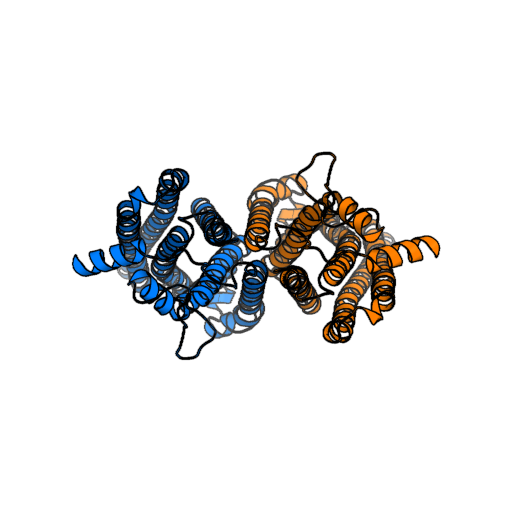 1 97.19 71 ILE B C 1
ATOM 2878 O O . ILE B 1 71 ? 11.859 -9.977 -0.249 1 97.19 71 ILE B O 1
ATOM 2882 N N . ASN B 1 72 ? 12.344 -8.523 -1.834 1 97.5 72 ASN B N 1
ATOM 2883 C CA . ASN B 1 72 ? 11.023 -8.594 -2.457 1 97.5 72 ASN B CA 1
ATOM 2884 C C . ASN B 1 72 ? 10.68 -10.023 -2.887 1 97.5 72 ASN B C 1
ATOM 2886 O O . ASN B 1 72 ? 9.539 -10.461 -2.738 1 97.5 72 ASN B O 1
ATOM 2890 N N . HIS B 1 73 ? 11.648 -10.703 -3.457 1 97.31 73 HIS B N 1
ATOM 2891 C CA . HIS B 1 73 ? 11.406 -12.07 -3.902 1 97.31 73 HIS B CA 1
ATOM 2892 C C . HIS B 1 73 ? 11.07 -12.977 -2.727 1 97.31 73 HIS B C 1
ATOM 2894 O O . HIS B 1 73 ? 10.273 -13.914 -2.865 1 97.31 73 HIS B O 1
ATOM 2900 N N . HIS B 1 74 ? 11.68 -12.742 -1.569 1 97.56 74 HIS B N 1
ATOM 2901 C CA . HIS B 1 74 ? 11.32 -13.492 -0.374 1 97.56 74 HIS B CA 1
ATOM 2902 C C . HIS B 1 74 ? 9.891 -13.188 0.065 1 97.56 74 HIS B C 1
ATOM 2904 O O . HIS B 1 74 ? 9.125 -14.102 0.39 1 97.56 74 HIS B O 1
ATOM 2910 N N . ILE B 1 75 ? 9.531 -11.961 0.051 1 97.94 75 ILE B N 1
ATOM 2911 C CA . ILE B 1 75 ? 8.195 -11.539 0.472 1 97.94 75 ILE B CA 1
ATOM 2912 C C . ILE B 1 75 ? 7.152 -12.094 -0.493 1 97.94 75 ILE B C 1
ATOM 2914 O O . ILE B 1 75 ? 6.152 -12.68 -0.066 1 97.94 75 ILE B O 1
ATOM 2918 N N . ALA B 1 76 ? 7.355 -11.891 -1.756 1 97.62 76 ALA B N 1
ATOM 2919 C CA . ALA B 1 76 ? 6.418 -12.344 -2.777 1 97.62 76 ALA B CA 1
ATOM 2920 C C . ALA B 1 76 ? 6.277 -13.867 -2.756 1 97.62 76 ALA B C 1
ATOM 2922 O O . ALA B 1 76 ? 5.16 -14.391 -2.76 1 97.62 76 ALA B O 1
ATOM 2923 N N . GLY B 1 77 ? 7.449 -14.578 -2.711 1 96.19 77 GLY B N 1
ATOM 2924 C CA . GLY B 1 77 ? 7.406 -16.031 -2.654 1 96.19 77 GLY B CA 1
ATOM 2925 C C . GLY B 1 77 ? 6.664 -16.562 -1.442 1 96.19 77 GLY B C 1
ATOM 2926 O O . GLY B 1 77 ? 5.805 -17.438 -1.569 1 96.19 77 GLY B O 1
ATOM 2927 N N . PHE B 1 78 ? 6.969 -16.016 -0.319 1 96.44 78 PHE B N 1
ATOM 2928 C CA . PHE B 1 78 ? 6.344 -16.469 0.918 1 96.44 78 PHE B CA 1
ATOM 2929 C C . PHE B 1 78 ? 4.855 -16.156 0.921 1 96.44 78 PHE B C 1
ATOM 2931 O O . PHE B 1 78 ? 4.039 -16.969 1.354 1 96.44 78 PHE B O 1
ATOM 2938 N N . THR B 1 79 ? 4.484 -15.008 0.523 1 98.06 79 THR B N 1
ATOM 2939 C CA . THR B 1 79 ? 3.082 -14.617 0.455 1 98.06 79 THR B CA 1
ATOM 2940 C C . THR B 1 79 ? 2.303 -15.562 -0.453 1 98.06 79 THR B C 1
ATOM 2942 O O . THR B 1 79 ? 1.192 -15.984 -0.117 1 98.06 79 THR B O 1
ATOM 2945 N N . LYS B 1 80 ? 2.857 -15.945 -1.562 1 97.25 80 LYS B N 1
ATOM 2946 C CA . LYS B 1 80 ? 2.215 -16.859 -2.502 1 97.25 80 LYS B CA 1
ATOM 2947 C C . LYS B 1 80 ? 2.012 -18.234 -1.878 1 97.25 80 LYS B C 1
ATOM 2949 O O . LYS B 1 80 ? 0.978 -18.875 -2.088 1 97.25 80 LYS B O 1
ATOM 2954 N N . ILE B 1 81 ? 2.982 -18.672 -1.116 1 96.88 81 ILE B N 1
ATOM 2955 C CA . ILE B 1 81 ? 2.854 -19.953 -0.425 1 96.88 81 ILE B CA 1
ATOM 2956 C C . ILE B 1 81 ? 1.689 -19.891 0.561 1 96.88 81 ILE B C 1
ATOM 2958 O O . ILE B 1 81 ? 0.867 -20.812 0.618 1 96.88 81 ILE B O 1
ATOM 2962 N N . VAL B 1 82 ? 1.607 -18.828 1.302 1 97.94 82 VAL B N 1
ATOM 2963 C CA . VAL B 1 82 ? 0.544 -18.672 2.289 1 97.94 82 VAL B CA 1
ATOM 2964 C C . VAL B 1 82 ? -0.813 -18.672 1.59 1 97.94 82 VAL B C 1
ATOM 2966 O O . VAL B 1 82 ? -1.755 -19.328 2.051 1 97.94 82 VAL B O 1
ATOM 2969 N N . ILE B 1 83 ? -0.934 -17.984 0.51 1 98.12 83 ILE B N 1
ATOM 2970 C CA . ILE B 1 83 ? -2.186 -17.922 -0.236 1 98.12 83 ILE B CA 1
ATOM 2971 C C . ILE B 1 83 ? -2.555 -19.312 -0.747 1 98.12 83 ILE B C 1
ATOM 2973 O O . ILE B 1 83 ? -3.707 -19.734 -0.631 1 98.12 83 ILE B O 1
ATOM 2977 N N . LEU B 1 84 ? -1.577 -20.016 -1.311 1 95.31 84 LEU B N 1
ATOM 2978 C CA . LEU B 1 84 ? -1.834 -21.359 -1.851 1 95.31 84 LEU B CA 1
ATOM 2979 C C . LEU B 1 84 ? -2.322 -22.297 -0.759 1 95.31 84 LEU B C 1
ATOM 2981 O O . LEU B 1 84 ? -3.283 -23.047 -0.962 1 95.31 84 LEU B O 1
ATOM 2985 N N . ILE B 1 85 ? -1.751 -22.219 0.375 1 95.88 85 ILE B N 1
ATOM 2986 C CA . ILE B 1 85 ? -2.096 -23.094 1.479 1 95.88 85 ILE B CA 1
ATOM 2987 C C . ILE B 1 85 ? -3.498 -22.766 1.988 1 95.88 85 ILE B C 1
ATOM 2989 O O . ILE B 1 85 ? -4.293 -23.672 2.26 1 95.88 85 ILE B O 1
ATOM 2993 N N . THR B 1 86 ? -3.85 -21.547 2.057 1 96.75 86 THR B N 1
ATOM 2994 C CA . THR B 1 86 ? -5.086 -21.156 2.719 1 96.75 86 THR B CA 1
ATOM 2995 C C . THR B 1 86 ? -6.254 -21.156 1.733 1 96.75 86 THR B C 1
ATOM 2997 O O . THR B 1 86 ? -7.391 -21.453 2.111 1 96.75 86 THR B O 1
ATOM 3000 N N . ALA B 1 87 ? -5.98 -20.875 0.471 1 97.31 87 ALA B N 1
ATOM 3001 C CA . ALA B 1 87 ? -7.082 -20.594 -0.448 1 97.31 87 ALA B CA 1
ATOM 3002 C C . ALA B 1 87 ? -7.289 -21.75 -1.424 1 97.31 87 ALA B C 1
ATOM 3004 O O . ALA B 1 87 ? -8.266 -21.781 -2.174 1 97.31 87 ALA B O 1
ATOM 3005 N N . ALA B 1 88 ? -6.426 -22.781 -1.44 1 96.06 88 ALA B N 1
ATOM 3006 C CA . ALA B 1 88 ? -6.547 -23.891 -2.379 1 96.06 88 ALA B CA 1
ATOM 3007 C C . ALA B 1 88 ? -7.875 -24.625 -2.195 1 96.06 88 ALA B C 1
ATOM 3009 O O . ALA B 1 88 ? -8.609 -24.844 -3.164 1 96.06 88 ALA B O 1
ATOM 3010 N N . TYR B 1 89 ? -8.227 -24.922 -1.005 1 96.19 89 TYR B N 1
ATOM 3011 C CA . TYR B 1 89 ? -9.438 -25.688 -0.748 1 96.19 89 TYR B CA 1
ATOM 3012 C C . TYR B 1 89 ? -10.68 -24.891 -1.134 1 96.19 89 TYR B C 1
ATOM 3014 O O . TYR B 1 89 ? -11.5 -25.359 -1.926 1 96.19 89 TYR B O 1
ATOM 3022 N N . PRO B 1 90 ? -10.836 -23.688 -0.558 1 96.88 90 PRO B N 1
ATOM 3023 C CA . PRO B 1 90 ? -12.008 -22.922 -0.968 1 96.88 90 PRO B CA 1
ATOM 3024 C C . PRO B 1 90 ? -12.117 -22.766 -2.484 1 96.88 90 PRO B C 1
ATOM 3026 O O . PRO B 1 90 ? -13.211 -22.875 -3.043 1 96.88 90 PRO B O 1
ATOM 3029 N N . PHE B 1 91 ? -11.031 -22.547 -3.119 1 94.94 91 PHE B N 1
ATOM 3030 C CA . PHE B 1 91 ? -11 -22.344 -4.562 1 94.94 91 PHE B CA 1
ATOM 3031 C C . PHE B 1 91 ? -11.453 -23.594 -5.305 1 94.94 91 PHE B C 1
ATOM 3033 O O . PHE B 1 91 ? -12.367 -23.531 -6.133 1 94.94 91 PHE B O 1
ATOM 3040 N N . ILE B 1 92 ? -10.898 -24.703 -5.008 1 93.44 92 ILE B N 1
ATOM 3041 C CA . ILE B 1 92 ? -11.203 -25.953 -5.68 1 93.44 92 ILE B CA 1
ATOM 3042 C C . ILE B 1 92 ? -12.641 -26.375 -5.375 1 93.44 92 ILE B C 1
ATOM 3044 O O . ILE B 1 92 ? -13.352 -26.844 -6.258 1 93.44 92 ILE B O 1
ATOM 3048 N N . ALA B 1 93 ? -13.086 -26.172 -4.152 1 94.06 93 ALA B N 1
ATOM 3049 C CA . ALA B 1 93 ? -14.438 -26.547 -3.758 1 94.06 93 ALA B CA 1
ATOM 3050 C C . ALA B 1 93 ? -15.477 -25.781 -4.574 1 94.06 93 ALA B C 1
ATOM 3052 O O . ALA B 1 93 ? -16.484 -26.344 -5.012 1 94.06 93 ALA B O 1
ATOM 3053 N N . ILE B 1 94 ? -15.211 -24.562 -4.816 1 92.12 94 ILE B N 1
ATOM 3054 C CA . ILE B 1 94 ? -16.188 -23.734 -5.512 1 92.12 94 ILE B CA 1
ATOM 3055 C C . ILE B 1 94 ? -16.156 -24.031 -7.008 1 92.12 94 ILE B C 1
ATOM 3057 O O . ILE B 1 94 ? -17.188 -24.219 -7.637 1 92.12 94 ILE B O 1
ATOM 3061 N N . ILE B 1 95 ? -14.992 -24.141 -7.598 1 87.25 95 ILE B N 1
ATOM 3062 C CA . ILE B 1 95 ? -14.883 -24.328 -9.039 1 87.25 95 ILE B CA 1
ATOM 3063 C C . ILE B 1 95 ? -15.391 -25.719 -9.414 1 87.25 95 ILE B C 1
ATOM 3065 O O . ILE B 1 95 ? -15.945 -25.922 -10.492 1 87.25 95 ILE B O 1
ATOM 3069 N N . ALA B 1 96 ? -15.289 -26.656 -8.453 1 87.25 96 ALA B N 1
ATOM 3070 C CA . ALA B 1 96 ? -15.734 -28.016 -8.695 1 87.25 96 ALA B CA 1
ATOM 3071 C C . ALA B 1 96 ? -17.234 -28.156 -8.43 1 87.25 96 ALA B C 1
ATOM 3073 O O . ALA B 1 96 ? -17.812 -29.219 -8.648 1 87.25 96 ALA B O 1
ATOM 3074 N N . GLY B 1 97 ? -17.859 -27.156 -7.859 1 87.56 97 GLY B N 1
ATOM 3075 C CA . GLY B 1 97 ? -19.281 -27.203 -7.598 1 87.56 97 GLY B CA 1
ATOM 3076 C C . GLY B 1 97 ? -19.625 -27.953 -6.32 1 87.56 97 GLY B C 1
ATOM 3077 O O . GLY B 1 97 ? -20.766 -28.391 -6.145 1 87.56 97 GLY B O 1
ATOM 3078 N N . ARG B 1 98 ? -18.75 -28.156 -5.465 1 91.62 98 ARG B N 1
ATOM 3079 C CA . ARG B 1 98 ? -18.969 -28.891 -4.219 1 91.62 98 ARG B CA 1
ATOM 3080 C C . ARG B 1 98 ? -19.297 -27.922 -3.076 1 91.62 98 ARG B C 1
ATOM 3082 O O . ARG B 1 98 ? -19.641 -28.359 -1.979 1 91.62 98 ARG B O 1
ATOM 3089 N N . GLY B 1 99 ? -19.078 -26.703 -3.395 1 92.5 99 GLY B N 1
ATOM 3090 C CA . GLY B 1 99 ? -19.359 -25.672 -2.412 1 92.5 99 GLY B CA 1
ATOM 3091 C C . GLY B 1 99 ? -19.688 -24.328 -3.037 1 92.5 99 GLY B C 1
ATOM 3092 O O . GLY B 1 99 ? -19.516 -24.141 -4.246 1 92.5 99 GLY B O 1
ATOM 3093 N N . THR B 1 100 ? -20.25 -23.516 -2.262 1 93.44 100 THR B N 1
ATOM 3094 C CA . THR B 1 100 ? -20.531 -22.141 -2.652 1 93.44 100 THR B CA 1
ATOM 3095 C C . THR B 1 100 ? -19.766 -21.156 -1.78 1 93.44 100 THR B C 1
ATOM 3097 O O . THR B 1 100 ? -19.031 -21.562 -0.875 1 93.44 100 THR B O 1
ATOM 3100 N N . TYR B 1 101 ? -19.906 -19.891 -2.047 1 94.88 101 TYR B N 1
ATOM 3101 C CA . TYR B 1 101 ? -19.219 -18.859 -1.264 1 94.88 101 TYR B CA 1
ATOM 3102 C C . TYR B 1 101 ? -19.672 -18.891 0.189 1 94.88 101 TYR B C 1
ATOM 3104 O O . TYR B 1 101 ? -18.922 -18.531 1.093 1 94.88 101 TYR B O 1
ATOM 3112 N N . GLN B 1 102 ? -20.938 -19.406 0.413 1 94.94 102 GLN B N 1
ATOM 3113 C CA . GLN B 1 102 ? -21.531 -19.359 1.743 1 94.94 102 GLN B CA 1
ATOM 3114 C C . GLN B 1 102 ? -21.297 -20.672 2.496 1 94.94 102 GLN B C 1
ATOM 3116 O O . GLN B 1 102 ? -21.688 -20.797 3.658 1 94.94 102 GLN B O 1
ATOM 3121 N N . THR B 1 103 ? -20.625 -21.609 1.838 1 96 103 THR B N 1
ATOM 3122 C CA . THR B 1 103 ? -20.297 -22.859 2.498 1 96 103 THR B CA 1
ATOM 3123 C C . THR B 1 103 ? -19.281 -22.641 3.619 1 96 103 THR B C 1
ATOM 3125 O O . THR B 1 103 ? -18.297 -21.922 3.441 1 96 103 THR B O 1
ATOM 3128 N N . PRO B 1 104 ? -19.562 -23.25 4.816 1 96.94 104 PRO B N 1
ATOM 3129 C CA . PRO B 1 104 ? -18.609 -23.109 5.914 1 96.94 104 PRO B CA 1
ATOM 3130 C C . PRO B 1 104 ? -17.234 -23.688 5.57 1 96.94 104 PRO B C 1
ATOM 3132 O O . PRO B 1 104 ? -17.141 -24.703 4.898 1 96.94 104 PRO B O 1
ATOM 3135 N N . TYR B 1 105 ? -16.234 -22.984 5.953 1 96.81 105 TYR B N 1
ATOM 3136 C CA . TYR B 1 105 ? -14.859 -23.375 5.691 1 96.81 105 TYR B CA 1
ATOM 3137 C C . TYR B 1 105 ? -14.531 -24.703 6.375 1 96.81 105 TYR B C 1
ATOM 3139 O O . TYR B 1 105 ? -13.789 -25.516 5.832 1 96.81 105 TYR B O 1
ATOM 3147 N N . ALA B 1 106 ? -15 -24.859 7.59 1 94.38 106 ALA B N 1
ATOM 3148 C CA . ALA B 1 106 ? -14.891 -26.078 8.375 1 94.38 106 ALA B CA 1
ATOM 3149 C C . ALA B 1 106 ? -16.203 -26.391 9.102 1 94.38 106 ALA B C 1
ATOM 3151 O O . ALA B 1 106 ? -17.078 -25.516 9.195 1 94.38 106 ALA B O 1
ATOM 3152 N N . HIS B 1 107 ? -16.344 -27.609 9.516 1 92.25 107 HIS B N 1
ATOM 3153 C CA . HIS B 1 107 ? -17.562 -27.969 10.219 1 92.25 107 HIS B CA 1
ATOM 3154 C C . HIS B 1 107 ? -17.812 -27.078 11.422 1 92.25 107 HIS B C 1
ATOM 3156 O O . HIS B 1 107 ? -16.938 -26.938 12.281 1 92.25 107 HIS B O 1
ATOM 3162 N N . GLY B 1 108 ? -18.953 -26.422 11.375 1 93.38 108 GLY B N 1
ATOM 3163 C CA . GLY B 1 108 ? -19.344 -25.578 12.5 1 93.38 108 GLY B CA 1
ATOM 3164 C C . GLY B 1 108 ? -18.703 -24.203 12.469 1 93.38 108 GLY B C 1
ATOM 3165 O O . GLY B 1 108 ? -18.938 -23.391 13.367 1 93.38 108 GLY B O 1
ATOM 3166 N N . SER B 1 109 ? -17.969 -23.953 11.445 1 95 109 SER B N 1
ATOM 3167 C CA . SER B 1 109 ? -17.25 -22.688 11.375 1 95 109 SER B CA 1
ATOM 3168 C C . SER B 1 109 ? -18.156 -21.562 10.906 1 95 109 SER B C 1
ATOM 3170 O O . SER B 1 109 ? -19 -21.75 10.039 1 95 109 SER B O 1
ATOM 3172 N N . VAL B 1 110 ? -17.953 -20.375 11.445 1 96.69 110 VAL B N 1
ATOM 3173 C CA . VAL B 1 110 ? -18.641 -19.172 10.992 1 96.69 110 VAL B CA 1
ATOM 3174 C C . VAL B 1 110 ? -17.953 -18.609 9.758 1 96.69 110 VAL B C 1
ATOM 3176 O O . VAL B 1 110 ? -18.531 -17.812 9.023 1 96.69 110 VAL B O 1
ATOM 3179 N N . VAL B 1 111 ? -16.672 -18.938 9.617 1 97.5 111 VAL B N 1
ATOM 3180 C CA . VAL B 1 111 ? -15.914 -18.5 8.445 1 97.5 111 VAL B CA 1
ATOM 3181 C C . VAL B 1 111 ? -16.375 -19.297 7.219 1 97.5 111 VAL B C 1
ATOM 3183 O O . VAL B 1 111 ? -16.5 -20.516 7.273 1 97.5 111 VAL B O 1
ATOM 3186 N N . ARG B 1 112 ? -16.641 -18.609 6.141 1 97.94 112 ARG B N 1
ATOM 3187 C CA . ARG B 1 112 ? -17.125 -19.234 4.91 1 97.94 112 ARG B CA 1
ATOM 3188 C C . ARG B 1 112 ? -16.016 -19.281 3.852 1 97.94 112 ARG B C 1
ATOM 3190 O O . ARG B 1 112 ? -14.992 -18.609 3.986 1 97.94 112 ARG B O 1
ATOM 3197 N N . LEU B 1 113 ? -16.25 -20.047 2.789 1 97.75 113 LEU B N 1
ATOM 3198 C CA . LEU B 1 113 ? -15.266 -20.172 1.72 1 97.75 113 LEU B CA 1
ATOM 3199 C C . LEU B 1 113 ? -15 -18.828 1.058 1 97.75 113 LEU B C 1
ATOM 3201 O O . LEU B 1 113 ? -13.852 -18.5 0.77 1 97.75 113 LEU B O 1
ATOM 3205 N N . GLY B 1 114 ? -16.047 -18.047 0.873 1 97.19 114 GLY B N 1
ATOM 3206 C CA . GLY B 1 114 ? -15.898 -16.734 0.272 1 97.19 114 GLY B CA 1
ATOM 3207 C C . GLY B 1 114 ? -15.062 -15.781 1.108 1 97.19 114 GLY B C 1
ATOM 3208 O O . GLY B 1 114 ? -14.367 -14.922 0.567 1 97.19 114 GLY B O 1
ATOM 3209 N N . ASP B 1 115 ? -15.133 -15.906 2.439 1 98.25 115 ASP B N 1
ATOM 3210 C CA . ASP B 1 115 ? -14.328 -15.078 3.332 1 98.25 115 ASP B CA 1
ATOM 3211 C C . ASP B 1 115 ? -12.836 -15.297 3.096 1 98.25 115 ASP B C 1
ATOM 3213 O O . ASP B 1 115 ? -12.07 -14.344 3.018 1 98.25 115 ASP B O 1
ATOM 3217 N N . ILE B 1 116 ? -12.492 -16.516 2.953 1 98.5 116 ILE B N 1
ATOM 3218 C CA . ILE B 1 116 ? -11.094 -16.875 2.76 1 98.5 116 ILE B CA 1
ATOM 3219 C C . ILE B 1 116 ? -10.602 -16.359 1.409 1 98.5 116 ILE B C 1
ATOM 3221 O O . ILE B 1 116 ? -9.484 -15.852 1.3 1 98.5 116 ILE B O 1
ATOM 3225 N N . LEU B 1 117 ? -11.414 -16.438 0.454 1 98.12 117 LEU B N 1
ATOM 3226 C CA . LEU B 1 117 ? -11.016 -16 -0.88 1 98.12 117 LEU B CA 1
ATOM 3227 C C . LEU B 1 117 ? -10.852 -14.484 -0.929 1 98.12 117 LEU B C 1
ATOM 3229 O O . LEU B 1 117 ? -9.984 -13.977 -1.636 1 98.12 117 LEU B O 1
ATOM 3233 N N . ILE B 1 118 ? -11.641 -13.789 -0.169 1 98.25 118 ILE B N 1
ATOM 3234 C CA . ILE B 1 118 ? -11.508 -12.336 -0.106 1 98.25 118 ILE B CA 1
ATOM 3235 C C . ILE B 1 118 ? -10.172 -11.969 0.535 1 98.25 118 ILE B C 1
ATOM 3237 O O . ILE B 1 118 ? -9.453 -11.109 0.026 1 98.25 118 ILE B O 1
ATOM 3241 N N . VAL B 1 119 ? -9.859 -12.586 1.585 1 98.62 119 VAL B N 1
ATOM 3242 C CA . VAL B 1 119 ? -8.609 -12.305 2.277 1 98.62 119 VAL B CA 1
ATOM 3243 C C . VAL B 1 119 ? -7.426 -12.664 1.377 1 98.62 119 VAL B C 1
ATOM 3245 O O . VAL B 1 119 ? -6.461 -11.906 1.276 1 98.62 119 VAL B O 1
ATOM 3248 N N . ALA B 1 120 ? -7.555 -13.789 0.723 1 98.44 120 ALA B N 1
ATOM 3249 C CA . ALA B 1 120 ? -6.496 -14.219 -0.189 1 98.44 120 ALA B CA 1
ATOM 3250 C C . ALA B 1 120 ? -6.328 -13.227 -1.34 1 98.44 120 ALA B C 1
ATOM 3252 O O . ALA B 1 120 ? -5.207 -12.922 -1.744 1 98.44 120 ALA B O 1
ATOM 3253 N N . ALA B 1 121 ? -7.434 -12.789 -1.863 1 98.12 121 ALA B N 1
ATOM 3254 C CA . ALA B 1 121 ? -7.383 -11.797 -2.936 1 98.12 121 ALA B CA 1
ATOM 3255 C C . ALA B 1 121 ? -6.695 -10.516 -2.467 1 98.12 121 ALA B C 1
ATOM 3257 O O . ALA B 1 121 ? -5.879 -9.945 -3.189 1 98.12 121 ALA B O 1
ATOM 3258 N N . GLN B 1 122 ? -6.98 -10.094 -1.28 1 98.81 122 GLN B N 1
ATOM 3259 C CA . GLN B 1 122 ? -6.352 -8.891 -0.738 1 98.81 122 GLN B CA 1
ATOM 3260 C C . GLN B 1 122 ? -4.859 -9.117 -0.498 1 98.81 122 GLN B C 1
ATOM 3262 O O . GLN B 1 122 ? -4.059 -8.195 -0.65 1 98.81 122 GLN B O 1
ATOM 3267 N N . MET B 1 123 ? -4.504 -10.297 -0.086 1 98.75 123 MET B N 1
ATOM 3268 C CA . MET B 1 123 ? -3.092 -10.625 0.08 1 98.75 123 MET B CA 1
ATOM 3269 C C . MET B 1 123 ? -2.348 -10.508 -1.245 1 98.75 123 MET B C 1
ATOM 3271 O O . MET B 1 123 ? -1.245 -9.953 -1.298 1 98.75 123 MET B O 1
ATOM 3275 N N . LEU B 1 124 ? -2.932 -11.016 -2.26 1 98.25 124 LEU B N 1
ATOM 3276 C CA . LEU B 1 124 ? -2.295 -10.969 -3.572 1 98.25 124 LEU B CA 1
ATOM 3277 C C . LEU B 1 124 ? -2.164 -9.523 -4.055 1 98.25 124 LEU B C 1
ATOM 3279 O O . LEU B 1 124 ? -1.093 -9.117 -4.508 1 98.25 124 LEU B O 1
ATOM 3283 N N . VAL B 1 125 ? -3.236 -8.797 -3.945 1 98.44 125 VAL B N 1
ATOM 3284 C CA . VAL B 1 125 ? -3.225 -7.402 -4.363 1 98.44 125 VAL B CA 1
ATOM 3285 C C . VAL B 1 125 ? -2.199 -6.625 -3.541 1 98.44 125 VAL B C 1
ATOM 3287 O O . VAL B 1 125 ? -1.414 -5.848 -4.09 1 98.44 125 VAL B O 1
ATOM 3290 N N . ALA B 1 126 ? -2.213 -6.836 -2.23 1 98.81 126 ALA B N 1
ATOM 3291 C CA . ALA B 1 126 ? -1.268 -6.156 -1.347 1 98.81 126 ALA B CA 1
ATOM 3292 C C . ALA B 1 126 ? 0.172 -6.484 -1.732 1 98.81 126 ALA B C 1
ATOM 3294 O O . ALA B 1 126 ? 1.049 -5.621 -1.673 1 98.81 126 ALA B O 1
ATOM 3295 N N . MET B 1 127 ? 0.432 -7.695 -2.066 1 98.5 127 MET B N 1
ATOM 3296 C CA . MET B 1 127 ? 1.768 -8.125 -2.473 1 98.5 127 MET B CA 1
ATOM 3297 C C . MET B 1 127 ? 2.232 -7.355 -3.707 1 98.5 127 MET B C 1
ATOM 3299 O O . MET B 1 127 ? 3.379 -6.91 -3.771 1 98.5 127 MET B O 1
ATOM 3303 N N . TYR B 1 128 ? 1.368 -7.164 -4.656 1 97.69 128 TYR B N 1
ATOM 3304 C CA . TYR B 1 128 ? 1.726 -6.438 -5.871 1 97.69 128 TYR B CA 1
ATOM 3305 C C . TYR B 1 128 ? 1.904 -4.953 -5.586 1 97.69 128 TYR B C 1
ATOM 3307 O O . TYR B 1 128 ? 2.781 -4.305 -6.164 1 97.69 128 TYR B O 1
ATOM 3315 N N . VAL B 1 129 ? 1.041 -4.441 -4.738 1 98.69 129 VAL B N 1
ATOM 3316 C CA . VAL B 1 129 ? 1.21 -3.055 -4.316 1 98.69 129 VAL B CA 1
ATOM 3317 C C . VAL B 1 129 ? 2.564 -2.883 -3.637 1 98.69 129 VAL B C 1
ATOM 3319 O O . VAL B 1 129 ? 3.295 -1.931 -3.922 1 98.69 129 VAL B O 1
ATOM 3322 N N . PHE B 1 130 ? 2.881 -3.777 -2.752 1 98.75 130 PHE B N 1
ATOM 3323 C CA . PHE B 1 130 ? 4.148 -3.76 -2.025 1 98.75 130 PHE B CA 1
ATOM 3324 C C . PHE B 1 130 ? 5.324 -3.768 -2.994 1 98.75 130 PHE B C 1
ATOM 3326 O O . PHE B 1 130 ? 6.262 -2.98 -2.844 1 98.75 130 PHE B O 1
ATOM 3333 N N . GLU B 1 131 ? 5.242 -4.578 -3.951 1 97.94 131 GLU B N 1
ATOM 3334 C CA . GLU B 1 131 ? 6.32 -4.695 -4.93 1 97.94 131 GLU B CA 1
ATOM 3335 C C . GLU B 1 131 ? 6.473 -3.408 -5.734 1 97.94 131 GLU B C 1
ATOM 3337 O O . GLU B 1 131 ? 7.59 -2.939 -5.957 1 97.94 131 GLU B O 1
ATOM 3342 N N . LEU B 1 132 ? 5.395 -2.836 -6.148 1 98 132 LEU B N 1
ATOM 3343 C CA . LEU B 1 132 ? 5.43 -1.586 -6.898 1 98 132 LEU B CA 1
ATOM 3344 C C . LEU B 1 132 ? 6.148 -0.498 -6.109 1 98 132 LEU B C 1
ATOM 3346 O O . LEU B 1 132 ? 6.98 0.229 -6.66 1 98 132 LEU B O 1
ATOM 3350 N N . ILE B 1 133 ? 5.883 -0.463 -4.848 1 98.38 133 ILE B N 1
ATOM 3351 C CA . ILE B 1 133 ? 6.359 0.644 -4.027 1 98.38 133 ILE B CA 1
ATOM 3352 C C . ILE B 1 133 ? 7.781 0.356 -3.553 1 98.38 133 ILE B C 1
ATOM 3354 O O . ILE B 1 133 ? 8.625 1.258 -3.51 1 98.38 133 ILE B O 1
ATOM 3358 N N . TYR B 1 134 ? 8.094 -0.856 -3.236 1 97.75 134 TYR B N 1
ATOM 3359 C CA . TYR B 1 134 ? 9.328 -1.227 -2.549 1 97.75 134 TYR B CA 1
ATOM 3360 C C . TYR B 1 134 ? 10.492 -1.312 -3.525 1 97.75 134 TYR B C 1
ATOM 3362 O O . TYR B 1 134 ? 11.602 -0.863 -3.223 1 97.75 134 TYR B O 1
ATOM 3370 N N . ARG B 1 135 ? 10.227 -1.839 -4.695 1 96.5 135 ARG B N 1
ATOM 3371 C CA . ARG B 1 135 ? 11.312 -2.062 -5.645 1 96.5 135 ARG B CA 1
ATOM 3372 C C . ARG B 1 135 ? 11.766 -0.751 -6.277 1 96.5 135 ARG B C 1
ATOM 3374 O O . ARG B 1 135 ? 10.953 0.155 -6.492 1 96.5 135 ARG B O 1
ATOM 3381 N N . SER B 1 136 ? 13.055 -0.744 -6.609 1 93.62 136 SER B N 1
ATOM 3382 C CA . SER B 1 136 ? 13.648 0.472 -7.164 1 93.62 136 SER B CA 1
ATOM 3383 C C . SER B 1 136 ? 13.484 0.525 -8.68 1 93.62 136 SER B C 1
ATOM 3385 O O . SER B 1 136 ? 13.336 1.604 -9.258 1 93.62 136 SER B O 1
ATOM 3387 N N . LYS B 1 137 ? 13.57 -0.622 -9.273 1 92.38 137 LYS B N 1
ATOM 3388 C CA . LYS B 1 137 ? 13.453 -0.704 -10.727 1 92.38 137 LYS B CA 1
ATOM 3389 C C . LYS B 1 137 ? 12.445 -1.774 -11.133 1 92.38 137 LYS B C 1
ATOM 3391 O O . LYS B 1 137 ? 12.43 -2.869 -10.57 1 92.38 137 LYS B O 1
ATOM 3396 N N . LEU B 1 138 ? 11.633 -1.413 -12.047 1 93.62 138 LEU B N 1
ATOM 3397 C CA . LEU B 1 138 ? 10.641 -2.309 -12.617 1 93.62 138 LEU B CA 1
ATOM 3398 C C . LEU B 1 138 ? 10.523 -2.105 -14.125 1 93.62 138 LEU B C 1
ATOM 3400 O O . LEU B 1 138 ? 10.578 -0.973 -14.609 1 93.62 138 LEU B O 1
ATOM 3404 N N . SER B 1 139 ? 10.445 -3.225 -14.867 1 90.12 139 SER B N 1
ATOM 3405 C CA . SER B 1 139 ? 10.195 -3.107 -16.297 1 90.12 139 SER B CA 1
ATOM 3406 C C . SER B 1 139 ? 8.797 -2.578 -16.578 1 90.12 139 SER B C 1
ATOM 3408 O O . SER B 1 139 ? 7.883 -2.779 -15.773 1 90.12 139 SER B O 1
ATOM 3410 N N . PRO B 1 140 ? 8.578 -1.872 -17.719 1 90 140 PRO B N 1
ATOM 3411 C CA . PRO B 1 140 ? 7.242 -1.387 -18.047 1 90 140 PRO B CA 1
ATOM 3412 C C . PRO B 1 140 ? 6.203 -2.506 -18.109 1 90 140 PRO B C 1
ATOM 3414 O O . PRO B 1 140 ? 5.051 -2.303 -17.719 1 90 140 PRO B O 1
ATOM 3417 N N . ILE B 1 141 ? 6.652 -3.648 -18.516 1 89.38 141 ILE B N 1
ATOM 3418 C CA . ILE B 1 141 ? 5.754 -4.793 -18.609 1 89.38 141 ILE B CA 1
ATOM 3419 C C . ILE B 1 141 ? 5.344 -5.25 -17.219 1 89.38 141 ILE B C 1
ATOM 3421 O O . ILE B 1 141 ? 4.176 -5.559 -16.969 1 89.38 141 ILE B O 1
ATOM 3425 N N . ALA B 1 142 ? 6.262 -5.262 -16.344 1 89.75 142 ALA B N 1
ATOM 3426 C CA . ALA B 1 142 ? 5.969 -5.641 -14.961 1 89.75 142 ALA B CA 1
ATOM 3427 C C . ALA B 1 142 ? 5.035 -4.629 -14.297 1 89.75 142 ALA B C 1
ATOM 3429 O O . ALA B 1 142 ? 4.102 -5.008 -13.586 1 89.75 142 ALA B O 1
ATOM 3430 N N . VAL B 1 143 ? 5.258 -3.355 -14.562 1 93.94 143 VAL B N 1
ATOM 3431 C CA . VAL B 1 143 ? 4.426 -2.293 -14.008 1 93.94 143 VAL B CA 1
ATOM 3432 C C . VAL B 1 143 ? 2.982 -2.469 -14.477 1 93.94 143 VAL B C 1
ATOM 3434 O O . VAL B 1 143 ? 2.051 -2.438 -13.672 1 93.94 143 VAL B O 1
ATOM 3437 N N . MET B 1 144 ? 2.836 -2.703 -15.75 1 91.5 144 MET B N 1
ATOM 3438 C CA . MET B 1 144 ? 1.501 -2.871 -16.312 1 91.5 144 MET B CA 1
ATOM 3439 C C . MET B 1 144 ? 0.811 -4.098 -15.727 1 91.5 144 MET B C 1
ATOM 3441 O O . MET B 1 144 ? -0.379 -4.051 -15.406 1 91.5 144 MET B O 1
ATOM 3445 N N . HIS B 1 145 ? 1.54 -5.145 -15.602 1 90.31 145 HIS B N 1
ATOM 3446 C CA . HIS B 1 145 ? 0.998 -6.375 -15.039 1 90.31 145 HIS B CA 1
ATOM 3447 C C . HIS B 1 145 ? 0.535 -6.164 -13.602 1 90.31 145 HIS B C 1
ATOM 3449 O O . HIS B 1 145 ? -0.564 -6.582 -13.227 1 90.31 145 HIS B O 1
ATOM 3455 N N . HIS B 1 146 ? 1.354 -5.488 -12.789 1 94.75 146 HIS B N 1
ATOM 3456 C CA . HIS B 1 146 ? 1.014 -5.258 -11.391 1 94.75 146 HIS B CA 1
ATOM 3457 C C . HIS B 1 146 ? -0.192 -4.336 -11.266 1 94.75 146 HIS B C 1
ATOM 3459 O O . HIS B 1 146 ? -1.136 -4.637 -10.531 1 94.75 146 HIS B O 1
ATOM 3465 N N . ILE B 1 147 ? -0.211 -3.24 -11.977 1 95.06 147 ILE B N 1
ATOM 3466 C CA . ILE B 1 147 ? -1.319 -2.293 -11.914 1 95.06 147 ILE B CA 1
ATOM 3467 C C . ILE B 1 147 ? -2.602 -2.967 -12.398 1 95.06 147 ILE B C 1
ATOM 3469 O O . ILE B 1 147 ? -3.656 -2.824 -11.773 1 95.06 147 ILE B O 1
ATOM 3473 N N . GLY B 1 148 ? -2.463 -3.697 -13.523 1 92.19 148 GLY B N 1
ATOM 3474 C CA . GLY B 1 148 ? -3.615 -4.43 -14.023 1 92.19 148 GLY B CA 1
ATOM 3475 C C . GLY B 1 148 ? -4.188 -5.406 -13.016 1 92.19 148 GLY B C 1
ATOM 3476 O O . GLY B 1 148 ? -5.402 -5.457 -12.812 1 92.19 148 GLY B O 1
ATOM 3477 N N . THR B 1 149 ? -3.357 -6.152 -12.367 1 93.69 149 THR B N 1
ATOM 3478 C CA . THR B 1 149 ? -3.787 -7.137 -11.383 1 93.69 149 THR B CA 1
ATOM 3479 C C . THR B 1 149 ? -4.461 -6.449 -10.195 1 93.69 149 THR B C 1
ATOM 3481 O O . THR B 1 149 ? -5.504 -6.898 -9.719 1 93.69 149 THR B O 1
ATOM 3484 N N . ILE B 1 150 ? -3.928 -5.352 -9.742 1 96.94 150 ILE B N 1
ATOM 3485 C CA . ILE B 1 150 ? -4.449 -4.609 -8.602 1 96.94 150 ILE B CA 1
ATOM 3486 C C . ILE B 1 150 ? -5.852 -4.086 -8.922 1 96.94 150 ILE B C 1
ATOM 3488 O O . ILE B 1 150 ? -6.789 -4.297 -8.156 1 96.94 150 ILE B O 1
ATOM 3492 N N . ILE B 1 151 ? -5.992 -3.506 -10.078 1 94.81 151 ILE B N 1
ATOM 3493 C CA . ILE B 1 151 ? -7.246 -2.85 -10.445 1 94.81 151 ILE B CA 1
ATOM 3494 C C . ILE B 1 151 ? -8.32 -3.9 -10.719 1 94.81 151 ILE B C 1
ATOM 3496 O O . ILE B 1 151 ? -9.445 -3.785 -10.234 1 94.81 151 ILE B O 1
ATOM 3500 N N . ILE B 1 152 ? -7.945 -4.922 -11.406 1 92.56 152 ILE B N 1
ATOM 3501 C CA . ILE B 1 152 ? -8.922 -5.949 -11.758 1 92.56 152 ILE B CA 1
ATOM 3502 C C . ILE B 1 152 ? -9.336 -6.711 -10.5 1 92.56 152 ILE B C 1
ATOM 3504 O O . ILE B 1 152 ? -10.516 -7.035 -10.32 1 92.56 152 ILE B O 1
ATOM 3508 N N . GLY B 1 153 ? -8.383 -7.027 -9.672 1 94.38 153 GLY B N 1
ATOM 3509 C CA . GLY B 1 153 ? -8.695 -7.715 -8.43 1 94.38 153 GLY B CA 1
ATOM 3510 C C . GLY B 1 153 ? -9.648 -6.941 -7.543 1 94.38 153 GLY B C 1
ATOM 3511 O O . GLY B 1 153 ? -10.648 -7.492 -7.07 1 94.38 153 GLY B O 1
ATOM 3512 N N . GLN B 1 154 ? -9.414 -5.676 -7.371 1 97.56 154 GLN B N 1
ATOM 3513 C CA . GLN B 1 154 ? -10.266 -4.848 -6.527 1 97.56 154 GLN B CA 1
ATOM 3514 C C . GLN B 1 154 ? -11.625 -4.613 -7.184 1 97.56 154 GLN B C 1
ATOM 3516 O O . GLN B 1 154 ? -12.648 -4.578 -6.5 1 97.56 154 GLN B O 1
ATOM 3521 N N . THR B 1 155 ? -11.648 -4.477 -8.461 1 94.31 155 THR B N 1
ATOM 3522 C CA . THR B 1 155 ? -12.906 -4.258 -9.18 1 94.31 155 THR B CA 1
ATOM 3523 C C . THR B 1 155 ? -13.805 -5.484 -9.078 1 94.31 155 THR B C 1
ATOM 3525 O O . THR B 1 155 ? -15.023 -5.359 -8.906 1 94.31 155 THR B O 1
ATOM 3528 N N . ALA B 1 156 ? -13.211 -6.645 -9.211 1 93.25 156 ALA B N 1
ATOM 3529 C CA . ALA B 1 156 ? -13.984 -7.883 -9.109 1 93.25 156 ALA B CA 1
ATOM 3530 C C . ALA B 1 156 ? -14.68 -7.977 -7.754 1 93.25 156 ALA B C 1
ATOM 3532 O O . ALA B 1 156 ? -15.789 -8.508 -7.66 1 93.25 156 ALA B O 1
ATOM 3533 N N . ILE B 1 157 ? -14.031 -7.488 -6.73 1 95.62 157 ILE B N 1
ATOM 3534 C CA . ILE B 1 157 ? -14.633 -7.488 -5.402 1 95.62 157 ILE B CA 1
ATOM 3535 C C . ILE B 1 157 ? -15.672 -6.371 -5.309 1 95.62 157 ILE B C 1
ATOM 3537 O O . ILE B 1 157 ? -16.781 -6.586 -4.809 1 95.62 157 ILE B O 1
ATOM 3541 N N . ALA B 1 158 ? -15.375 -5.246 -5.859 1 94.62 158 ALA B N 1
ATOM 3542 C CA . ALA B 1 158 ? -16.234 -4.066 -5.77 1 94.62 158 ALA B CA 1
ATOM 3543 C C . ALA B 1 158 ? -17.578 -4.316 -6.434 1 94.62 158 ALA B C 1
ATOM 3545 O O . ALA B 1 158 ? -18.625 -3.922 -5.902 1 94.62 158 ALA B O 1
ATOM 3546 N N . ILE B 1 159 ? -17.594 -4.957 -7.535 1 91.5 159 ILE B N 1
ATOM 3547 C CA . ILE B 1 159 ? -18.844 -5.129 -8.273 1 91.5 159 ILE B CA 1
ATOM 3548 C C . ILE B 1 159 ? -19.719 -6.145 -7.555 1 91.5 159 ILE B C 1
ATOM 3550 O O . ILE B 1 159 ? -20.922 -6.266 -7.863 1 91.5 159 ILE B O 1
ATOM 3554 N N . ASN B 1 160 ? -19.172 -6.82 -6.633 1 91.44 160 ASN B N 1
ATOM 3555 C CA . ASN B 1 160 ? -19.953 -7.789 -5.859 1 91.44 160 ASN B CA 1
ATOM 3556 C C . ASN B 1 160 ? -20.547 -7.156 -4.609 1 91.44 160 ASN B C 1
ATOM 3558 O O . ASN B 1 160 ? -21.328 -7.793 -3.898 1 91.44 160 ASN B O 1
ATOM 3562 N N . ILE B 1 161 ? -20.094 -5.812 -4.441 1 89.62 161 ILE B N 1
ATOM 3563 C CA . ILE B 1 161 ? -20.641 -5.117 -3.273 1 89.62 161 ILE B CA 1
ATOM 3564 C C . ILE B 1 161 ? -22.047 -4.621 -3.572 1 89.62 161 ILE B C 1
ATOM 3566 O O . ILE B 1 161 ? -22.266 -3.904 -4.551 1 89.62 161 ILE B O 1
ATOM 3570 N N . GLY B 1 162 ? -23.125 -4.902 -2.789 1 73.62 162 GLY B N 1
ATOM 3571 C CA . GLY B 1 162 ? -24.516 -4.52 -2.949 1 73.62 162 GLY B CA 1
ATOM 3572 C C . GLY B 1 162 ? -25.312 -5.516 -3.77 1 73.62 162 GLY B C 1
ATOM 3573 O O . GLY B 1 162 ? -25.531 -5.309 -4.965 1 73.62 162 GLY B O 1
ATOM 3574 N N . HIS B 1 163 ? -25.469 -6.641 -3.467 1 62.16 163 HIS B N 1
ATOM 3575 C CA . HIS B 1 163 ? -26.125 -7.812 -4.039 1 62.16 163 HIS B CA 1
ATOM 3576 C C . HIS B 1 163 ? -27.234 -7.406 -5 1 62.16 163 HIS B C 1
ATOM 3578 O O . HIS B 1 163 ? -27.969 -6.461 -4.734 1 62.16 163 HIS B O 1
ATOM 3584 N N . GLY B 1 164 ? -27.266 -7.941 -6.336 1 60.09 164 GLY B N 1
ATOM 3585 C CA . GLY B 1 164 ? -28.438 -7.961 -7.195 1 60.09 164 GLY B CA 1
ATOM 3586 C C . GLY B 1 164 ? -28.281 -7.102 -8.438 1 60.09 164 GLY B C 1
ATOM 3587 O O . GLY B 1 164 ? -29.078 -7.211 -9.375 1 60.09 164 GLY B O 1
ATOM 3588 N N . ARG B 1 165 ? -27.125 -6.367 -8.438 1 61.38 165 ARG B N 1
ATOM 3589 C CA . ARG B 1 165 ? -27.125 -5.457 -9.578 1 61.38 165 ARG B CA 1
ATOM 3590 C C . ARG B 1 165 ? -26.375 -6.059 -10.766 1 61.38 165 ARG B C 1
ATOM 3592 O O . ARG B 1 165 ? -26.719 -5.785 -11.922 1 61.38 165 ARG B O 1
ATOM 3599 N N . GLU B 1 166 ? -25.438 -6.973 -10.398 1 73.12 166 GLU B N 1
ATOM 3600 C CA . GLU B 1 166 ? -24.641 -7.523 -11.492 1 73.12 166 GLU B CA 1
ATOM 3601 C C . GLU B 1 166 ? -24.688 -9.047 -11.492 1 73.12 166 GLU B C 1
ATOM 3603 O O . GLU B 1 166 ? -23.984 -9.695 -10.711 1 73.12 166 GLU B O 1
ATOM 3608 N N . PRO B 1 167 ? -25.469 -9.578 -12.398 1 71.75 167 PRO B N 1
ATOM 3609 C CA . PRO B 1 167 ? -25.656 -11.031 -12.406 1 71.75 167 PRO B CA 1
ATOM 3610 C C . PRO B 1 167 ? -24.344 -11.789 -12.617 1 71.75 167 PRO B C 1
ATOM 3612 O O . PRO B 1 167 ? -24.234 -12.945 -12.195 1 71.75 167 PRO B O 1
ATOM 3615 N N . ASP B 1 168 ? -23.344 -11.117 -13.156 1 81.5 168 ASP B N 1
ATOM 3616 C CA . ASP B 1 168 ? -22.125 -11.828 -13.508 1 81.5 168 ASP B CA 1
ATOM 3617 C C . ASP B 1 168 ? -21.016 -11.539 -12.5 1 81.5 168 ASP B C 1
ATOM 3619 O O . ASP B 1 168 ? -19.859 -11.961 -12.688 1 81.5 168 ASP B O 1
ATOM 3623 N N . ALA B 1 169 ? -21.359 -10.945 -11.438 1 86.5 169 ALA B N 1
ATOM 36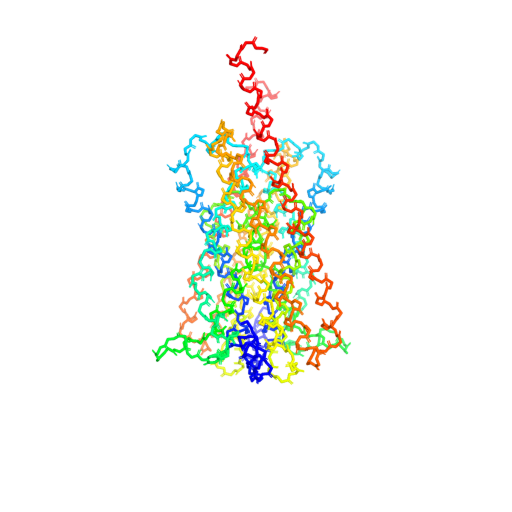24 C CA . ALA B 1 169 ? -20.328 -10.523 -10.484 1 86.5 169 ALA B CA 1
ATOM 3625 C C . ALA B 1 169 ? -19.656 -11.727 -9.828 1 86.5 169 ALA B C 1
ATOM 3627 O O . ALA B 1 169 ? -18.438 -11.766 -9.695 1 86.5 169 ALA B O 1
ATOM 3628 N N . ASN B 1 170 ? -20.453 -12.695 -9.594 1 87.75 170 ASN B N 1
ATOM 3629 C CA . ASN B 1 170 ? -19.938 -13.883 -8.922 1 87.75 170 ASN B CA 1
ATOM 3630 C C . ASN B 1 170 ? -19 -14.672 -9.836 1 87.75 170 ASN B C 1
ATOM 3632 O O . ASN B 1 170 ? -17.969 -15.164 -9.383 1 87.75 170 ASN B O 1
ATOM 3636 N N . ILE B 1 171 ? -19.328 -14.734 -10.992 1 86.69 171 ILE B N 1
ATOM 3637 C CA . ILE B 1 171 ? -18.531 -15.531 -11.922 1 86.69 171 ILE B CA 1
ATOM 3638 C C . ILE B 1 171 ? -17.266 -14.758 -12.297 1 86.69 171 ILE B C 1
ATOM 3640 O O . ILE B 1 171 ? -16.203 -15.359 -12.5 1 86.69 171 ILE B O 1
ATOM 3644 N N . GLU B 1 172 ? -17.359 -13.484 -12.383 1 87.62 172 GLU B N 1
ATOM 3645 C CA . GLU B 1 172 ? -16.156 -12.68 -12.633 1 87.62 172 GLU B CA 1
ATOM 3646 C C . GLU B 1 172 ? -15.141 -12.836 -11.508 1 87.62 172 GLU B C 1
ATOM 3648 O O . GLU B 1 172 ? -13.938 -12.906 -11.766 1 87.62 172 GLU B O 1
ATOM 3653 N N . PHE B 1 173 ? -15.648 -12.906 -10.344 1 92.44 173 PHE B N 1
ATOM 3654 C CA . PHE B 1 173 ? -14.742 -13.047 -9.203 1 92.44 173 PHE B CA 1
ATOM 3655 C C . PHE B 1 173 ? -14.016 -14.391 -9.258 1 92.44 173 PHE B C 1
ATOM 3657 O O . PHE B 1 173 ? -12.812 -14.461 -9.023 1 92.44 173 PHE B O 1
ATOM 3664 N N . ILE B 1 174 ? -14.711 -15.367 -9.547 1 89.38 174 ILE B N 1
ATOM 3665 C CA . ILE B 1 174 ? -14.086 -16.688 -9.586 1 89.38 174 ILE B CA 1
ATOM 3666 C C . ILE B 1 174 ? -13.102 -16.75 -10.758 1 89.38 174 ILE B C 1
ATOM 3668 O O . ILE B 1 174 ? -12.055 -17.391 -10.664 1 89.38 174 ILE B O 1
ATOM 3672 N N . LEU B 1 175 ? -13.398 -16.141 -11.875 1 89.44 175 LEU B N 1
ATOM 3673 C CA . LEU B 1 175 ? -12.461 -16.078 -12.984 1 89.44 175 LEU B CA 1
ATOM 3674 C C . LEU B 1 175 ? -11.18 -15.375 -12.57 1 89.44 175 LEU B C 1
ATOM 3676 O O . LEU B 1 175 ? -10.078 -15.805 -12.93 1 89.44 175 LEU B O 1
ATOM 3680 N N . CYS B 1 176 ? -11.273 -14.336 -11.844 1 91 176 CYS B N 1
ATOM 3681 C CA . CYS B 1 176 ? -10.109 -13.625 -11.32 1 91 176 CYS B CA 1
ATOM 3682 C C . CYS B 1 176 ? -9.297 -14.516 -10.391 1 91 176 CYS B C 1
ATOM 3684 O O . CYS B 1 176 ? -8.062 -14.469 -10.406 1 91 176 CYS B O 1
ATOM 3686 N N . CYS B 1 177 ? -9.984 -15.305 -9.641 1 93.25 177 CYS B N 1
ATOM 3687 C CA . CYS B 1 177 ? -9.289 -16.234 -8.766 1 93.25 177 CYS B CA 1
ATOM 3688 C C . CYS B 1 177 ? -8.531 -17.281 -9.57 1 93.25 177 CYS B C 1
ATOM 3690 O O . CYS B 1 177 ? -7.43 -17.688 -9.188 1 93.25 177 CYS B O 1
ATOM 3692 N N . VAL B 1 178 ? -9.102 -17.703 -10.625 1 90.25 178 VAL B N 1
ATOM 3693 C CA . VAL B 1 178 ? -8.438 -18.656 -11.508 1 90.25 178 VAL B CA 1
ATOM 3694 C C . VAL B 1 178 ? -7.152 -18.031 -12.055 1 90.25 178 VAL B C 1
ATOM 3696 O O . VAL B 1 178 ? -6.082 -18.641 -11.977 1 90.25 178 VAL B O 1
ATOM 3699 N N . TRP B 1 179 ? -7.25 -16.844 -12.516 1 90.56 179 TRP B N 1
ATOM 3700 C CA . TRP B 1 179 ? -6.078 -16.125 -13.016 1 90.56 179 TRP B CA 1
ATOM 3701 C C . TRP B 1 179 ? -5.027 -15.977 -11.922 1 90.56 179 TRP B C 1
ATOM 3703 O O . TRP B 1 179 ? -3.838 -16.203 -12.156 1 90.56 179 TRP B O 1
ATOM 3713 N N . GLY B 1 180 ? -5.508 -15.594 -10.781 1 91.31 180 GLY B N 1
ATOM 3714 C CA . GLY B 1 180 ? -4.609 -15.414 -9.648 1 91.31 180 GLY B CA 1
ATOM 3715 C C . GLY B 1 180 ? -3.902 -16.703 -9.242 1 91.31 180 GLY B C 1
ATOM 3716 O O . GLY B 1 180 ? -2.715 -16.672 -8.914 1 91.31 180 GLY B O 1
ATOM 3717 N N . ALA B 1 181 ? -4.641 -17.797 -9.281 1 92.19 181 ALA B N 1
ATOM 3718 C CA . ALA B 1 181 ? -4.062 -19.078 -8.898 1 92.19 181 ALA B CA 1
ATOM 3719 C C . ALA B 1 181 ? -2.947 -19.484 -9.859 1 92.19 181 ALA B C 1
ATOM 3721 O O . ALA B 1 181 ? -1.877 -19.922 -9.43 1 92.19 181 ALA B O 1
ATOM 3722 N N . PHE B 1 182 ? -3.111 -19.312 -11.07 1 89.5 182 PHE B N 1
ATOM 3723 C CA . PHE B 1 182 ? -2.096 -19.656 -12.055 1 89.5 182 PHE B CA 1
ATOM 3724 C C . PHE B 1 182 ? -0.898 -18.734 -11.953 1 89.5 182 PHE B C 1
ATOM 3726 O O 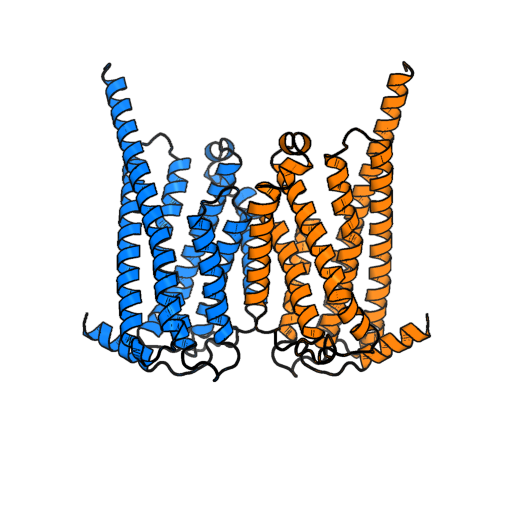. PHE B 1 182 ? 0.246 -19.156 -12.125 1 89.5 182 PHE B O 1
ATOM 3733 N N . ASP B 1 183 ? -1.189 -17.453 -11.688 1 89.06 183 ASP B N 1
ATOM 3734 C CA . ASP B 1 183 ? -0.117 -16.484 -11.484 1 89.06 183 ASP B CA 1
ATOM 3735 C C . ASP B 1 183 ? 0.773 -16.891 -10.312 1 89.06 183 ASP B C 1
ATOM 3737 O O . ASP B 1 183 ? 2 -16.828 -10.406 1 89.06 183 ASP B O 1
ATOM 3741 N N . ILE B 1 184 ? 0.117 -17.297 -9.305 1 92.31 184 ILE B N 1
ATOM 3742 C CA . ILE B 1 184 ? 0.846 -17.703 -8.102 1 92.31 184 ILE B CA 1
ATOM 3743 C C . ILE B 1 184 ? 1.739 -18.891 -8.414 1 92.31 184 ILE B C 1
ATOM 3745 O O . ILE B 1 184 ? 2.926 -18.906 -8.07 1 92.31 184 ILE B O 1
ATOM 3749 N N . VAL B 1 185 ? 1.267 -19.828 -9.102 1 87.62 185 VAL B N 1
ATOM 3750 C CA . VAL B 1 185 ? 2.002 -21.062 -9.375 1 87.62 185 VAL B CA 1
ATOM 3751 C C . VAL B 1 185 ? 3.102 -20.781 -10.398 1 87.62 185 VAL B C 1
ATOM 3753 O O . VAL B 1 185 ? 4.246 -21.203 -10.219 1 87.62 185 VAL B O 1
ATOM 3756 N N . SER B 1 186 ? 2.824 -20.016 -11.375 1 86.44 186 SER B N 1
ATOM 3757 C CA . SER B 1 186 ? 3.756 -19.766 -12.477 1 86.44 186 SER B CA 1
ATOM 3758 C C . SER B 1 186 ? 4.871 -18.812 -12.055 1 86.44 186 SER B C 1
ATOM 3760 O O . SER B 1 186 ? 5.977 -18.875 -12.594 1 86.44 186 SER B O 1
ATOM 3762 N N . GLU B 1 187 ? 4.559 -17.984 -11.109 1 88.06 187 GLU B N 1
ATOM 3763 C CA . GLU B 1 187 ? 5.539 -16.969 -10.75 1 88.06 187 GLU B CA 1
ATOM 3764 C C . GLU B 1 187 ? 6.293 -17.344 -9.477 1 88.06 187 GLU B C 1
ATOM 3766 O O . GLU B 1 187 ? 7.191 -16.625 -9.047 1 88.06 187 GLU B O 1
ATOM 3771 N N . PHE B 1 188 ? 5.957 -18.469 -8.977 1 91.56 188 PHE B N 1
ATOM 3772 C CA . PHE B 1 188 ? 6.633 -18.859 -7.75 1 91.56 188 PHE B CA 1
ATOM 3773 C C . PHE B 1 188 ? 8.086 -19.234 -8.023 1 91.56 188 PHE B C 1
ATOM 3775 O O . PHE B 1 188 ? 9 -18.734 -7.371 1 91.56 188 PHE B O 1
ATOM 3782 N N . LEU B 1 189 ? 8.352 -20.078 -8.984 1 91.25 189 LEU B N 1
ATOM 3783 C CA . LEU B 1 189 ? 9.695 -20.578 -9.266 1 91.25 189 LEU B CA 1
ATOM 3784 C C . LEU B 1 189 ? 10.609 -19.438 -9.727 1 91.25 189 LEU B C 1
ATOM 3786 O O . LEU B 1 189 ? 11.797 -19.422 -9.398 1 91.25 189 LEU B O 1
ATOM 3790 N N . PRO B 1 190 ? 10.094 -18.5 -10.492 1 92.88 190 PRO B N 1
ATOM 3791 C CA . PRO B 1 190 ? 10.914 -17.328 -10.82 1 92.88 190 PRO B CA 1
ATOM 3792 C C . PRO B 1 190 ? 11.469 -16.625 -9.586 1 92.88 190 PRO B C 1
ATOM 3794 O O . PRO B 1 190 ? 12.617 -16.172 -9.586 1 92.88 190 PRO B O 1
ATOM 3797 N N . HIS B 1 191 ? 10.719 -16.516 -8.555 1 95.06 191 HIS B N 1
ATOM 3798 C CA . HIS B 1 191 ? 11.219 -15.93 -7.32 1 95.06 191 HIS B CA 1
ATOM 3799 C C . HIS B 1 191 ? 12.352 -16.766 -6.73 1 95.06 191 HIS B C 1
ATOM 3801 O O . HIS B 1 191 ? 13.383 -16.219 -6.34 1 95.06 191 HIS B O 1
ATOM 3807 N N . VAL B 1 192 ? 12.211 -18.031 -6.75 1 95.88 192 VAL B N 1
ATOM 3808 C CA . VAL B 1 192 ? 13.219 -18.938 -6.211 1 95.88 192 VAL B CA 1
ATOM 3809 C C . VAL B 1 192 ? 14.477 -18.875 -7.078 1 95.88 192 VAL B C 1
ATOM 3811 O O . VAL B 1 192 ? 15.594 -18.828 -6.559 1 95.88 192 VAL B O 1
ATOM 3814 N N . ALA B 1 193 ? 14.273 -18.844 -8.297 1 96.38 193 ALA B N 1
ATOM 3815 C CA . ALA B 1 193 ? 15.383 -18.844 -9.242 1 96.38 193 ALA B CA 1
ATOM 3816 C C . ALA B 1 193 ? 16.266 -17.625 -9.047 1 96.38 193 ALA B C 1
ATOM 3818 O O . ALA B 1 193 ? 17.5 -17.734 -9.031 1 96.38 193 ALA B O 1
ATOM 3819 N N . ILE B 1 194 ? 15.672 -16.5 -8.844 1 94.75 194 ILE B N 1
ATOM 3820 C CA . ILE B 1 194 ? 16.453 -15.266 -8.703 1 94.75 194 ILE B CA 1
ATOM 3821 C C . ILE B 1 194 ? 17.156 -15.258 -7.352 1 94.75 194 ILE B C 1
ATOM 3823 O O . ILE B 1 194 ? 18.281 -14.766 -7.238 1 94.75 194 ILE B O 1
ATOM 3827 N N . ILE B 1 195 ? 16.516 -15.773 -6.359 1 96.69 195 ILE B N 1
ATOM 3828 C CA . ILE B 1 195 ? 17.172 -15.891 -5.062 1 96.69 195 ILE B CA 1
ATOM 3829 C C . ILE B 1 195 ? 18.406 -16.781 -5.184 1 96.69 195 ILE B C 1
ATOM 3831 O O . ILE B 1 195 ? 19.5 -16.406 -4.734 1 96.69 195 ILE B O 1
ATOM 3835 N N . LEU B 1 196 ? 18.281 -17.891 -5.832 1 96.81 196 LEU B N 1
ATOM 3836 C CA . LEU B 1 196 ? 19.391 -18.828 -5.996 1 96.81 196 LEU B CA 1
ATOM 3837 C C . LEU B 1 196 ? 20.484 -18.234 -6.871 1 96.81 196 LEU B C 1
ATOM 3839 O O . LEU B 1 196 ? 21.672 -18.484 -6.652 1 96.81 196 LEU B O 1
ATOM 3843 N N . TYR B 1 197 ? 20.062 -17.469 -7.809 1 95.62 197 TYR B N 1
ATOM 3844 C CA . TYR B 1 197 ? 21.016 -16.766 -8.68 1 95.62 197 TYR B CA 1
ATOM 3845 C C . TYR B 1 197 ? 21.938 -15.859 -7.867 1 95.62 197 TYR B C 1
ATOM 3847 O O . TYR B 1 197 ? 23.125 -15.781 -8.141 1 95.62 197 TYR B O 1
ATOM 3855 N N . ARG B 1 198 ? 21.375 -15.234 -6.832 1 95.31 198 ARG B N 1
ATOM 3856 C CA . ARG B 1 198 ? 22.141 -14.305 -6.012 1 95.31 198 ARG B CA 1
ATOM 3857 C C . ARG B 1 198 ? 22.969 -15.047 -4.969 1 95.31 198 ARG B C 1
ATOM 3859 O O . ARG B 1 198 ? 24.047 -14.594 -4.582 1 95.31 198 ARG B O 1
ATOM 3866 N N . VAL B 1 199 ? 22.5 -16.172 -4.578 1 95.25 199 VAL B N 1
ATOM 3867 C CA . VAL B 1 199 ? 23.172 -16.922 -3.525 1 95.25 199 VAL B CA 1
ATOM 3868 C C . VAL B 1 199 ? 24.312 -17.734 -4.113 1 95.25 199 VAL B C 1
ATOM 3870 O O . VAL B 1 199 ? 25.375 -17.859 -3.49 1 95.25 199 VAL B O 1
ATOM 3873 N N . PHE B 1 200 ? 24.125 -18.281 -5.348 1 94.81 200 PHE B N 1
ATOM 3874 C CA . PHE B 1 200 ? 25.125 -19.141 -5.973 1 94.81 200 PHE B CA 1
ATOM 3875 C C . PHE B 1 200 ? 25.516 -18.609 -7.344 1 94.81 200 PHE B C 1
ATOM 3877 O O . PHE B 1 200 ? 25.375 -19.297 -8.352 1 94.81 200 PHE B O 1
ATOM 3884 N N . PRO B 1 201 ? 26.156 -17.531 -7.328 1 92 201 PRO B N 1
ATOM 3885 C CA . PRO B 1 201 ? 26.406 -16.875 -8.617 1 92 201 PRO B CA 1
ATOM 3886 C C . PRO B 1 201 ? 27.453 -17.609 -9.461 1 92 201 PRO B C 1
ATOM 3888 O O . PRO B 1 201 ? 27.5 -17.422 -10.68 1 92 201 PRO B O 1
ATOM 3891 N N . SER B 1 202 ? 28.266 -18.484 -8.891 1 93.44 202 SER B N 1
ATOM 3892 C CA . SER B 1 202 ? 29.344 -19.141 -9.633 1 93.44 202 SER B CA 1
ATOM 3893 C C . SER B 1 202 ? 29 -20.578 -9.992 1 93.44 202 SER B C 1
ATOM 3895 O O . SER B 1 202 ? 29.766 -21.25 -10.68 1 93.44 202 SER B O 1
ATOM 3897 N N . ARG B 1 203 ? 27.859 -21.031 -9.57 1 95.88 203 ARG B N 1
ATOM 3898 C CA . ARG B 1 203 ? 27.438 -22.391 -9.883 1 95.88 203 ARG B CA 1
ATOM 3899 C C . ARG B 1 203 ? 26.625 -22.422 -11.172 1 95.88 203 ARG B C 1
ATOM 3901 O O . ARG B 1 203 ? 25.438 -22.703 -11.148 1 95.88 203 ARG B O 1
ATOM 3908 N N . HIS B 1 204 ? 27.312 -22.328 -12.211 1 96.56 204 HIS B N 1
ATOM 3909 C CA . HIS B 1 204 ? 26.703 -22.109 -13.508 1 96.56 204 HIS B CA 1
ATOM 3910 C C . HIS B 1 204 ? 25.906 -23.328 -13.953 1 96.56 204 HIS B C 1
ATOM 3912 O O . HIS B 1 204 ? 24.828 -23.203 -14.531 1 96.56 204 HIS B O 1
ATOM 3918 N N . HIS B 1 205 ? 26.391 -24.453 -13.734 1 96.12 205 HIS B N 1
ATOM 3919 C CA . HIS B 1 205 ? 25.656 -25.672 -14.102 1 96.12 205 HIS B CA 1
ATOM 3920 C C . HIS B 1 205 ? 24.328 -25.75 -13.344 1 96.12 205 HIS B C 1
ATOM 3922 O O . HIS B 1 205 ? 23.281 -26.031 -13.945 1 96.12 205 HIS B O 1
ATOM 3928 N N . PHE B 1 206 ? 24.406 -25.5 -12.125 1 97.25 206 PHE B N 1
ATOM 3929 C CA . PHE B 1 206 ? 23.219 -25.516 -11.273 1 97.25 206 PHE B CA 1
ATOM 3930 C C . PHE B 1 206 ? 22.234 -24.453 -11.719 1 97.25 206 PHE B C 1
ATOM 3932 O O . PHE B 1 206 ? 21.047 -24.734 -11.898 1 97.25 206 PHE B O 1
ATOM 3939 N N . LEU B 1 207 ? 22.688 -23.297 -11.953 1 97.81 207 LEU B N 1
ATOM 3940 C CA . LEU B 1 207 ? 21.828 -22.172 -12.328 1 97.81 207 LEU B CA 1
ATOM 3941 C C . LEU B 1 207 ? 21.203 -22.391 -13.703 1 97.81 207 LEU B C 1
ATOM 3943 O O . LEU B 1 207 ? 20.078 -21.969 -13.953 1 97.81 207 LEU B O 1
ATOM 3947 N N . SER B 1 208 ? 21.984 -22.938 -14.562 1 97.75 208 SER B N 1
ATOM 3948 C CA . SER B 1 208 ? 21.422 -23.25 -15.875 1 97.75 208 SER B CA 1
ATOM 3949 C C . SER B 1 208 ? 20.172 -24.109 -15.766 1 97.75 208 SER B C 1
ATOM 3951 O O . SER B 1 208 ? 19.156 -23.844 -16.406 1 97.75 208 SER B O 1
ATOM 3953 N N . GLY B 1 209 ? 20.25 -25.109 -14.953 1 97.75 209 GLY B N 1
ATOM 3954 C CA . GLY B 1 209 ? 19.078 -25.938 -14.711 1 97.75 209 GLY B CA 1
ATOM 3955 C C . GLY B 1 209 ? 17.922 -25.188 -14.086 1 97.75 209 GLY B C 1
ATOM 3956 O O . GLY B 1 209 ? 16.781 -25.359 -14.5 1 97.75 209 GLY B O 1
ATOM 3957 N N . VAL B 1 210 ? 18.25 -24.422 -13.148 1 97.5 210 VAL B N 1
ATOM 3958 C CA . VAL B 1 210 ? 17.234 -23.641 -12.43 1 97.5 210 VAL B CA 1
ATOM 3959 C C . VAL B 1 210 ? 16.5 -22.734 -13.398 1 97.5 210 VAL B C 1
ATOM 3961 O O . VAL B 1 210 ? 15.266 -22.688 -13.398 1 97.5 210 VAL B O 1
ATOM 3964 N N . PHE B 1 211 ? 17.172 -22.031 -14.234 1 97.94 211 PHE B N 1
ATOM 3965 C CA . PHE B 1 211 ? 16.578 -21.094 -15.172 1 97.94 211 PHE B CA 1
ATOM 3966 C C . PHE B 1 211 ? 15.773 -21.828 -16.234 1 97.94 211 PHE B C 1
ATOM 3968 O O . PHE B 1 211 ? 14.727 -21.344 -16.688 1 97.94 211 PHE B O 1
ATOM 3975 N N . LEU B 1 212 ? 16.266 -22.938 -16.625 1 97.62 212 LEU B N 1
ATOM 3976 C CA . LEU B 1 212 ? 15.523 -23.719 -17.609 1 97.62 212 LEU B CA 1
ATOM 3977 C C . LEU B 1 212 ? 14.188 -24.188 -17.047 1 97.62 212 LEU B C 1
ATOM 3979 O O . LEU B 1 212 ? 13.156 -24.094 -17.703 1 97.62 212 LEU B O 1
ATOM 3983 N N . ILE B 1 213 ? 14.234 -24.734 -15.891 1 96.62 213 ILE B N 1
ATOM 3984 C CA . ILE B 1 213 ? 13.016 -25.188 -15.242 1 96.62 213 ILE B CA 1
ATOM 3985 C C . ILE B 1 213 ? 12.047 -24.016 -15.07 1 96.62 213 ILE B C 1
ATOM 3987 O O . ILE B 1 213 ? 10.852 -24.156 -15.312 1 96.62 213 ILE B O 1
ATOM 3991 N N . ALA B 1 214 ? 12.562 -22.875 -14.617 1 95.94 214 ALA B N 1
ATOM 3992 C CA . ALA B 1 214 ? 11.727 -21.688 -14.469 1 95.94 214 ALA B CA 1
ATOM 3993 C C . ALA B 1 214 ? 11.094 -21.281 -15.797 1 95.94 214 ALA B C 1
ATOM 3995 O O . ALA B 1 214 ? 9.914 -20.938 -15.852 1 95.94 214 ALA B O 1
ATOM 3996 N N . CYS B 1 215 ? 11.906 -21.312 -16.828 1 96.06 215 CYS B N 1
ATOM 3997 C CA . CYS B 1 215 ? 11.414 -20.984 -18.156 1 96.06 215 CYS B CA 1
ATOM 3998 C C . CYS B 1 215 ? 10.289 -21.922 -18.578 1 96.06 215 CYS B C 1
ATOM 4000 O O . CYS B 1 215 ? 9.211 -21.469 -18.969 1 96.06 215 CYS B O 1
ATOM 4002 N N . ILE B 1 216 ? 10.445 -23.203 -18.40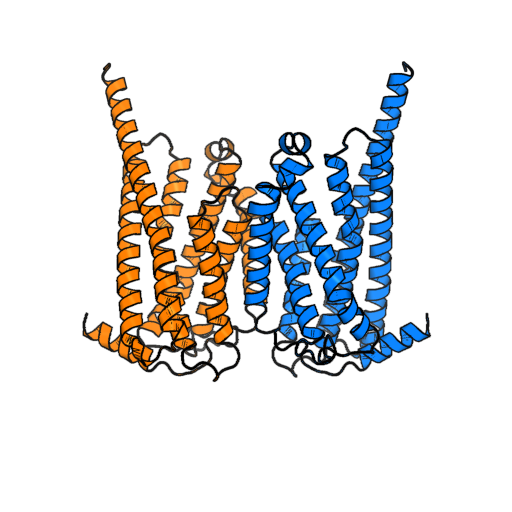6 1 94.94 216 ILE B N 1
ATOM 4003 C CA . ILE B 1 216 ? 9.492 -24.219 -18.844 1 94.94 216 ILE B CA 1
ATOM 4004 C C . ILE B 1 216 ? 8.219 -24.125 -18 1 94.94 216 ILE B C 1
ATOM 4006 O O . ILE B 1 216 ? 7.109 -24.172 -18.531 1 94.94 216 ILE B O 1
ATOM 4010 N N . THR B 1 217 ? 8.398 -24 -16.766 1 92.44 217 THR B N 1
ATOM 4011 C CA . THR B 1 217 ? 7.238 -23.953 -15.891 1 92.44 217 THR B CA 1
ATOM 4012 C C . THR B 1 217 ? 6.422 -22.688 -16.125 1 92.44 217 THR B C 1
ATOM 4014 O O . THR B 1 217 ? 5.191 -22.719 -16.109 1 92.44 217 THR B O 1
ATOM 4017 N N . THR B 1 218 ? 7.078 -21.562 -16.328 1 93.38 218 THR B N 1
ATOM 4018 C CA . THR B 1 218 ? 6.355 -20.328 -16.609 1 93.38 218 THR B CA 1
ATOM 4019 C C . THR B 1 218 ? 5.602 -20.453 -17.938 1 93.38 218 THR B C 1
ATOM 4021 O O . THR B 1 218 ? 4.43 -20.078 -18.016 1 93.38 218 THR B O 1
ATOM 4024 N N . ALA B 1 219 ? 6.23 -20.984 -18.922 1 93.69 219 ALA B N 1
ATOM 4025 C CA . ALA B 1 219 ? 5.609 -21.141 -20.234 1 93.69 219 ALA B CA 1
ATOM 4026 C C . ALA B 1 219 ? 4.434 -22.125 -20.172 1 93.69 219 ALA B C 1
ATOM 4028 O O . ALA B 1 219 ? 3.359 -21.844 -20.703 1 93.69 219 ALA B O 1
ATOM 4029 N N . THR B 1 220 ? 4.656 -23.203 -19.547 1 93.06 220 THR B N 1
ATOM 4030 C CA . THR B 1 220 ? 3.604 -24.203 -19.406 1 93.06 220 THR B CA 1
ATOM 4031 C C . THR B 1 220 ? 2.445 -23.672 -18.562 1 93.06 220 THR B C 1
ATOM 4033 O O . THR B 1 220 ? 1.279 -23.875 -18.906 1 93.06 220 THR B O 1
ATOM 4036 N N . GLY B 1 221 ? 2.809 -23 -17.516 1 91.19 221 GLY B N 1
ATOM 4037 C CA . GLY B 1 221 ? 1.78 -22.391 -16.688 1 91.19 221 GLY B CA 1
ATOM 4038 C C . GLY B 1 221 ? 0.917 -21.391 -17.438 1 91.19 221 GLY B C 1
ATOM 4039 O O . GLY B 1 221 ? -0.308 -21.406 -17.297 1 91.19 221 GLY B O 1
ATOM 4040 N N . THR B 1 222 ? 1.559 -20.578 -18.188 1 91.44 222 THR B N 1
ATOM 4041 C CA . THR B 1 222 ? 0.839 -19.594 -18.984 1 91.44 222 THR B CA 1
ATOM 4042 C C . THR B 1 222 ? -0.067 -20.25 -20 1 91.44 222 THR B C 1
ATOM 4044 O O . THR B 1 222 ? -1.203 -19.828 -20.219 1 91.44 222 THR B O 1
ATOM 4047 N N . THR B 1 223 ? 0.461 -21.219 -20.609 1 92.88 223 THR B N 1
ATOM 4048 C CA . THR B 1 223 ? -0.324 -21.953 -21.594 1 92.88 223 THR B CA 1
ATOM 4049 C C . THR B 1 223 ? -1.542 -22.609 -20.938 1 92.88 223 THR B C 1
ATOM 4051 O O . THR B 1 223 ? -2.662 -22.484 -21.438 1 92.88 223 THR B O 1
ATOM 4054 N N . CYS B 1 224 ? -1.33 -23.234 -19.844 1 91.62 224 CYS B N 1
ATOM 4055 C CA . CYS B 1 224 ? -2.426 -23.875 -19.109 1 91.62 224 CYS B CA 1
ATOM 4056 C C . CYS B 1 224 ? -3.451 -22.844 -18.656 1 91.62 224 CYS B C 1
ATOM 4058 O O . CYS B 1 224 ? -4.656 -23.047 -18.812 1 91.62 224 CYS B O 1
ATOM 4060 N N . GLU B 1 225 ? -2.961 -21.766 -18.125 1 90.38 225 GLU B N 1
ATOM 4061 C CA . GLU B 1 225 ? -3.842 -20.672 -17.719 1 90.38 225 GLU B CA 1
ATOM 4062 C C . GLU B 1 225 ? -4.715 -20.219 -18.891 1 90.38 225 GLU B C 1
ATOM 4064 O O . GLU B 1 225 ? -5.926 -20.031 -18.734 1 90.38 225 GLU B O 1
ATOM 4069 N N . THR B 1 226 ? -4.074 -20.031 -19.984 1 90 226 THR B N 1
ATOM 4070 C CA . THR B 1 226 ? -4.797 -19.562 -21.156 1 90 226 THR B CA 1
ATOM 4071 C C . THR B 1 226 ? -5.883 -20.547 -21.562 1 90 226 THR B C 1
ATOM 4073 O O . THR B 1 226 ? -7.023 -20.156 -21.812 1 90 226 THR B O 1
ATOM 4076 N N . ILE B 1 227 ? -5.582 -21.75 -21.531 1 91.19 227 ILE B N 1
ATOM 4077 C CA . ILE B 1 227 ? -6.531 -22.797 -21.906 1 91.19 227 ILE B CA 1
ATOM 4078 C C . ILE B 1 227 ? -7.711 -22.797 -20.938 1 91.19 227 ILE B C 1
ATOM 4080 O O . ILE B 1 227 ? -8.867 -22.75 -21.359 1 91.19 227 ILE B O 1
ATOM 4084 N N . VAL B 1 228 ? -7.402 -22.781 -19.719 1 87.12 228 VAL B N 1
ATOM 4085 C CA . VAL B 1 228 ? -8.445 -22.859 -18.703 1 87.12 228 VAL B CA 1
ATOM 4086 C C . VAL B 1 228 ? -9.289 -21.578 -18.734 1 87.12 228 VAL B C 1
ATOM 4088 O O . VAL B 1 228 ? -10.523 -21.641 -18.703 1 87.12 228 VAL B O 1
ATOM 4091 N N . ALA B 1 229 ? -8.633 -20.469 -18.766 1 85.62 229 ALA B N 1
ATOM 4092 C CA . ALA B 1 229 ? -9.344 -19.188 -18.766 1 85.62 229 ALA B CA 1
ATOM 4093 C C . ALA B 1 229 ? -10.25 -19.062 -19.984 1 85.62 229 ALA B C 1
ATOM 4095 O O . ALA B 1 229 ? -11.398 -18.641 -19.875 1 85.62 229 ALA B O 1
ATOM 4096 N N . MET B 1 230 ? -9.766 -19.469 -21.141 1 87.69 230 MET B N 1
ATOM 4097 C CA . MET B 1 230 ? -10.562 -19.344 -22.359 1 87.69 230 MET B CA 1
ATOM 4098 C C . MET B 1 230 ? -11.672 -20.391 -22.391 1 87.69 230 MET B C 1
ATOM 4100 O O . MET B 1 230 ? -12.758 -20.125 -22.922 1 87.69 230 MET B O 1
ATOM 4104 N N . TRP B 1 231 ? -11.336 -21.453 -21.828 1 88.31 231 TRP B N 1
ATOM 4105 C CA . TRP B 1 231 ? -12.383 -22.453 -21.703 1 88.31 231 TRP B CA 1
ATOM 4106 C C . TRP B 1 231 ? -13.516 -21.969 -20.812 1 88.31 231 TRP B C 1
ATOM 4108 O O . TRP B 1 231 ? -14.688 -22.078 -21.172 1 88.31 231 TRP B O 1
ATOM 4118 N N . LEU B 1 232 ? -13.219 -21.453 -19.719 1 84.44 232 LEU B N 1
ATOM 4119 C CA . LEU B 1 232 ? -14.219 -20.906 -18.812 1 84.44 232 LEU B CA 1
ATOM 4120 C C . LEU B 1 232 ? -14.938 -19.719 -19.453 1 84.44 232 LEU B C 1
ATOM 4122 O O . LEU B 1 232 ? -16.172 -19.625 -19.359 1 84.44 232 LEU B O 1
ATOM 4126 N N . PHE B 1 233 ? -14.172 -18.922 -20.047 1 87.06 233 PHE B N 1
ATOM 4127 C CA . PHE B 1 233 ? -14.719 -17.75 -20.703 1 87.06 233 PHE B CA 1
ATOM 4128 C C . PHE B 1 233 ? -15.703 -18.141 -21.797 1 87.06 233 PHE B C 1
ATOM 4130 O O . PHE B 1 233 ? -16.812 -17.609 -21.859 1 87.06 233 PHE B O 1
ATOM 4137 N N . GLY B 1 234 ? -15.398 -19.062 -22.625 1 86.94 234 GLY B N 1
ATOM 4138 C CA . GLY B 1 234 ? -16.266 -19.531 -23.688 1 86.94 234 GLY B CA 1
ATOM 4139 C C . GLY B 1 234 ? -17.484 -20.281 -23.172 1 86.94 234 GLY B C 1
ATOM 4140 O O . GLY B 1 234 ? -18.578 -20.141 -23.688 1 86.94 234 GLY B O 1
ATOM 4141 N N . GLY B 1 235 ? -17.281 -21.031 -22.141 1 85.81 235 GLY B N 1
ATOM 4142 C CA . GLY B 1 235 ? -18.359 -21.797 -21.547 1 85.81 235 GLY B CA 1
ATOM 4143 C C . GLY B 1 235 ? -19.438 -20.922 -20.922 1 85.81 235 GLY B C 1
ATOM 4144 O O . GLY B 1 235 ? -20.594 -21.344 -20.812 1 85.81 235 GLY B O 1
ATOM 4145 N N . LEU B 1 236 ? -19.062 -19.781 -20.531 1 84.62 236 LEU B N 1
ATOM 4146 C CA . LEU B 1 236 ? -20 -18.875 -19.875 1 84.62 236 LEU B CA 1
ATOM 4147 C C . LEU B 1 236 ? -20.344 -17.703 -20.797 1 84.62 236 LEU B C 1
ATOM 4149 O O . LEU B 1 236 ? -20.797 -16.656 -20.328 1 84.62 236 LEU B O 1
ATOM 4153 N N . TRP B 1 237 ? -20.188 -17.891 -22.047 1 87.56 237 TRP B N 1
ATOM 4154 C CA . TRP B 1 237 ? -20.312 -16.828 -23.031 1 87.56 237 TRP B CA 1
ATOM 4155 C C . TRP B 1 237 ? -21.672 -16.141 -22.922 1 87.56 237 TRP B C 1
ATOM 4157 O O . TRP B 1 237 ? -21.766 -14.914 -22.969 1 87.56 237 TRP B O 1
ATOM 4167 N N . ASN B 1 238 ? -22.672 -16.875 -22.672 1 86.38 238 ASN B N 1
ATOM 4168 C CA . ASN B 1 238 ? -24.031 -16.328 -22.703 1 86.38 238 ASN B CA 1
ATOM 4169 C C . ASN B 1 238 ? -24.344 -15.562 -21.422 1 86.38 238 ASN B C 1
ATOM 4171 O O . ASN B 1 238 ? -25.281 -14.75 -21.391 1 86.38 238 ASN B O 1
ATOM 4175 N N . ARG B 1 239 ? -23.578 -15.82 -20.469 1 82.81 239 ARG B N 1
ATOM 4176 C CA . ARG B 1 239 ? -23.828 -15.172 -19.188 1 82.81 239 ARG B CA 1
ATOM 4177 C C . ARG B 1 239 ? -23.125 -13.82 -19.109 1 82.81 239 ARG B C 1
ATOM 4179 O O . ARG B 1 239 ? -23.578 -12.93 -18.375 1 82.81 239 ARG B O 1
ATOM 4186 N N . TRP B 1 240 ? -22.109 -13.656 -19.875 1 87.75 240 TRP B N 1
ATOM 4187 C CA . TRP B 1 240 ? -21.281 -12.461 -19.766 1 87.75 240 TRP B CA 1
ATOM 4188 C C . TRP B 1 240 ? -21.984 -11.25 -20.359 1 87.75 240 TRP B C 1
ATOM 4190 O O . TRP B 1 240 ? -22.562 -11.336 -21.453 1 87.75 240 TRP B O 1
ATOM 4200 N N . ARG B 1 241 ? -21.922 -10.227 -19.672 1 87 241 ARG B N 1
ATOM 4201 C CA . ARG B 1 241 ? -22.297 -8.938 -20.234 1 87 241 ARG B CA 1
ATOM 4202 C C . ARG B 1 241 ? -21.266 -8.477 -21.266 1 87 241 ARG B C 1
ATOM 4204 O O . ARG B 1 241 ? -20.109 -8.914 -21.25 1 87 241 ARG B O 1
ATOM 4211 N N . LEU B 1 242 ? -21.625 -7.602 -22.078 1 89.44 242 LEU B N 1
ATOM 4212 C CA . LEU B 1 242 ? -20.797 -7.129 -23.203 1 89.44 242 LEU B CA 1
ATOM 4213 C C . LEU B 1 242 ? -19.484 -6.551 -22.688 1 89.44 242 LEU B C 1
ATOM 4215 O O . LEU B 1 242 ? -18.422 -6.809 -23.281 1 89.44 242 LEU B O 1
ATOM 4219 N N . ALA B 1 243 ? -19.516 -5.773 -21.688 1 84.94 243 ALA B N 1
ATOM 4220 C CA . ALA B 1 243 ? -18.312 -5.18 -21.141 1 84.94 243 ALA B CA 1
ATOM 4221 C C . ALA B 1 243 ? -17.266 -6.25 -20.812 1 84.94 243 ALA B C 1
ATOM 4223 O O . ALA B 1 243 ? -16.078 -6.094 -21.125 1 84.94 243 ALA B O 1
ATOM 4224 N N . PHE B 1 244 ? -17.672 -7.332 -20.312 1 87.44 244 PHE B N 1
ATOM 4225 C CA . PHE B 1 244 ? -16.766 -8.398 -19.922 1 87.44 244 PHE B CA 1
ATOM 4226 C C . PHE B 1 244 ? -16.312 -9.195 -21.141 1 87.44 244 PHE B C 1
ATOM 4228 O O . PHE B 1 244 ? -15.18 -9.703 -21.172 1 87.44 244 PHE B O 1
ATOM 4235 N N . LYS B 1 245 ? -17.156 -9.289 -22.156 1 90.56 245 LYS B N 1
ATOM 4236 C CA . LYS B 1 245 ? -16.781 -9.953 -23.391 1 90.56 245 LYS B CA 1
ATOM 4237 C C . LYS B 1 245 ? -15.648 -9.211 -24.094 1 90.56 245 LYS B C 1
ATOM 4239 O O . LYS B 1 245 ? -14.844 -9.828 -24.797 1 90.56 245 LYS B O 1
ATOM 4244 N N . ILE B 1 246 ? -15.516 -8.023 -23.781 1 90.56 246 ILE B N 1
ATOM 4245 C CA . ILE B 1 246 ? -14.508 -7.199 -24.438 1 90.56 246 ILE B CA 1
ATOM 4246 C C . ILE B 1 246 ? -13.281 -7.059 -23.547 1 90.56 246 ILE B C 1
ATOM 4248 O O . ILE B 1 246 ? -12.156 -7.336 -23.969 1 90.56 246 ILE B O 1
ATOM 4252 N N . VAL B 1 247 ? -13.461 -6.801 -22.297 1 86.38 247 VAL B N 1
ATOM 4253 C CA . VAL B 1 247 ? -12.375 -6.445 -21.375 1 86.38 247 VAL B CA 1
ATOM 4254 C C . VAL B 1 247 ? -11.586 -7.695 -21 1 86.38 247 VAL B C 1
ATOM 4256 O O . VAL B 1 247 ? -10.352 -7.652 -20.891 1 86.38 247 VAL B O 1
ATOM 4259 N N . THR B 1 248 ? -12.219 -8.742 -20.859 1 88 248 THR B N 1
ATOM 4260 C CA . THR B 1 248 ? -11.57 -9.945 -20.344 1 88 248 THR B CA 1
ATOM 4261 C C . THR B 1 248 ? -10.5 -10.445 -21.312 1 88 248 THR B C 1
ATOM 4263 O O . THR B 1 248 ? -9.352 -10.664 -20.906 1 88 248 THR B O 1
ATOM 4266 N N . PRO B 1 249 ? -10.758 -10.562 -22.594 1 88.12 249 PRO B N 1
ATOM 4267 C CA . PRO B 1 249 ? -9.703 -10.984 -23.516 1 88.12 249 PRO B CA 1
ATOM 4268 C C . PRO B 1 249 ? -8.555 -9.984 -23.609 1 88.12 249 PRO B C 1
ATOM 4270 O O . PRO B 1 249 ? -7.395 -10.375 -23.766 1 88.12 249 PRO B O 1
ATOM 4273 N N . ILE B 1 250 ? -8.82 -8.781 -23.531 1 87.19 250 ILE B N 1
ATOM 4274 C CA . ILE B 1 250 ? -7.785 -7.758 -23.578 1 87.19 250 ILE B CA 1
ATOM 4275 C C . ILE B 1 250 ? -6.859 -7.895 -22.375 1 87.19 250 ILE B C 1
ATOM 4277 O O . ILE B 1 250 ? -5.637 -7.895 -22.531 1 87.19 250 ILE B O 1
ATOM 4281 N N . LEU B 1 251 ? -7.445 -8.094 -21.281 1 85.56 251 LEU B N 1
ATOM 4282 C CA . LEU B 1 251 ? -6.656 -8.25 -20.062 1 85.56 251 LEU B CA 1
ATOM 4283 C C . LEU B 1 251 ? -5.863 -9.555 -20.078 1 85.56 251 LEU B C 1
ATOM 4285 O O . LEU B 1 251 ? -4.707 -9.586 -19.656 1 85.56 251 LEU B O 1
ATOM 4289 N N . HIS B 1 252 ? -6.461 -10.523 -20.609 1 88 252 HIS B N 1
ATOM 4290 C CA . HIS B 1 252 ? -5.77 -11.805 -20.703 1 88 252 HIS B CA 1
ATOM 4291 C C . HIS B 1 252 ? -4.531 -11.711 -21.578 1 88 252 HIS B C 1
ATOM 4293 O O . HIS B 1 252 ? -3.48 -12.266 -21.25 1 88 252 HIS B O 1
ATOM 4299 N N . VAL B 1 253 ? -4.652 -11.016 -22.641 1 86.56 253 VAL B N 1
ATOM 4300 C CA . VAL B 1 253 ? -3.525 -10.836 -23.562 1 86.56 253 VAL B CA 1
ATOM 4301 C C . VAL B 1 253 ? -2.408 -10.07 -22.859 1 86.56 253 VAL B C 1
ATOM 4303 O O . VAL B 1 253 ? -1.234 -10.43 -22.969 1 86.56 253 VAL B O 1
ATOM 4306 N N . ALA B 1 254 ? -2.754 -9.125 -22.188 1 83.31 254 ALA B N 1
ATOM 4307 C CA . ALA B 1 254 ? -1.767 -8.328 -21.453 1 83.31 254 ALA B CA 1
ATOM 4308 C C . ALA B 1 254 ? -1.053 -9.164 -20.406 1 83.31 254 ALA B C 1
ATOM 4310 O O . ALA B 1 254 ? 0.172 -9.109 -20.281 1 83.31 254 ALA B O 1
ATOM 4311 N N . PHE B 1 255 ? -1.766 -9.945 -19.672 1 87.44 255 PHE B N 1
ATOM 4312 C CA . PHE B 1 255 ? -1.204 -10.797 -18.641 1 87.44 255 PHE B CA 1
ATOM 4313 C C . PHE B 1 255 ? -0.325 -11.891 -19.25 1 87.44 255 PHE B C 1
ATOM 4315 O O . PHE B 1 255 ? 0.773 -12.156 -18.75 1 87.44 255 PHE B O 1
ATOM 4322 N N . SER B 1 256 ? -0.787 -12.406 -20.312 1 88.06 256 SER B N 1
ATOM 4323 C CA . SER B 1 256 ? -0.023 -13.453 -20.984 1 88.06 256 SER B CA 1
ATOM 4324 C C . SER B 1 256 ? 1.277 -12.906 -21.562 1 88.06 256 SER B C 1
ATOM 4326 O O . SER B 1 256 ? 2.307 -13.586 -21.547 1 88.06 256 SER B O 1
ATOM 4328 N N . ALA B 1 257 ? 1.198 -11.742 -22.062 1 87.25 257 ALA B N 1
ATOM 4329 C CA . ALA B 1 257 ? 2.4 -11.117 -22.609 1 87.25 257 ALA B CA 1
ATOM 4330 C C . ALA B 1 257 ? 3.469 -10.961 -21.531 1 87.25 257 ALA B C 1
ATOM 4332 O O . ALA B 1 257 ? 4.656 -11.164 -21.781 1 87.25 257 ALA B O 1
ATOM 4333 N N . THR B 1 258 ? 3.074 -10.633 -20.344 1 88 258 THR B N 1
ATOM 4334 C CA . THR B 1 258 ? 4.016 -10.477 -19.234 1 88 258 THR B CA 1
ATOM 4335 C C . THR B 1 258 ? 4.648 -11.812 -18.875 1 88 258 THR B C 1
ATOM 4337 O O . THR B 1 258 ? 5.852 -11.891 -18.625 1 88 258 THR B O 1
ATOM 4340 N N . GLN B 1 259 ? 3.855 -12.789 -18.875 1 89.56 259 GLN B N 1
ATOM 4341 C CA . GLN B 1 259 ? 4.363 -14.109 -18.516 1 89.56 259 GLN B CA 1
ATOM 4342 C C . GLN B 1 259 ? 5.297 -14.648 -19.594 1 89.56 259 GLN B C 1
ATOM 4344 O O . GLN B 1 259 ? 6.316 -15.273 -19.281 1 89.56 259 GLN B O 1
ATOM 4349 N N . ILE B 1 260 ? 4.922 -14.375 -20.797 1 90.44 260 ILE B N 1
ATOM 4350 C CA . ILE B 1 260 ? 5.777 -14.797 -21.906 1 90.44 260 ILE B CA 1
ATOM 4351 C C . ILE B 1 260 ? 7.102 -14.039 -21.859 1 90.44 260 ILE B C 1
ATOM 4353 O O . ILE B 1 260 ? 8.164 -14.633 -22.047 1 90.44 260 ILE B O 1
ATOM 4357 N N . HIS B 1 261 ? 7.027 -12.82 -21.594 1 90.56 261 HIS B N 1
ATOM 4358 C CA . HIS B 1 261 ? 8.242 -12.039 -21.406 1 90.56 261 HIS B CA 1
ATOM 4359 C C . HIS B 1 261 ? 9.117 -12.633 -20.312 1 90.56 261 HIS B C 1
ATOM 4361 O O . HIS B 1 261 ? 10.344 -12.727 -20.469 1 90.56 261 HIS B O 1
ATOM 4367 N N . GLY B 1 262 ? 8.523 -12.992 -19.281 1 90.62 262 GLY B N 1
ATOM 4368 C CA . GLY B 1 262 ? 9.258 -13.648 -18.203 1 90.62 262 GLY B CA 1
ATOM 4369 C C . GLY B 1 262 ? 9.953 -14.922 -18.656 1 90.62 262 GLY B C 1
ATOM 4370 O O . GLY B 1 262 ? 11.109 -15.164 -18.312 1 90.62 262 GLY B O 1
ATOM 4371 N N . SER B 1 263 ? 9.305 -15.656 -19.422 1 93.75 263 SER B N 1
ATOM 4372 C CA . SER B 1 263 ? 9.883 -16.891 -19.953 1 93.75 263 SER B CA 1
ATOM 4373 C C . SER B 1 263 ? 11.07 -16.594 -20.859 1 93.75 263 SER B C 1
ATOM 4375 O O . SER B 1 263 ? 12.086 -17.297 -20.828 1 93.75 263 SER B O 1
ATOM 4377 N N . ILE B 1 264 ? 10.93 -15.586 -21.609 1 94.94 264 ILE B N 1
ATOM 4378 C CA . ILE B 1 264 ? 12 -15.188 -22.516 1 94.94 264 ILE B CA 1
ATOM 4379 C C . ILE B 1 264 ? 13.227 -14.766 -21.703 1 94.94 264 ILE B C 1
ATOM 4381 O O . ILE B 1 264 ? 14.352 -15.133 -22.047 1 94.94 264 ILE B O 1
ATOM 4385 N N . VAL B 1 265 ? 12.984 -14.055 -20.688 1 94.06 265 VAL B N 1
ATOM 4386 C CA . VAL B 1 265 ? 14.078 -13.602 -19.844 1 94.06 265 VAL B CA 1
ATOM 4387 C C . VAL B 1 265 ? 14.789 -14.805 -19.234 1 94.06 265 VAL B C 1
ATOM 4389 O O . VAL B 1 265 ? 16.031 -14.875 -19.234 1 94.06 265 VAL B O 1
ATOM 4392 N N . PHE B 1 266 ? 14.102 -15.766 -18.797 1 96.5 266 PHE B N 1
ATOM 4393 C CA . PHE B 1 266 ? 14.711 -16.922 -18.172 1 96.5 266 PHE B CA 1
ATOM 4394 C C . PHE B 1 266 ? 15.422 -17.781 -19.203 1 96.5 266 PHE B C 1
ATOM 4396 O O . PHE B 1 266 ? 16.453 -18.406 -18.906 1 96.5 266 PHE B O 1
ATOM 4403 N N . TRP B 1 267 ? 14.898 -17.812 -20.344 1 97.31 267 TRP B N 1
ATOM 4404 C CA . TRP B 1 267 ? 15.594 -18.5 -21.422 1 97.31 267 TRP B CA 1
ATOM 4405 C C . TRP B 1 267 ? 16.938 -17.859 -21.719 1 97.31 267 TRP B C 1
ATOM 4407 O O . TRP B 1 267 ? 17.953 -18.547 -21.859 1 97.31 267 TRP B O 1
ATOM 4417 N N . LYS B 1 268 ? 16.953 -16.562 -21.734 1 97.56 268 LYS B N 1
ATOM 4418 C CA . LYS B 1 268 ? 18.203 -15.836 -21.969 1 97.56 268 LYS B CA 1
ATOM 4419 C C . LYS B 1 268 ? 19.188 -16.062 -20.828 1 97.56 268 LYS B C 1
ATOM 4421 O O . LYS B 1 268 ? 20.391 -16.188 -21.062 1 97.56 268 LYS B O 1
ATOM 4426 N N . MET B 1 269 ? 18.688 -16.109 -19.688 1 96.88 269 MET B N 1
ATOM 4427 C CA . MET B 1 269 ? 19.547 -16.359 -18.547 1 96.88 269 MET B CA 1
ATOM 4428 C C . MET B 1 269 ? 20.109 -17.781 -18.594 1 96.88 269 MET B C 1
ATOM 4430 O O . MET B 1 269 ? 21.266 -18 -18.234 1 96.88 269 MET B O 1
ATOM 4434 N N . TYR B 1 270 ? 19.281 -18.672 -19 1 97.5 270 TYR B N 1
ATOM 4435 C CA . TYR B 1 270 ? 19.734 -20.047 -19.203 1 97.5 270 TYR B CA 1
ATOM 4436 C C . TYR B 1 270 ? 20.875 -20.109 -20.219 1 97.5 270 TYR B C 1
ATOM 4438 O O . TYR B 1 270 ? 21.922 -20.703 -19.953 1 97.5 270 TYR B O 1
ATOM 4446 N N . GLN B 1 271 ? 20.719 -19.422 -21.281 1 98.06 271 GLN B N 1
ATOM 4447 C CA . GLN B 1 271 ? 21.734 -19.391 -22.328 1 98.06 271 GLN B CA 1
ATOM 4448 C C . GLN B 1 271 ? 23.016 -18.734 -21.812 1 98.06 271 GLN B C 1
ATOM 4450 O O . GLN B 1 271 ? 24.125 -19.188 -22.141 1 98.06 271 GLN B O 1
ATOM 4455 N N . ARG B 1 272 ? 22.859 -17.75 -21.094 1 97.12 272 ARG B N 1
ATOM 4456 C CA . ARG B 1 272 ? 24.016 -17.047 -20.547 1 97.12 272 ARG B CA 1
ATOM 4457 C C . ARG B 1 272 ? 24.812 -17.969 -19.625 1 97.12 272 ARG B C 1
ATOM 4459 O O . ARG B 1 272 ? 26.031 -18 -19.672 1 97.12 272 ARG B O 1
ATOM 4466 N N . GLN B 1 273 ? 24.094 -18.703 -18.859 1 96.81 273 GLN B N 1
ATOM 4467 C CA . GLN B 1 273 ? 24.781 -19.641 -17.953 1 96.81 273 GLN B CA 1
ATOM 4468 C C . GLN B 1 273 ? 25.516 -20.719 -18.734 1 96.81 273 GLN B C 1
ATOM 4470 O O . GLN B 1 273 ? 26.625 -21.109 -18.359 1 96.81 273 GLN B O 1
ATOM 4475 N N . ARG B 1 274 ? 24.969 -21.125 -19.766 1 96.5 274 ARG B N 1
ATOM 4476 C CA . ARG B 1 274 ? 25.594 -22.125 -20.609 1 96.5 274 ARG B CA 1
ATOM 4477 C C . ARG B 1 274 ? 26.891 -21.594 -21.234 1 96.5 274 ARG B C 1
ATOM 4479 O O . ARG B 1 274 ? 27.891 -22.297 -21.312 1 96.5 274 ARG B O 1
ATOM 4486 N N . ARG B 1 275 ? 26.844 -20.391 -21.609 1 96.56 275 ARG B N 1
ATOM 4487 C CA . ARG B 1 275 ? 28.031 -19.766 -22.188 1 96.56 275 ARG B CA 1
ATOM 4488 C C . ARG B 1 275 ? 29.141 -19.609 -21.141 1 96.56 275 ARG B C 1
ATOM 4490 O O . ARG B 1 275 ? 30.312 -19.844 -21.453 1 96.56 275 ARG B O 1
ATOM 4497 N N . LEU B 1 276 ? 28.734 -19.297 -20.016 1 95.56 276 LEU B N 1
ATOM 4498 C CA . LEU B 1 276 ? 29.703 -19.125 -18.953 1 95.56 276 LEU B CA 1
ATOM 4499 C C . LEU B 1 276 ? 30.328 -20.469 -18.562 1 95.56 276 LEU B C 1
ATOM 4501 O O . LEU B 1 276 ? 31.516 -20.547 -18.234 1 95.56 276 LEU B O 1
ATOM 4505 N N . MET B 1 277 ? 29.609 -21.453 -18.609 1 94 277 MET B N 1
ATOM 4506 C CA . MET B 1 277 ? 30.109 -22.812 -18.344 1 94 277 MET B CA 1
ATOM 4507 C C . MET B 1 277 ? 31.141 -23.219 -19.375 1 94 277 MET B C 1
ATOM 4509 O O . MET B 1 277 ? 32.188 -23.797 -19.031 1 94 277 MET B O 1
ATOM 4513 N N . LEU B 1 278 ? 30.812 -22.953 -20.531 1 92.62 278 LEU B N 1
ATOM 4514 C CA . LEU B 1 278 ? 31.719 -23.297 -21.625 1 92.62 278 LEU B CA 1
ATOM 4515 C C . LEU B 1 278 ? 33.031 -22.516 -21.531 1 92.62 278 LEU B C 1
ATOM 4517 O O . LEU B 1 278 ? 34.094 -23.062 -21.75 1 92.62 278 LEU B O 1
ATOM 4521 N N . ARG B 1 279 ? 32.938 -21.328 -21.219 1 92.25 279 ARG B N 1
ATOM 4522 C CA . ARG B 1 279 ? 34.125 -20.5 -21.062 1 92.25 279 ARG B CA 1
ATOM 4523 C C . ARG B 1 279 ? 35 -21 -19.906 1 92.25 279 ARG B C 1
ATOM 4525 O O . ARG B 1 279 ? 36.219 -21.016 -20.016 1 92.25 279 ARG B O 1
ATOM 4532 N N . LYS B 1 280 ? 34.406 -21.375 -18.906 1 90.56 280 LYS B N 1
ATOM 4533 C CA . LYS B 1 280 ? 35.125 -21.906 -17.766 1 90.56 280 LYS B CA 1
ATOM 4534 C C . LYS B 1 280 ? 35.844 -23.219 -18.125 1 90.56 280 LYS B C 1
ATOM 4536 O O . LYS B 1 280 ? 36.969 -23.453 -17.703 1 90.56 280 LYS B O 1
ATOM 4541 N N . ARG B 1 281 ? 35.188 -23.984 -18.859 1 88.94 281 ARG B N 1
ATOM 4542 C CA . ARG B 1 281 ? 35.781 -25.25 -19.312 1 88.94 281 ARG B CA 1
ATOM 4543 C C . ARG B 1 281 ? 36.969 -25 -20.219 1 88.94 281 ARG B C 1
ATOM 4545 O O . ARG B 1 281 ? 37.969 -25.703 -20.125 1 88.94 281 ARG B O 1
ATOM 4552 N N . GLU B 1 282 ? 36.812 -24.016 -21.078 1 90.19 282 GLU B N 1
ATOM 4553 C CA . GLU B 1 282 ? 37.906 -23.656 -21.984 1 90.19 282 GLU B CA 1
ATOM 4554 C C . GLU B 1 282 ? 39.094 -23.109 -21.219 1 90.19 282 GLU B C 1
ATOM 4556 O O . GLU B 1 282 ? 40.25 -23.438 -21.531 1 90.19 282 GLU B O 1
ATOM 4561 N N . GLU B 1 283 ? 38.844 -22.344 -20.312 1 89.38 283 GLU B N 1
ATOM 4562 C CA . GLU B 1 283 ? 39.906 -21.797 -19.469 1 89.38 283 GLU B CA 1
ATOM 4563 C C . GLU B 1 283 ? 40.625 -22.906 -18.688 1 89.38 283 GLU B C 1
ATOM 4565 O O . GLU B 1 283 ? 41.844 -22.875 -18.516 1 89.38 283 GLU B O 1
ATOM 4570 N N . GLN B 1 284 ? 39.938 -23.859 -18.266 1 88.62 284 GLN B N 1
ATOM 4571 C CA . GLN B 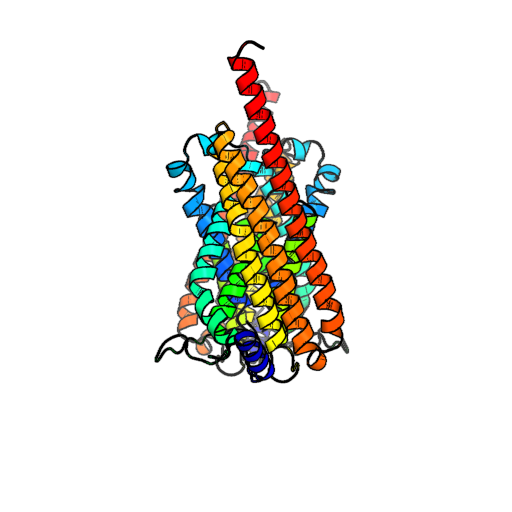1 284 ? 40.5 -24.984 -17.5 1 88.62 284 GLN B CA 1
ATOM 4572 C C . GLN B 1 284 ? 41.312 -25.906 -18.406 1 88.62 284 GLN B C 1
ATOM 4574 O O . GLN B 1 284 ? 42.281 -26.531 -17.969 1 88.62 284 GLN B O 1
ATOM 4579 N N . MET B 1 285 ? 40.875 -25.938 -19.594 1 89.75 285 MET B N 1
ATOM 4580 C CA . MET B 1 285 ? 41.531 -26.797 -20.562 1 89.75 285 MET B CA 1
ATOM 4581 C C . MET B 1 285 ? 42.719 -26.078 -21.188 1 89.75 285 MET B C 1
ATOM 4583 O O . MET B 1 285 ? 43.562 -26.688 -21.875 1 89.75 285 MET B O 1
ATOM 4587 N N . GLY B 1 286 ? 43.062 -24.891 -20.875 1 79.5 286 GLY B N 1
ATOM 4588 C CA . GLY B 1 286 ? 44.156 -24.125 -21.438 1 79.5 286 GLY B CA 1
ATOM 4589 C C . GLY B 1 286 ? 43.906 -23.688 -22.875 1 79.5 286 GLY B C 1
ATOM 4590 O O . GLY B 1 286 ? 44.844 -23.547 -23.656 1 79.5 286 GLY B O 1
ATOM 4591 N N . LEU B 1 287 ? 42.719 -23.562 -23.25 1 74.56 287 LEU B N 1
ATOM 4592 C CA . LEU B 1 287 ? 42.406 -23.109 -24.594 1 74.56 287 LEU B CA 1
ATOM 4593 C C . LEU B 1 287 ? 42.125 -21.609 -24.609 1 74.56 287 LEU B C 1
ATOM 4595 O O . LEU B 1 287 ? 41.594 -21.062 -23.625 1 74.56 287 LEU B O 1
#

Solvent-accessible surface area (backbone atoms only — not comparable to full-atom values): 29426 Å² total; per-residue (Å²): 109,69,62,61,46,49,39,26,51,50,26,56,72,60,50,74,93,57,61,50,37,92,54,54,49,42,37,33,44,50,29,50,51,47,42,49,48,52,39,47,42,46,56,54,44,34,72,61,46,46,48,52,73,74,45,40,65,58,54,70,69,42,52,74,66,51,42,41,48,52,52,45,33,53,50,50,40,52,52,42,50,53,38,50,69,67,32,45,59,46,50,52,34,35,52,57,45,76,38,51,38,78,34,52,65,44,93,92,39,88,55,25,26,21,43,46,46,51,53,40,51,33,48,53,38,33,49,41,51,47,47,62,48,47,38,85,76,76,54,73,57,55,49,50,47,40,53,49,49,40,51,51,54,35,46,37,51,45,55,39,59,70,74,87,77,47,90,48,27,61,58,50,35,52,51,52,48,53,53,48,53,40,49,45,63,31,49,36,50,51,31,52,41,54,50,47,47,65,71,45,71,80,43,32,71,61,48,25,52,45,25,44,51,34,19,50,46,22,45,50,34,49,50,51,42,50,52,52,52,49,48,52,50,59,74,42,50,87,66,52,52,68,69,53,67,52,49,49,59,55,51,48,52,54,48,48,51,43,44,51,49,50,22,51,52,25,45,52,50,19,50,50,24,51,51,52,46,51,52,51,51,33,56,73,68,73,98,110,66,62,60,46,48,39,26,50,49,26,57,74,60,51,72,93,58,59,50,39,92,54,54,49,43,37,35,44,51,30,50,52,48,43,50,49,52,38,47,42,46,55,53,42,33,72,61,46,47,47,50,72,75,46,39,65,59,54,70,69,42,52,74,67,52,42,42,49,50,51,46,31,53,52,52,39,52,51,43,49,53,38,51,71,67,32,46,58,46,49,50,33,36,52,56,45,78,38,49,38,77,34,54,64,44,93,91,41,88,54,24,25,21,43,46,48,50,53,40,50,31,46,53,37,32,48,42,53,47,48,64,48,48,39,88,77,76,54,72,56,56,49,51,47,40,53,49,49,40,52,51,56,35,46,36,52,45,57,39,57,71,75,86,77,46,90,48,25,61,59,49,34,52,52,50,48,53,53,50,52,41,48,44,63,31,50,37,50,51,32,51,41,53,49,46,48,64,72,45,70,81,44,32,72,61,46,24,51,44,24,43,50,34,19,50,47,23,48,51,34,52,52,50,41,50,51,51,53,52,48,52,50,60,74,42,49,87,65,52,53,69,68,54,66,54,48,49,59,55,50,48,50,53,49,48,51,42,45,48,49,50,22,50,52,24,45,50,50,20,52,50,25,50,51,53,44,51,51,51,51,34,56,72,68,71,98

Foldseek 3Di:
DVVLLVQLLVLLVPADQDFLDPCLVVLVVLLVVLLVVLCCCLPCPCPNPDVCVPQPPLLVPDDPLVNLLLSLLVSLLVLLVVLCVQLVVLLCCRSSNVDHSCPAPDVPHNHGNSNSLSSSLSSNLSSLVCCVVRHDDDDPLSVCLNVLLNVQSSVLSVVSPPGDDASCSRVSNSLNVLVVNLCSQLCNLVSVLSNCCSRCVPPLVVSLVSLLVSLVSLLVSLVVSVVVSVSSCVSCVVVDDPVCVPVVVVSSVSNSVSSNVSSVVSVVVSVVSVVVVVVVVCVVVVD/DVVLLVQLLVLLVPADQDFLDPCLVVLVVLLVVLLVVLCCCLPCPCPNPDVCVPQPPLLVPDDPQVNLLLSLLVSLLVLLVVLCVQLVVLLCCRSSNVDHSCPAPDVPHNHGNSNSLSSSLSSNLSSLVCCVVRHDDDDPLSVCLNVLLNVQSSVLSVVSPPGDDASCSRVSNSLNVLVVNLCSQLCNLVSVLSNCCSRCVPPLVVSLVSLLVSLVSLVVSLVVSVVVSVSSCVSCVVVDDPVCVPVVVVSSVSNSVSSNVSSVVSVVVSVVSVVVVVVVVCVVVVD

pLDDT: mean 91.27, std 8.82, range [45.44, 98.88]